Protein AF-0000000087423326 (afdb_homodimer)

Structure (mmCIF, N/CA/C/O backbone):
data_AF-0000000087423326-model_v1
#
loop_
_entity.id
_entity.type
_entity.pdbx_description
1 polymer 'Transposase IS200-like domain-containing protein'
#
loop_
_atom_site.group_PDB
_atom_site.id
_atom_site.type_symbol
_atom_site.label_atom_id
_atom_site.label_alt_id
_atom_site.label_comp_id
_atom_site.label_asym_id
_atom_site.label_entity_id
_atom_site.label_seq_id
_atom_site.pdbx_PDB_ins_code
_atom_site.Cartn_x
_atom_site.Cartn_y
_atom_site.Cartn_z
_atom_site.occupancy
_atom_site.B_iso_or_equiv
_atom_site.auth_seq_id
_atom_site.auth_comp_id
_atom_site.auth_asym_id
_atom_site.auth_atom_id
_atom_site.pdbx_PDB_model_num
ATOM 1 N N . MET A 1 1 ? -7.668 1.993 -9.898 1 38.59 1 MET A N 1
ATOM 2 C CA . MET A 1 1 ? -8.383 3.258 -9.727 1 38.59 1 MET A CA 1
ATOM 3 C C . MET A 1 1 ? -9.438 3.145 -8.633 1 38.59 1 MET A C 1
ATOM 5 O O . MET A 1 1 ? -10.055 2.092 -8.469 1 38.59 1 MET A O 1
ATOM 9 N N . PRO A 1 2 ? -9.266 3.98 -7.762 1 43.97 2 PRO A N 1
ATOM 10 C CA . PRO A 1 2 ? -10.391 3.928 -6.82 1 43.97 2 PRO A CA 1
ATOM 11 C C . PRO A 1 2 ? -11.742 3.768 -7.52 1 43.97 2 PRO A C 1
ATOM 13 O O . PRO A 1 2 ? -11.883 4.141 -8.688 1 43.97 2 PRO A O 1
ATOM 16 N N . ALA A 1 3 ? -12.57 2.947 -7.008 1 48.19 3 ALA A N 1
ATOM 17 C CA . ALA A 1 3 ? -13.945 2.967 -7.504 1 48.19 3 ALA A CA 1
ATOM 18 C C . ALA A 1 3 ? -14.367 4.383 -7.879 1 48.19 3 ALA A C 1
ATOM 20 O O . ALA A 1 3 ? -14.055 5.34 -7.172 1 48.19 3 ALA A O 1
ATOM 21 N N . VAL A 1 4 ? -14.672 4.594 -9.211 1 48.38 4 VAL A N 1
ATOM 22 C CA . VAL A 1 4 ? -15.086 5.879 -9.773 1 48.38 4 VAL A CA 1
ATOM 23 C C . VAL A 1 4 ? -15.805 6.703 -8.711 1 48.38 4 VAL A C 1
ATOM 25 O O . VAL A 1 4 ? -15.688 7.93 -8.688 1 48.38 4 VAL A O 1
ATOM 28 N N . ASP A 1 5 ? -16.281 5.93 -7.754 1 48.72 5 ASP A N 1
ATOM 29 C CA . ASP A 1 5 ? -17.062 6.617 -6.73 1 48.72 5 ASP A CA 1
ATOM 30 C C . ASP A 1 5 ? -16.141 7.246 -5.68 1 48.72 5 ASP A C 1
ATOM 32 O O . ASP A 1 5 ? -16.594 8.078 -4.887 1 48.72 5 ASP A O 1
ATOM 36 N N . ASN A 1 6 ? -14.828 6.934 -5.844 1 67.12 6 ASN A N 1
ATOM 37 C CA . ASN A 1 6 ? -13.945 7.441 -4.793 1 67.12 6 ASN A CA 1
ATOM 38 C C . ASN A 1 6 ? -12.852 8.336 -5.367 1 67.12 6 ASN A C 1
ATOM 40 O O . ASN A 1 6 ? -11.75 8.398 -4.82 1 67.12 6 ASN A O 1
ATOM 44 N N . ILE A 1 7 ? -13.336 9.047 -6.352 1 80.06 7 ILE A N 1
ATOM 45 C CA . ILE A 1 7 ? -12.359 9.945 -6.949 1 80.06 7 ILE A CA 1
ATOM 46 C C . ILE A 1 7 ? -12.102 11.117 -6.008 1 80.06 7 ILE A C 1
ATOM 48 O O . ILE A 1 7 ? -12.969 11.492 -5.219 1 80.06 7 ILE A O 1
ATOM 52 N N . ARG A 1 8 ? -10.938 11.656 -6.102 1 86.25 8 ARG A N 1
ATOM 53 C CA . ARG A 1 8 ? -10.578 12.867 -5.375 1 86.25 8 ARG A CA 1
ATOM 54 C C . ARG A 1 8 ? -10.938 14.117 -6.176 1 86.25 8 ARG A C 1
ATOM 56 O O . ARG A 1 8 ? -10.727 14.164 -7.391 1 86.25 8 ARG A O 1
ATOM 63 N N . ILE A 1 9 ? -11.586 14.969 -5.539 1 88.81 9 ILE A N 1
ATOM 64 C CA . ILE A 1 9 ? -11.969 16.25 -6.141 1 88.81 9 ILE A CA 1
ATOM 65 C C . ILE A 1 9 ? -11.406 17.391 -5.309 1 88.81 9 ILE A C 1
ATOM 67 O O . ILE A 1 9 ? -11.742 17.531 -4.129 1 88.81 9 ILE A O 1
ATOM 71 N N . TYR A 1 10 ? -10.57 18.203 -5.941 1 92.75 10 TYR A N 1
ATOM 72 C CA . TYR A 1 10 ? -9.969 19.328 -5.219 1 92.75 10 TYR A CA 1
ATOM 73 C C . TYR A 1 10 ? -10.516 20.656 -5.711 1 92.75 10 TYR A C 1
ATOM 75 O O . TYR A 1 10 ? -10.82 20.812 -6.895 1 92.75 10 TYR A O 1
ATOM 83 N N . GLU A 1 11 ? -10.625 21.516 -4.82 1 93.5 11 GLU A N 1
ATOM 84 C CA . GLU A 1 11 ? -11.008 22.891 -5.109 1 93.5 11 GLU A CA 1
ATOM 85 C C . GLU A 1 11 ? -9.906 23.859 -4.688 1 93.5 11 GLU A C 1
ATOM 87 O O . GLU A 1 11 ? -9.227 23.641 -3.682 1 93.5 11 GLU A O 1
ATOM 92 N N . ASP A 1 12 ? -9.758 24.938 -5.414 1 92.31 12 ASP A N 1
ATOM 93 C CA . ASP A 1 12 ? -8.648 25.875 -5.211 1 92.31 12 ASP A CA 1
ATOM 94 C C . ASP A 1 12 ? -8.805 26.625 -3.896 1 92.31 12 ASP A C 1
ATOM 96 O O . ASP A 1 12 ? -7.812 27.094 -3.32 1 92.31 12 ASP A O 1
ATOM 100 N N . ASP A 1 13 ? -9.961 26.766 -3.383 1 92.06 13 ASP A N 1
ATOM 101 C CA . ASP A 1 13 ? -10.172 27.562 -2.182 1 92.06 13 ASP A CA 1
ATOM 102 C C . ASP A 1 13 ? -10.648 26.703 -1.018 1 92.06 13 ASP A C 1
ATOM 104 O O . ASP A 1 13 ? -11.078 27.219 0.014 1 92.06 13 ASP A O 1
ATOM 108 N N . ALA A 1 14 ? -10.547 25.422 -1.215 1 95.44 14 ALA A N 1
ATOM 109 C CA . ALA A 1 14 ? -11.062 24.531 -0.185 1 95.44 14 ALA A CA 1
ATOM 110 C C . ALA A 1 14 ? -9.984 24.172 0.827 1 95.44 14 ALA A C 1
ATOM 112 O O . ALA A 1 14 ? -8.797 24.141 0.494 1 95.44 14 ALA A O 1
ATOM 113 N N . PHE A 1 15 ? -10.453 23.969 2.059 1 97.69 15 PHE A N 1
ATOM 114 C CA . PHE A 1 15 ? -9.602 23.453 3.121 1 97.69 15 PHE A CA 1
ATOM 115 C C . PHE A 1 15 ? -9.758 21.953 3.258 1 97.69 15 PHE A C 1
ATOM 117 O O . PHE A 1 15 ? -10.852 21.422 3.084 1 97.69 15 PHE A O 1
ATOM 124 N N . TYR A 1 16 ? -8.664 21.281 3.533 1 98.12 16 TYR A N 1
ATOM 125 C CA . TYR A 1 16 ? -8.695 19.844 3.697 1 98.12 16 TYR A CA 1
ATOM 126 C C . TYR A 1 16 ? -8.055 19.422 5.016 1 98.12 16 TYR A C 1
ATOM 128 O O . TYR A 1 16 ? -7.031 19.984 5.418 1 98.12 16 TYR A O 1
ATOM 136 N N . PHE A 1 17 ? -8.656 18.516 5.715 1 98.19 17 PHE A N 1
ATOM 137 C CA . PHE A 1 17 ? -8.094 17.828 6.871 1 98.19 17 PHE A CA 1
ATOM 138 C C . PHE A 1 17 ? -7.434 16.516 6.449 1 98.19 17 PHE A C 1
ATOM 140 O O . PHE A 1 17 ? -8.117 15.523 6.172 1 98.19 17 PHE A O 1
ATOM 147 N N . VAL A 1 18 ? -6.105 16.469 6.461 1 97.94 18 VAL A N 1
ATOM 148 C CA . VAL A 1 18 ? -5.371 15.359 5.871 1 97.94 18 VAL A CA 1
ATOM 149 C C . VAL A 1 18 ? -4.812 14.469 6.973 1 97.94 18 VAL A C 1
ATOM 151 O O . VAL A 1 18 ? -4.293 14.961 7.98 1 97.94 18 VAL A O 1
ATOM 154 N N . THR A 1 19 ? -4.906 13.188 6.773 1 96.56 19 THR A N 1
ATOM 155 C CA . THR A 1 19 ? -4.34 12.227 7.711 1 96.56 19 THR A CA 1
ATOM 156 C C . THR A 1 19 ? -3.811 11 6.969 1 96.56 19 THR A C 1
ATOM 158 O O . THR A 1 19 ? -4.316 10.641 5.906 1 96.56 19 THR A O 1
ATOM 161 N N . ASN A 1 20 ? -2.82 10.5 7.43 1 95.69 20 ASN A N 1
ATOM 162 C CA . ASN A 1 20 ? -2.334 9.188 7.023 1 95.69 20 ASN A CA 1
ATOM 163 C C . ASN A 1 20 ? -1.634 8.469 8.172 1 95.69 20 ASN A C 1
ATOM 165 O O . ASN A 1 20 ? -1.175 9.109 9.125 1 95.69 20 ASN A O 1
ATOM 169 N N . ARG A 1 21 ? -1.623 7.215 8.133 1 94.94 21 ARG A N 1
ATOM 170 C CA . ARG A 1 21 ? -1.108 6.395 9.227 1 94.94 21 ARG A CA 1
ATOM 171 C C . ARG A 1 21 ? 0.011 5.48 8.742 1 94.94 21 ARG A C 1
ATOM 173 O O . ARG A 1 21 ? -0.002 5.023 7.602 1 94.94 21 ARG A O 1
ATOM 180 N N . CYS A 1 22 ? 0.92 5.223 9.664 1 95.88 22 CYS A N 1
ATOM 181 C CA . CYS A 1 22 ? 2.025 4.316 9.375 1 95.88 22 CYS A CA 1
ATOM 182 C C . CYS A 1 22 ? 1.538 2.877 9.258 1 95.88 22 CYS A C 1
ATOM 184 O O . CYS A 1 22 ? 0.472 2.537 9.781 1 95.88 22 CYS A O 1
ATOM 186 N N . ILE A 1 23 ? 2.297 2.121 8.609 1 92.69 23 ILE A N 1
ATOM 187 C CA . ILE A 1 23 ? 2.023 0.703 8.406 1 92.69 23 ILE A CA 1
ATOM 188 C C . ILE A 1 23 ? 1.761 0.031 9.75 1 92.69 23 ILE A C 1
ATOM 190 O O . ILE A 1 23 ? 2.539 0.191 10.695 1 92.69 23 ILE A O 1
ATOM 194 N N . GLU A 1 24 ? 0.571 -0.631 9.922 1 89.81 24 GLU A N 1
ATOM 195 C CA . GLU A 1 24 ? 0.142 -1.371 11.102 1 89.81 24 GLU A CA 1
ATOM 196 C C . GLU A 1 24 ? 0.088 -0.465 12.328 1 89.81 24 GLU A C 1
ATOM 198 O O . GLU A 1 24 ? 0.265 -0.928 13.461 1 89.81 24 GLU A O 1
ATOM 203 N N . ALA A 1 25 ? 0.092 0.815 12.109 1 92.94 25 ALA A N 1
ATOM 204 C CA . ALA A 1 25 ? -0.009 1.83 13.148 1 92.94 25 ALA A CA 1
ATOM 205 C C . ALA A 1 25 ? 1.22 1.81 14.055 1 92.94 25 ALA A C 1
ATOM 207 O O . ALA A 1 25 ? 1.136 2.158 15.234 1 92.94 25 ALA A O 1
ATOM 208 N N . LYS A 1 26 ? 2.322 1.377 13.547 1 94.81 26 LYS A N 1
ATOM 209 C CA . LYS A 1 26 ? 3.559 1.337 14.328 1 94.81 26 LYS A CA 1
ATOM 210 C C . LYS A 1 26 ? 4.023 2.742 14.688 1 94.81 26 LYS A C 1
ATOM 212 O O . LYS A 1 26 ? 3.771 3.697 13.953 1 94.81 26 LYS A O 1
ATOM 217 N N . PHE A 1 27 ? 4.734 2.84 15.773 1 97.25 27 PHE A N 1
ATOM 218 C CA . PHE A 1 27 ? 5.211 4.129 16.266 1 97.25 27 PHE A CA 1
ATOM 219 C C . PHE A 1 27 ? 6.461 4.566 15.5 1 97.25 27 PHE A C 1
ATOM 221 O O . PHE A 1 27 ? 7.457 4.953 16.109 1 97.25 27 PHE A O 1
ATOM 228 N N . LEU A 1 28 ? 6.371 4.559 14.188 1 97.5 28 LEU A N 1
ATOM 229 C CA . LEU A 1 28 ? 7.535 4.84 13.359 1 97.5 28 LEU A CA 1
ATOM 230 C C . LEU A 1 28 ? 7.91 6.316 13.43 1 97.5 28 LEU A C 1
ATOM 232 O O . LEU A 1 28 ? 9.07 6.676 13.203 1 97.5 28 LEU A O 1
ATOM 236 N N . ILE A 1 29 ? 6.949 7.184 13.812 1 98.38 29 ILE A N 1
ATOM 237 C CA . ILE A 1 29 ? 7.168 8.625 13.867 1 98.38 29 ILE A CA 1
ATOM 238 C C . ILE A 1 29 ? 7.391 9.055 15.312 1 98.38 29 ILE A C 1
ATOM 240 O O . ILE A 1 29 ? 7.312 10.25 15.625 1 98.38 29 ILE A O 1
ATOM 244 N N . ARG A 1 30 ? 7.594 8.18 16.156 1 97.44 30 ARG A N 1
ATOM 245 C CA . ARG A 1 30 ? 7.797 8.508 17.562 1 97.44 30 ARG A CA 1
ATOM 246 C C . ARG A 1 30 ? 8.898 9.547 17.734 1 97.44 30 ARG A C 1
ATOM 248 O O . ARG A 1 30 ? 9.938 9.469 17.078 1 97.44 30 ARG A O 1
ATOM 255 N N . PRO A 1 31 ? 8.664 10.484 18.625 1 97.5 31 PRO A N 1
ATOM 256 C CA . PRO A 1 31 ? 9.711 11.477 18.859 1 97.5 31 PRO A CA 1
ATOM 257 C C . PRO A 1 31 ? 10.969 10.867 19.469 1 97.5 31 PRO A C 1
ATOM 259 O O . PRO A 1 31 ? 10.883 9.961 20.297 1 97.5 31 PRO A O 1
ATOM 262 N N . ASP A 1 32 ? 12.078 11.383 19.016 1 97 32 ASP A N 1
ATOM 263 C CA . ASP A 1 32 ? 13.375 10.93 19.531 1 97 32 ASP A CA 1
ATOM 264 C C . ASP A 1 32 ? 13.906 11.867 20.609 1 97 32 ASP A C 1
ATOM 266 O O . ASP A 1 32 ? 13.586 13.062 20.609 1 97 32 ASP A O 1
ATOM 270 N N . ASP A 1 33 ? 14.734 11.344 21.406 1 95.44 33 ASP A N 1
ATOM 271 C CA . ASP A 1 33 ? 15.359 12.141 22.453 1 95.44 33 ASP A CA 1
ATOM 272 C C . ASP A 1 33 ? 16.297 13.188 21.875 1 95.44 33 ASP A C 1
ATOM 274 O O . ASP A 1 33 ? 16.375 14.312 22.359 1 95.44 33 ASP A O 1
ATOM 278 N N . ASP A 1 34 ? 16.953 12.797 20.812 1 93.94 34 ASP A N 1
ATOM 279 C CA . ASP A 1 34 ? 17.922 13.711 20.219 1 93.94 34 ASP A CA 1
ATOM 280 C C . ASP A 1 34 ? 17.266 14.625 19.203 1 93.94 34 ASP A C 1
ATOM 282 O O . ASP A 1 34 ? 17.922 15.453 18.578 1 93.94 34 ASP A O 1
ATOM 286 N N . GLY A 1 35 ? 16.031 14.461 18.922 1 94.69 35 GLY A N 1
ATOM 287 C CA . GLY A 1 35 ? 15.273 15.375 18.078 1 94.69 35 GLY A CA 1
ATOM 288 C C . GLY A 1 35 ? 15.391 15.055 16.594 1 94.69 35 GLY A C 1
ATOM 289 O O . GLY A 1 35 ? 14.914 15.812 15.75 1 94.69 35 GLY A O 1
ATOM 290 N N . GLU A 1 36 ? 15.984 13.953 16.266 1 94.38 36 GLU A N 1
ATOM 291 C CA . GLU A 1 36 ? 16.234 13.648 14.867 1 94.38 36 GLU A CA 1
ATOM 292 C C . GLU A 1 36 ? 14.938 13.422 14.102 1 94.38 36 GLU A C 1
ATOM 294 O O . GLU A 1 36 ? 14.75 13.961 13.008 1 94.38 36 GLU A O 1
ATOM 299 N N . MET A 1 37 ? 14.078 12.664 14.695 1 96.69 37 MET A N 1
ATOM 300 C CA . MET A 1 37 ? 12.805 12.406 14.031 1 96.69 37 MET A CA 1
ATOM 301 C C . MET A 1 37 ? 12.008 13.695 13.859 1 96.69 37 MET A C 1
ATOM 303 O O . MET A 1 37 ? 11.375 13.906 12.82 1 96.69 37 MET A O 1
ATOM 307 N N . GLN A 1 38 ? 12.07 14.531 14.852 1 96.56 38 GLN A N 1
ATOM 308 C CA . GLN A 1 38 ? 11.398 15.82 14.781 1 96.56 38 GLN A CA 1
ATOM 309 C C . GLN A 1 38 ? 11.938 16.656 13.625 1 96.56 38 GLN A C 1
ATOM 311 O O . GLN A 1 38 ? 11.164 17.25 12.867 1 96.56 38 GLN A O 1
ATOM 316 N N . ARG A 1 39 ? 13.156 16.656 13.484 1 95.06 39 ARG A N 1
ATOM 317 C CA . ARG A 1 39 ? 13.797 17.406 12.414 1 95.06 39 ARG A CA 1
ATOM 318 C C . ARG A 1 39 ? 13.391 16.859 11.047 1 95.06 39 ARG A C 1
ATOM 320 O O . ARG A 1 39 ? 13.094 17.625 10.133 1 95.06 39 ARG A O 1
ATOM 327 N N . ILE A 1 40 ? 13.383 15.578 10.938 1 96.19 40 ILE A N 1
ATOM 328 C CA . ILE A 1 40 ? 13.031 14.922 9.68 1 96.19 40 ILE A CA 1
ATOM 329 C C . ILE A 1 40 ? 11.609 15.289 9.281 1 96.19 40 ILE A C 1
ATOM 331 O O . ILE A 1 40 ? 11.359 15.703 8.148 1 96.19 40 ILE A O 1
ATOM 335 N N . CYS A 1 41 ? 10.664 15.156 10.234 1 98.06 41 CYS A N 1
ATOM 336 C CA . CYS A 1 41 ? 9.266 15.453 9.969 1 98.06 41 CYS A CA 1
ATOM 337 C C . CYS A 1 41 ? 9.086 16.891 9.5 1 98.06 41 CYS A C 1
ATOM 339 O O . CYS A 1 41 ? 8.477 17.141 8.469 1 98.06 41 CYS A O 1
ATOM 341 N N . LEU A 1 42 ? 9.68 17.75 10.242 1 97.38 42 LEU A N 1
ATOM 342 C CA . LEU A 1 42 ? 9.539 19.172 9.945 1 97.38 42 LEU A CA 1
ATOM 343 C C . LEU A 1 42 ? 10.156 19.516 8.602 1 97.38 42 LEU A C 1
ATOM 345 O O . LEU A 1 42 ? 9.562 20.25 7.805 1 97.38 42 LEU A O 1
ATOM 349 N N . ALA A 1 43 ? 11.297 19 8.336 1 96.69 43 ALA A N 1
ATOM 350 C CA . ALA A 1 43 ? 12.016 19.297 7.102 1 96.69 43 ALA A CA 1
ATOM 351 C C . ALA A 1 43 ? 11.242 18.797 5.887 1 96.69 43 ALA A C 1
ATOM 353 O O . ALA A 1 43 ? 11.125 19.484 4.875 1 96.69 43 ALA A O 1
ATOM 354 N N . CYS A 1 44 ? 10.75 17.594 5.98 1 97.31 44 CYS A N 1
ATOM 355 C CA . CYS A 1 44 ? 10 17.016 4.867 1 97.31 44 CYS A CA 1
ATOM 356 C C . CYS A 1 44 ? 8.734 17.812 4.586 1 97.31 44 CYS A C 1
ATOM 358 O O . CYS A 1 44 ? 8.414 18.078 3.43 1 97.31 44 CYS A O 1
ATOM 360 N N . LEU A 1 45 ? 8.062 18.219 5.637 1 98.19 45 LEU A N 1
ATOM 361 C CA . LEU A 1 45 ? 6.828 18.984 5.473 1 98.19 45 LEU A CA 1
ATOM 362 C C . LEU A 1 45 ? 7.113 20.344 4.863 1 98.19 45 LEU A C 1
ATOM 364 O O . LEU A 1 45 ? 6.43 20.766 3.928 1 98.19 45 LEU A O 1
ATOM 368 N N . ALA A 1 46 ? 8.094 21 5.406 1 97.44 46 ALA A N 1
ATOM 369 C CA . ALA A 1 46 ? 8.461 22.328 4.918 1 97.44 46 ALA A CA 1
ATOM 370 C C . ALA A 1 46 ? 8.844 22.281 3.441 1 97.44 46 ALA A C 1
ATOM 372 O O . ALA A 1 46 ? 8.391 23.109 2.648 1 97.44 46 ALA A O 1
ATOM 373 N N . TRP A 1 47 ? 9.641 21.328 3.094 1 95.56 47 TRP A N 1
ATOM 374 C CA . TRP A 1 47 ? 10.102 21.172 1.719 1 95.56 47 TRP A CA 1
ATOM 375 C C . TRP A 1 47 ? 8.922 20.953 0.773 1 95.56 47 TRP A C 1
ATOM 377 O O . TRP A 1 47 ? 8.812 21.641 -0.25 1 95.56 47 TRP A O 1
ATOM 387 N N . ALA A 1 48 ? 8.094 20.062 1.11 1 96.69 48 ALA A N 1
ATOM 388 C CA . ALA A 1 48 ? 6.98 19.719 0.232 1 96.69 48 ALA A CA 1
ATOM 389 C C . ALA A 1 48 ? 6.004 20.875 0.104 1 96.69 48 ALA A C 1
ATOM 391 O O . ALA A 1 48 ? 5.48 21.141 -0.981 1 96.69 48 ALA A O 1
ATOM 392 N N . ALA A 1 49 ? 5.75 21.562 1.247 1 97.5 49 ALA A N 1
ATOM 393 C CA . ALA A 1 49 ? 4.848 22.719 1.231 1 97.5 49 ALA A CA 1
ATOM 394 C C . ALA A 1 49 ? 5.367 23.812 0.296 1 97.5 49 ALA A C 1
ATOM 396 O O . ALA A 1 49 ? 4.602 24.391 -0.482 1 97.5 49 ALA A O 1
ATOM 397 N N . GLN A 1 50 ? 6.582 24.078 0.385 1 95.19 50 GLN A N 1
ATOM 398 C CA . GLN A 1 50 ? 7.195 25.078 -0.469 1 95.19 50 GLN A CA 1
ATOM 399 C C . GLN A 1 50 ? 7.188 24.656 -1.932 1 95.19 50 GLN A C 1
ATOM 401 O O . GLN A 1 50 ? 6.793 25.422 -2.811 1 95.19 50 GLN A O 1
ATOM 406 N N . LYS A 1 51 ? 7.602 23.453 -2.162 1 94.12 51 LYS A N 1
ATOM 407 C CA . LYS A 1 51 ? 7.711 22.922 -3.52 1 94.12 51 LYS A CA 1
ATOM 408 C C . LYS A 1 51 ? 6.371 22.984 -4.246 1 94.12 51 LYS A C 1
ATOM 410 O O . LYS A 1 51 ? 6.32 23.312 -5.434 1 94.12 51 LYS A O 1
ATOM 415 N N . HIS A 1 52 ? 5.293 22.703 -3.559 1 96.88 52 HIS A N 1
ATOM 416 C CA . HIS A 1 52 ? 3.992 22.562 -4.207 1 96.88 52 HIS A CA 1
ATOM 417 C C . HIS A 1 52 ? 3.092 23.766 -3.898 1 96.88 52 HIS A C 1
ATOM 419 O O . HIS A 1 52 ? 1.931 23.781 -4.312 1 96.88 52 HIS A O 1
ATOM 425 N N . GLU A 1 53 ? 3.602 24.703 -3.162 1 97.19 53 GLU A N 1
ATOM 426 C CA . GLU A 1 53 ? 2.879 25.922 -2.809 1 97.19 53 GLU A CA 1
ATOM 427 C C . GLU A 1 53 ? 1.574 25.594 -2.086 1 97.19 53 GLU A C 1
ATOM 429 O O . GLU A 1 53 ? 0.52 26.141 -2.424 1 97.19 53 GLU A O 1
ATOM 434 N N . VAL A 1 54 ? 1.648 24.672 -1.221 1 97.88 54 VAL A N 1
ATOM 435 C CA . VAL A 1 54 ? 0.518 24.312 -0.376 1 97.88 54 VAL A CA 1
ATOM 436 C C . VAL A 1 54 ? 0.552 25.109 0.919 1 97.88 54 VAL A C 1
ATOM 438 O O . VAL A 1 54 ? 1.618 25.312 1.508 1 97.88 54 VAL A O 1
ATOM 441 N N . GLU A 1 55 ? -0.581 25.641 1.311 1 97.69 55 GLU A N 1
ATOM 442 C CA . GLU A 1 55 ? -0.696 26.406 2.543 1 97.69 55 GLU A CA 1
ATOM 443 C C . GLU A 1 55 ? -1.034 25.516 3.729 1 97.69 55 GLU A C 1
ATOM 445 O O . GLU A 1 55 ? -2.004 24.75 3.684 1 97.69 55 GLU A O 1
ATOM 450 N N . ILE A 1 56 ? -0.246 25.625 4.777 1 98.38 56 ILE A N 1
ATOM 451 C CA . ILE A 1 56 ? -0.464 24.844 5.992 1 98.38 56 ILE A CA 1
ATOM 452 C C . ILE A 1 56 ? -1.003 25.75 7.094 1 98.38 56 ILE A C 1
ATOM 454 O O . ILE A 1 56 ? -0.452 26.828 7.348 1 98.38 56 ILE A O 1
ATOM 458 N N . PHE A 1 57 ? -2.021 25.312 7.723 1 97.69 57 PHE A N 1
ATOM 459 C CA . PHE A 1 57 ? -2.633 26.094 8.781 1 97.69 57 PHE A CA 1
ATOM 460 C C . PHE A 1 57 ? -2.355 25.484 10.148 1 97.69 57 PHE A C 1
ATOM 462 O O . PHE A 1 57 ? -2.299 26.188 11.156 1 97.69 57 PHE A O 1
ATOM 469 N N . ALA A 1 58 ? -2.246 24.219 10.211 1 98.25 58 ALA A N 1
ATOM 470 C CA . ALA A 1 58 ? -1.929 23.469 11.422 1 98.25 58 ALA A CA 1
ATOM 471 C C . ALA A 1 58 ? -1.395 22.078 11.086 1 98.25 58 ALA A C 1
ATOM 473 O O . ALA A 1 58 ? -1.699 21.531 10.023 1 98.25 58 ALA A O 1
ATOM 474 N N . TYR A 1 59 ? -0.595 21.547 11.938 1 98.69 59 TYR A N 1
ATOM 475 C CA . TYR A 1 59 ? -0.082 20.188 11.766 1 98.69 59 TYR A CA 1
ATOM 476 C C . TYR A 1 59 ? 0.307 19.578 13.102 1 98.69 59 TYR A C 1
ATOM 478 O O . TYR A 1 59 ? 0.615 20.297 14.055 1 98.69 59 TYR A O 1
ATOM 486 N N . VAL A 1 60 ? 0.264 18.297 13.172 1 98.81 60 VAL A N 1
ATOM 487 C CA . VAL A 1 60 ? 0.799 17.531 14.289 1 98.81 60 VAL A CA 1
ATOM 488 C C . VAL A 1 60 ? 1.234 16.141 13.797 1 98.81 60 VAL A C 1
ATOM 490 O O . VAL A 1 60 ? 0.557 15.531 12.969 1 98.81 60 VAL A O 1
ATOM 493 N N . PHE A 1 61 ? 2.414 15.766 14.156 1 98.69 61 PHE A N 1
ATOM 494 C CA . PHE A 1 61 ? 2.889 14.398 13.977 1 98.69 61 PHE A CA 1
ATOM 495 C C . PHE A 1 61 ? 2.791 13.617 15.273 1 98.69 61 PHE A C 1
ATOM 497 O O . PHE A 1 61 ? 3.494 13.914 16.25 1 98.69 61 PHE A O 1
ATOM 504 N N . MET A 1 62 ? 1.944 12.688 15.242 1 97.94 62 MET A N 1
ATOM 505 C CA . MET A 1 62 ? 1.872 11.734 16.344 1 97.94 62 MET A CA 1
ATOM 506 C C . MET A 1 62 ? 2.924 10.641 16.203 1 97.94 62 MET A C 1
ATOM 508 O O . MET A 1 62 ? 3.85 10.773 15.398 1 97.94 62 MET A O 1
ATOM 512 N N . SER A 1 63 ? 2.838 9.555 16.953 1 97.75 63 SER A N 1
ATOM 513 C CA . SER A 1 63 ? 3.861 8.516 16.906 1 97.75 63 SER A CA 1
ATOM 514 C C . SER A 1 63 ? 3.631 7.59 15.711 1 97.75 63 SER A C 1
ATOM 516 O O . SER A 1 63 ? 4.559 6.914 15.258 1 97.75 63 SER A O 1
ATOM 518 N N . ASN A 1 64 ? 2.361 7.559 15.242 1 96.69 64 ASN A N 1
ATOM 519 C CA . ASN A 1 64 ? 2.086 6.586 14.188 1 96.69 64 ASN A CA 1
ATOM 520 C C . ASN A 1 64 ? 1.272 7.203 13.055 1 96.69 64 ASN A C 1
ATOM 522 O O . ASN A 1 64 ? 0.88 6.508 12.117 1 96.69 64 ASN A O 1
ATOM 526 N N . HIS A 1 65 ? 0.904 8.445 13.094 1 97.38 65 HIS A N 1
ATOM 527 C CA . HIS A 1 65 ? 0.149 9.156 12.07 1 97.38 65 HIS A CA 1
ATOM 528 C C . HIS A 1 65 ? 0.377 10.664 12.156 1 97.38 65 HIS A C 1
ATOM 530 O O . HIS A 1 65 ? 1.096 11.133 13.047 1 97.38 65 HIS A O 1
ATOM 536 N N . PHE A 1 66 ? -0.138 11.383 11.195 1 98.44 66 PHE A N 1
ATOM 537 C CA . PHE A 1 66 ? -0.071 12.836 11.25 1 98.44 66 PHE A CA 1
ATOM 538 C C . PHE A 1 66 ? -1.387 13.453 10.797 1 98.44 66 PHE A C 1
ATOM 540 O O . PHE A 1 66 ? -2.205 12.789 10.156 1 98.44 66 PHE A O 1
ATOM 547 N N . HIS A 1 67 ? -1.563 14.695 11.219 1 98.62 67 HIS A N 1
ATOM 548 C CA . HIS A 1 67 ? -2.688 15.516 10.789 1 98.62 67 HIS A CA 1
ATOM 549 C C . HIS A 1 67 ? -2.209 16.844 10.203 1 98.62 67 HIS A C 1
ATOM 551 O O . HIS A 1 67 ? -1.283 17.453 10.734 1 98.62 67 HIS A O 1
ATOM 557 N N . LEU A 1 68 ? -2.814 17.203 9.148 1 98.75 68 LEU A N 1
ATOM 558 C CA . LEU A 1 68 ? -2.559 18.484 8.516 1 98.75 68 LEU A CA 1
ATOM 559 C C . LEU A 1 68 ? -3.865 19.203 8.203 1 98.75 68 LEU A C 1
ATOM 561 O O . LEU A 1 68 ? -4.844 18.578 7.801 1 98.75 68 LEU A O 1
ATOM 565 N N . LEU A 1 69 ? -3.928 20.453 8.422 1 98.69 69 LEU A N 1
ATOM 566 C CA . LEU A 1 69 ? -4.941 21.344 7.883 1 98.69 69 LEU A CA 1
ATOM 567 C C . LEU A 1 69 ? -4.359 22.219 6.773 1 98.69 69 LEU A C 1
ATOM 569 O O . LEU A 1 69 ? -3.48 23.047 7.027 1 98.69 69 LEU A O 1
ATOM 573 N N . VAL A 1 70 ? -4.898 21.984 5.512 1 98.56 70 VAL A N 1
ATOM 574 C CA . VAL A 1 70 ? -4.152 22.562 4.398 1 98.56 70 VAL A CA 1
ATOM 575 C C . VAL A 1 70 ? -5.121 23.125 3.361 1 98.56 70 VAL A C 1
ATOM 577 O O . VAL A 1 70 ? -6.312 22.812 3.385 1 98.56 70 VAL A O 1
ATOM 580 N N . ARG A 1 71 ? -4.617 23.969 2.566 1 97.81 71 ARG A N 1
ATOM 581 C CA . ARG A 1 71 ? -5.215 24.453 1.324 1 97.81 71 ARG A CA 1
ATOM 582 C C . ARG A 1 71 ? -4.223 24.359 0.169 1 97.81 71 ARG A C 1
ATOM 584 O O . ARG A 1 71 ? -3.053 24.719 0.32 1 97.81 71 ARG A O 1
ATOM 591 N N . ALA A 1 72 ? -4.676 23.766 -0.912 1 96.81 72 ALA A N 1
ATOM 592 C CA . ALA A 1 72 ? -3.867 23.656 -2.123 1 96.81 72 ALA A CA 1
ATOM 593 C C . ALA A 1 72 ? -4.445 24.516 -3.246 1 96.81 72 ALA A C 1
ATOM 595 O O . ALA A 1 72 ? -5.207 24.031 -4.082 1 96.81 72 ALA A O 1
ATOM 596 N N . PRO A 1 73 ? -3.979 25.734 -3.355 1 95.62 73 PRO A N 1
ATOM 597 C CA . PRO A 1 73 ? -4.562 26.656 -4.328 1 95.62 73 PRO A CA 1
ATOM 598 C C . PRO A 1 73 ? -4.418 26.172 -5.77 1 95.62 73 PRO A C 1
ATOM 600 O O . PRO A 1 73 ? -5.234 26.516 -6.625 1 95.62 73 PRO A O 1
ATOM 603 N N . LYS A 1 74 ? -3.451 25.375 -6.07 1 95.38 74 LYS A N 1
ATOM 604 C CA . LYS A 1 74 ? -3.219 24.859 -7.414 1 95.38 74 LYS A CA 1
ATOM 605 C C . LYS A 1 74 ? -3.93 23.531 -7.621 1 95.38 74 LYS A C 1
ATOM 607 O O . LYS A 1 74 ? -3.707 22.844 -8.625 1 95.38 74 LYS A O 1
ATOM 612 N N . MET A 1 75 ? -4.723 23.109 -6.613 1 94.06 75 MET A N 1
ATOM 613 C CA . MET A 1 75 ? -5.461 21.859 -6.648 1 94.06 75 MET A CA 1
ATOM 614 C C . MET A 1 75 ? -4.516 20.672 -6.855 1 94.06 75 MET A C 1
ATOM 616 O O . MET A 1 75 ? -4.82 19.75 -7.621 1 94.06 75 MET A O 1
ATOM 620 N N . ASN A 1 76 ? -3.318 20.766 -6.27 1 94 76 ASN A N 1
ATOM 621 C CA . ASN A 1 76 ? -2.275 19.75 -6.414 1 94 76 ASN A CA 1
ATOM 622 C C . ASN A 1 76 ? -1.979 19.047 -5.09 1 94 76 ASN A C 1
ATOM 624 O O . ASN A 1 76 ? -0.822 18.766 -4.781 1 94 76 ASN A O 1
ATOM 628 N N . LEU A 1 77 ? -3.039 18.844 -4.293 1 95.69 77 LEU A N 1
ATOM 629 C CA . LEU A 1 77 ? -2.873 18.203 -2.99 1 95.69 77 LEU A CA 1
ATOM 630 C C . LEU A 1 77 ? -2.285 16.812 -3.139 1 95.69 77 LEU A C 1
ATOM 632 O O . LEU A 1 77 ? -1.442 16.391 -2.338 1 95.69 77 LEU A O 1
ATOM 636 N N . SER A 1 78 ? -2.705 16.109 -4.141 1 92.75 78 SER A N 1
ATOM 637 C CA . SER A 1 78 ? -2.207 14.75 -4.352 1 92.75 78 SER A CA 1
ATOM 638 C C . SER A 1 78 ? -0.71 14.758 -4.645 1 92.75 78 SER A C 1
ATOM 640 O O . SER A 1 78 ? 0.026 13.898 -4.145 1 92.75 78 SER A O 1
ATOM 642 N N . GLU A 1 79 ? -0.254 15.648 -5.434 1 92.19 79 GLU A N 1
ATOM 643 C CA . GLU A 1 79 ? 1.168 15.773 -5.738 1 92.19 79 GLU A CA 1
ATOM 644 C C . GLU A 1 79 ? 1.966 16.156 -4.492 1 92.19 79 GLU A C 1
ATOM 646 O O . GLU A 1 79 ? 3.051 15.609 -4.258 1 92.19 79 GLU A O 1
ATOM 651 N N . PHE A 1 80 ? 1.429 17.078 -3.744 1 95.81 80 PHE A N 1
ATOM 652 C CA . PHE A 1 80 ? 2.029 17.469 -2.473 1 95.81 80 PHE A CA 1
ATOM 653 C C . PHE A 1 80 ? 2.189 16.25 -1.561 1 95.81 80 PHE A C 1
ATOM 655 O O . PHE A 1 80 ? 3.287 15.977 -1.072 1 95.81 80 PHE A O 1
ATOM 662 N N . MET A 1 81 ? 1.127 15.508 -1.398 1 96.94 81 MET A N 1
ATOM 663 C CA . MET A 1 81 ? 1.144 14.367 -0.484 1 96.94 81 MET A CA 1
ATOM 664 C C . MET A 1 81 ? 2.078 13.273 -0.993 1 96.94 81 MET A C 1
ATOM 666 O O . MET A 1 81 ? 2.758 12.617 -0.203 1 96.94 81 MET A O 1
ATOM 670 N N . ARG A 1 82 ? 2.1 13.086 -2.279 1 93.44 82 ARG A N 1
ATOM 671 C CA . ARG A 1 82 ? 3.006 12.109 -2.877 1 93.44 82 ARG A CA 1
ATOM 672 C C . ARG A 1 82 ? 4.457 12.414 -2.514 1 93.44 82 ARG A C 1
ATOM 674 O O . ARG A 1 82 ? 5.156 11.562 -1.969 1 93.44 82 ARG A O 1
ATOM 681 N N . ASP A 1 83 ? 4.852 13.562 -2.822 1 93.88 83 ASP A N 1
ATOM 682 C CA . ASP A 1 83 ? 6.246 13.93 -2.6 1 93.88 83 ASP A CA 1
ATOM 683 C C . ASP A 1 83 ? 6.566 14 -1.108 1 93.88 83 ASP A C 1
ATOM 685 O O . ASP A 1 83 ? 7.633 13.562 -0.673 1 93.88 83 ASP A O 1
ATOM 689 N N . PHE A 1 84 ? 5.648 14.555 -0.319 1 97.06 84 PHE A N 1
ATOM 690 C CA . PHE A 1 84 ? 5.82 14.648 1.125 1 97.06 84 PHE A CA 1
ATOM 691 C C . PHE A 1 84 ? 6.012 13.273 1.744 1 97.06 84 PHE A C 1
ATOM 693 O O . PHE A 1 84 ? 7.012 13.023 2.418 1 97.06 84 PHE A O 1
ATOM 700 N N . GLN A 1 85 ? 5.16 12.375 1.457 1 97.38 85 GLN A N 1
ATOM 701 C CA . GLN A 1 85 ? 5.176 11.055 2.08 1 97.38 85 GLN A CA 1
ATOM 702 C C . GLN A 1 85 ? 6.34 10.211 1.559 1 97.38 85 GLN A C 1
ATOM 704 O O . GLN A 1 85 ? 6.902 9.398 2.293 1 97.38 85 GLN A O 1
ATOM 709 N N . ARG A 1 86 ? 6.641 10.398 0.299 1 94.25 86 ARG A N 1
ATOM 710 C CA . ARG A 1 86 ? 7.793 9.695 -0.251 1 94.25 86 ARG A CA 1
ATOM 711 C C . ARG A 1 86 ? 9.078 10.094 0.464 1 94.25 86 ARG A C 1
ATOM 713 O O . ARG A 1 86 ? 9.867 9.242 0.865 1 94.25 86 ARG A O 1
ATOM 720 N N . GLU A 1 87 ? 9.25 11.352 0.569 1 94.5 87 GLU A N 1
ATOM 721 C CA . GLU A 1 87 ? 10.445 11.859 1.233 1 94.5 87 GLU A CA 1
ATOM 722 C C . GLU A 1 87 ? 10.477 11.453 2.703 1 94.5 87 GLU A C 1
ATOM 724 O O . GLU A 1 87 ? 11.508 11.016 3.211 1 94.5 87 GLU A O 1
ATOM 729 N N . LEU A 1 88 ? 9.391 11.617 3.381 1 97.56 88 LEU A N 1
ATOM 730 C CA . LEU A 1 88 ? 9.305 11.242 4.789 1 97.56 88 LEU A CA 1
ATOM 731 C C . LEU A 1 88 ? 9.594 9.75 4.969 1 97.56 88 LEU A C 1
ATOM 733 O O . LEU A 1 88 ? 10.359 9.375 5.859 1 97.56 88 LEU A O 1
ATOM 737 N N . ALA A 1 89 ? 9.008 8.961 4.152 1 97 89 ALA A N 1
ATOM 738 C CA . ALA A 1 89 ? 9.211 7.516 4.234 1 97 89 ALA A CA 1
ATOM 739 C C . ALA A 1 89 ? 10.68 7.156 4.035 1 97 89 ALA A C 1
ATOM 741 O O . ALA A 1 89 ? 11.234 6.336 4.773 1 97 89 ALA A O 1
ATOM 742 N N . ALA A 1 90 ? 11.305 7.727 3.045 1 94.44 90 ALA A N 1
ATOM 743 C CA . ALA A 1 90 ? 12.711 7.445 2.75 1 94.44 90 ALA A CA 1
ATOM 744 C C . ALA A 1 90 ? 13.602 7.812 3.934 1 94.44 90 ALA A C 1
ATOM 746 O O . ALA A 1 90 ? 14.453 7.023 4.344 1 94.44 90 ALA A O 1
ATOM 747 N N . ARG A 1 91 ? 13.391 8.961 4.48 1 95.5 91 ARG A N 1
ATOM 748 C CA . ARG A 1 91 ? 14.211 9.445 5.59 1 95.5 91 ARG A CA 1
ATOM 749 C C . ARG A 1 91 ? 13.945 8.633 6.855 1 95.5 91 ARG A C 1
ATOM 751 O O . ARG A 1 91 ? 14.875 8.312 7.602 1 95.5 91 ARG A O 1
ATOM 758 N N . LEU A 1 92 ? 12.688 8.383 7.066 1 96.94 92 LEU A N 1
ATOM 759 C CA . LEU A 1 92 ? 12.281 7.59 8.219 1 96.94 92 LEU A CA 1
ATOM 760 C C . LEU A 1 92 ? 12.898 6.195 8.164 1 96.94 92 LEU A C 1
ATOM 762 O O . LEU A 1 92 ? 13.43 5.711 9.164 1 96.94 92 LEU A O 1
ATOM 766 N N . ASN A 1 93 ? 12.852 5.562 7.074 1 94.44 93 ASN A N 1
ATOM 767 C CA . ASN A 1 93 ? 13.43 4.23 6.91 1 94.44 93 ASN A CA 1
ATOM 768 C C . ASN A 1 93 ? 14.93 4.23 7.176 1 94.44 93 ASN A C 1
ATOM 770 O O . ASN A 1 93 ? 15.445 3.346 7.863 1 94.44 93 ASN A O 1
ATOM 774 N N . ARG A 1 94 ? 15.578 5.195 6.617 1 92.25 94 ARG A N 1
ATOM 775 C CA . ARG A 1 94 ? 17.016 5.312 6.863 1 92.25 94 ARG A CA 1
ATOM 776 C C . ARG A 1 94 ? 17.297 5.508 8.344 1 92.25 94 ARG A C 1
ATOM 778 O O . ARG A 1 94 ? 18.172 4.844 8.906 1 92.25 94 ARG A O 1
ATOM 785 N N . HIS A 1 95 ? 16.547 6.367 8.945 1 94.12 95 HIS A N 1
ATOM 786 C CA . HIS A 1 95 ? 16.75 6.719 10.344 1 94.12 95 HIS A CA 1
ATOM 787 C C . HIS A 1 95 ? 16.453 5.535 11.258 1 94.12 95 HIS A C 1
ATOM 789 O O . HIS A 1 95 ? 17.156 5.324 12.258 1 94.12 95 HIS A O 1
ATOM 795 N N . ARG A 1 96 ? 15.43 4.781 10.938 1 96.12 96 ARG A N 1
ATOM 796 C CA . ARG A 1 96 ? 15 3.666 11.766 1 96.12 96 ARG A CA 1
ATOM 797 C C . ARG A 1 96 ? 15.656 2.363 11.32 1 96.12 96 ARG A C 1
ATOM 799 O O . ARG A 1 96 ? 15.305 1.288 11.812 1 96.12 96 ARG A O 1
ATOM 806 N N . ASN A 1 97 ? 16.531 2.414 10.328 1 92.44 97 ASN A N 1
ATOM 807 C CA . ASN A 1 97 ? 17.188 1.23 9.781 1 92.44 97 ASN A CA 1
ATOM 808 C C . ASN A 1 97 ? 16.172 0.174 9.359 1 92.44 97 ASN A C 1
ATOM 810 O O . ASN A 1 97 ? 16.266 -0.981 9.773 1 92.44 97 ASN A O 1
ATOM 814 N N . ARG A 1 98 ? 15.312 0.704 8.602 1 88.62 98 ARG A N 1
ATOM 815 C CA . ARG A 1 98 ? 14.219 -0.118 8.086 1 88.62 98 ARG A CA 1
ATOM 816 C C . ARG A 1 98 ? 14.117 0.006 6.566 1 88.62 98 ARG A C 1
ATOM 818 O O . ARG A 1 98 ? 14.664 0.942 5.977 1 88.62 98 ARG A O 1
ATOM 825 N N . THR A 1 99 ? 13.438 -1.009 6.004 1 85.69 99 THR A N 1
ATOM 826 C CA . THR A 1 99 ? 13.094 -0.957 4.59 1 85.69 99 THR A CA 1
ATOM 827 C C . THR A 1 99 ? 11.602 -1.215 4.387 1 85.69 99 THR A C 1
ATOM 829 O O . THR A 1 99 ? 10.938 -1.748 5.277 1 85.69 99 THR A O 1
ATOM 832 N N . GLY A 1 100 ? 11.109 -0.709 3.236 1 85.56 100 GLY A N 1
ATOM 833 C CA . GLY A 1 100 ? 9.727 -1.032 2.904 1 85.56 100 GLY A CA 1
ATOM 834 C C . GLY A 1 100 ? 8.789 0.155 3.027 1 85.56 100 GLY A C 1
ATOM 835 O O . GLY A 1 100 ? 9.234 1.275 3.291 1 85.56 100 GLY A O 1
ATOM 836 N N . THR A 1 101 ? 7.543 -0.147 2.9 1 89.81 101 THR A N 1
ATOM 837 C CA . THR A 1 101 ? 6.5 0.873 2.846 1 89.81 101 THR A CA 1
ATOM 838 C C . THR A 1 101 ? 6.215 1.432 4.238 1 89.81 101 THR A C 1
ATOM 840 O O . THR A 1 101 ? 6.188 0.685 5.219 1 89.81 101 THR A O 1
ATOM 843 N N . VAL A 1 102 ? 6.039 2.693 4.328 1 95.25 102 VAL A N 1
ATOM 844 C CA . VAL A 1 102 ? 5.707 3.348 5.59 1 95.25 102 VAL A CA 1
ATOM 845 C C . VAL A 1 102 ? 4.207 3.641 5.641 1 95.25 102 VAL A C 1
ATOM 847 O O . VAL A 1 102 ? 3.572 3.471 6.684 1 95.25 102 VAL A O 1
ATOM 850 N N . PHE A 1 103 ? 3.717 4.082 4.516 1 94.25 103 PHE A N 1
ATOM 851 C CA . PHE A 1 103 ? 2.305 4.438 4.414 1 94.25 103 PHE A CA 1
ATOM 852 C C . PHE A 1 103 ? 1.598 3.553 3.395 1 94.25 103 PHE A C 1
ATOM 854 O O . PHE A 1 103 ? 1.542 3.887 2.209 1 94.25 103 PHE A O 1
ATOM 861 N N . PRO A 1 104 ? 0.991 2.494 3.838 1 88.5 104 PRO A N 1
ATOM 862 C CA . PRO A 1 104 ? 0.426 1.535 2.885 1 88.5 104 PRO A CA 1
ATOM 863 C C . PRO A 1 104 ? -0.927 1.979 2.334 1 88.5 104 PRO A C 1
ATOM 865 O O . PRO A 1 104 ? -1.375 1.471 1.303 1 88.5 104 PRO A O 1
ATOM 868 N N . ARG A 1 105 ? -1.575 2.91 2.953 1 84.69 105 ARG A N 1
ATOM 869 C CA . ARG A 1 105 ? -2.904 3.348 2.539 1 84.69 105 ARG A CA 1
ATOM 870 C C . ARG A 1 105 ? -2.869 4.77 1.994 1 84.69 105 ARG A C 1
ATOM 872 O O . ARG A 1 105 ? -1.989 5.555 2.354 1 84.69 105 ARG A O 1
ATOM 879 N N . PRO A 1 106 ? -3.824 5.023 1.054 1 87.5 106 PRO A N 1
ATOM 880 C CA . PRO A 1 106 ? -3.943 6.426 0.637 1 87.5 106 PRO A CA 1
ATOM 881 C C . PRO A 1 106 ? -4.301 7.355 1.794 1 87.5 106 PRO A C 1
ATOM 883 O O . PRO A 1 106 ? -4.984 6.945 2.734 1 87.5 106 PRO A O 1
ATOM 886 N N . PHE A 1 107 ? -3.906 8.586 1.631 1 93.56 107 PHE A N 1
ATOM 887 C CA . PHE A 1 107 ? -4.223 9.562 2.668 1 93.56 107 PHE A CA 1
ATOM 888 C C . PHE A 1 107 ? -5.691 9.961 2.605 1 93.56 107 PHE A C 1
ATOM 890 O O . PHE A 1 107 ? -6.324 9.852 1.552 1 93.56 107 PHE A O 1
ATOM 897 N N . ASP A 1 108 ? -6.23 10.32 3.734 1 93.69 108 ASP A N 1
ATOM 898 C CA . ASP A 1 108 ? -7.57 10.898 3.814 1 93.69 108 ASP A CA 1
ATOM 899 C C . ASP A 1 108 ? -7.508 12.43 3.779 1 93.69 108 ASP A C 1
ATOM 901 O O . ASP A 1 108 ? -6.617 13.031 4.375 1 93.69 108 ASP A O 1
ATOM 905 N N . ALA A 1 109 ? -8.422 12.977 3.055 1 95.62 109 ALA A N 1
ATOM 906 C CA . ALA A 1 109 ? -8.445 14.43 2.951 1 95.62 109 ALA A CA 1
ATOM 907 C C . ALA A 1 109 ? -9.875 14.945 2.809 1 95.62 109 ALA A C 1
ATOM 909 O O . ALA A 1 109 ? -10.219 15.578 1.805 1 95.62 109 ALA A O 1
ATOM 910 N N . PRO A 1 110 ? -10.727 14.727 3.775 1 95.94 110 PRO A N 1
ATOM 911 C CA . PRO A 1 110 ? -12.062 15.32 3.695 1 95.94 110 PRO A CA 1
ATOM 912 C C . PRO A 1 110 ? -12.023 16.844 3.621 1 95.94 110 PRO A C 1
ATOM 914 O O . PRO A 1 110 ? -11.188 17.484 4.277 1 95.94 110 PRO A O 1
ATOM 917 N N . LYS A 1 111 ? -12.93 17.375 2.844 1 97 111 LYS A N 1
ATOM 918 C CA . LYS A 1 111 ? -13.078 18.812 2.746 1 97 111 LYS A CA 1
ATOM 919 C C . LYS A 1 111 ? -13.633 19.406 4.039 1 97 111 LYS A C 1
ATOM 921 O O . LYS A 1 111 ? -14.562 18.844 4.629 1 97 111 LYS A O 1
ATOM 926 N N . VAL A 1 112 ? -13.062 20.422 4.469 1 97.56 112 VAL A N 1
ATOM 927 C CA . VAL A 1 112 ? -13.547 21.125 5.656 1 97.56 112 VAL A CA 1
ATOM 928 C C . VAL A 1 112 ? -14.438 22.297 5.238 1 97.56 112 VAL A C 1
ATOM 930 O O . VAL A 1 112 ? -13.977 23.219 4.566 1 97.56 112 VAL A O 1
ATOM 933 N N . ILE A 1 113 ? -15.656 22.266 5.684 1 96.62 113 ILE A N 1
ATOM 934 C CA . ILE A 1 113 ? -16.625 23.25 5.23 1 96.62 113 ILE A CA 1
ATOM 935 C C . ILE A 1 113 ? -17.109 24.078 6.418 1 96.62 113 ILE A C 1
ATOM 937 O O . ILE A 1 113 ? -17.641 23.547 7.391 1 96.62 113 ILE A O 1
ATOM 941 N N . GLY A 1 114 ? -16.891 25.391 6.27 1 94.56 114 GLY A N 1
ATOM 942 C CA . GLY A 1 114 ? -17.344 26.312 7.301 1 94.56 114 GLY A CA 1
ATOM 943 C C . GLY A 1 114 ? -16.234 26.766 8.234 1 94.56 114 GLY A C 1
ATOM 944 O O . GLY A 1 114 ? -15.344 25.984 8.562 1 94.56 114 GLY A O 1
ATOM 945 N N . ASP A 1 115 ? -16.391 28 8.695 1 92.62 115 ASP A N 1
ATOM 946 C CA . ASP A 1 115 ? -15.383 28.609 9.555 1 92.62 115 ASP A CA 1
ATOM 947 C C . ASP A 1 115 ? -15.328 27.906 10.906 1 92.62 115 ASP A C 1
ATOM 949 O O . ASP A 1 115 ? -14.25 27.719 11.477 1 92.62 115 ASP A O 1
ATOM 953 N N . ASP A 1 116 ? -16.453 27.516 11.344 1 93 116 ASP A N 1
ATOM 954 C CA . ASP A 1 116 ? -16.516 26.844 12.633 1 93 116 ASP A CA 1
ATOM 955 C C . ASP A 1 116 ? -15.781 25.5 12.586 1 93 116 ASP A C 1
ATOM 957 O O . ASP A 1 116 ? -15.047 25.141 13.516 1 93 116 ASP A O 1
ATOM 961 N N . MET A 1 117 ? -16.062 24.766 11.539 1 96.38 117 MET A N 1
ATOM 962 C CA . MET A 1 117 ? -15.414 23.469 11.391 1 96.38 117 MET A CA 1
ATOM 963 C C . MET A 1 117 ? -13.906 23.625 11.195 1 96.38 117 MET A C 1
ATOM 965 O O . MET A 1 117 ? -13.125 22.812 11.695 1 96.38 117 MET A O 1
ATOM 969 N N . PHE A 1 118 ? -13.578 24.656 10.477 1 96.75 118 PHE A N 1
ATOM 970 C CA . PHE A 1 118 ? -12.156 24.953 10.297 1 96.75 118 PHE A CA 1
ATOM 971 C C . PHE A 1 118 ? -11.477 25.141 11.648 1 96.75 118 PHE A C 1
ATOM 973 O O . PHE A 1 118 ? -10.445 24.516 11.922 1 96.75 118 PHE A O 1
ATOM 980 N N . LEU A 1 119 ? -12.039 25.969 12.43 1 94.88 119 LEU A N 1
ATOM 981 C CA . LEU A 1 119 ? -11.469 26.266 13.742 1 94.88 119 LEU A CA 1
ATOM 982 C C . LEU A 1 119 ? -11.461 25.016 14.617 1 94.88 119 LEU A C 1
ATOM 984 O O . LEU A 1 119 ? -10.492 24.781 15.352 1 94.88 119 LEU A O 1
ATOM 988 N N . GLU A 1 120 ? -12.477 24.297 14.523 1 96.25 120 GLU A N 1
ATOM 989 C CA . GLU A 1 120 ? -12.57 23.047 15.289 1 96.25 120 GLU A CA 1
ATOM 990 C C . GLU A 1 120 ? -11.43 22.094 14.93 1 96.25 120 GLU A C 1
ATOM 992 O O . GLU A 1 120 ? -10.805 21.516 15.812 1 96.25 120 GLU A O 1
ATOM 997 N N . LYS A 1 121 ? -11.164 21.953 13.656 1 97.31 121 LYS A N 1
ATOM 998 C CA . LYS A 1 121 ? -10.125 21.031 13.219 1 97.31 121 LYS A CA 1
ATOM 999 C C . LYS A 1 121 ? -8.734 21.578 13.539 1 97.31 121 LYS A C 1
ATOM 1001 O O . LYS A 1 121 ? -7.812 20.812 13.828 1 97.31 121 LYS A O 1
ATOM 1006 N N . LEU A 1 122 ? -8.609 22.891 13.484 1 97.44 122 LEU A N 1
ATOM 1007 C CA . LEU A 1 122 ? -7.348 23.5 13.891 1 97.44 122 LEU A CA 1
ATOM 1008 C C . LEU A 1 122 ? -7.035 23.188 15.352 1 97.44 122 LEU A C 1
ATOM 1010 O O . LEU A 1 122 ? -5.945 22.703 15.664 1 97.44 122 LEU A O 1
ATOM 1014 N N . LYS A 1 123 ? -7.992 23.406 16.234 1 96.44 123 LYS A N 1
ATOM 1015 C CA . LYS A 1 123 ? -7.805 23.109 17.641 1 96.44 123 LYS A CA 1
ATOM 1016 C C . LYS A 1 123 ? -7.59 21.609 17.875 1 96.44 123 LYS A C 1
ATOM 1018 O O . LYS A 1 123 ? -6.785 21.219 18.719 1 96.44 123 LYS A O 1
ATOM 1023 N N . TYR A 1 124 ? -8.344 20.859 17.125 1 97.5 124 TYR A N 1
ATOM 1024 C CA . TYR A 1 124 ? -8.234 19.406 17.203 1 97.5 124 TYR A CA 1
ATOM 1025 C C . TYR A 1 124 ? -6.812 18.953 16.906 1 97.5 124 TYR A C 1
ATOM 1027 O O . TYR A 1 124 ? -6.25 18.125 17.641 1 97.5 124 TYR A O 1
ATOM 1035 N N . ILE A 1 125 ? -6.254 19.453 15.836 1 98.5 125 ILE A N 1
ATOM 1036 C CA . ILE A 1 125 ? -4.926 19.062 15.383 1 98.5 125 ILE A CA 1
ATOM 1037 C C . ILE A 1 125 ? -3.889 19.422 16.438 1 98.5 125 ILE A C 1
ATOM 1039 O O . ILE A 1 125 ? -3.068 18.594 16.828 1 98.5 125 ILE A O 1
ATOM 1043 N N . VAL A 1 126 ? -3.939 20.609 16.953 1 98.38 126 VAL A N 1
ATOM 1044 C CA . VAL A 1 126 ? -2.947 21.094 17.922 1 98.38 126 VAL A CA 1
ATOM 1045 C C . VAL A 1 126 ? -3.102 20.344 19.234 1 98.38 126 VAL A C 1
ATOM 1047 O O . VAL A 1 126 ? -2.109 20.016 19.891 1 98.38 126 VAL A O 1
ATOM 1050 N N . ASN A 1 127 ? -4.309 19.969 19.578 1 98.5 127 ASN A N 1
ATOM 1051 C CA . ASN A 1 127 ? -4.59 19.312 20.844 1 98.5 127 ASN A CA 1
ATOM 1052 C C . ASN A 1 127 ? -4.66 17.797 20.703 1 98.5 127 ASN A C 1
ATOM 1054 O O . ASN A 1 127 ? -4.973 17.094 21.656 1 98.5 127 ASN A O 1
ATOM 1058 N N . ASN A 1 128 ? -4.348 17.281 19.562 1 98.06 128 ASN A N 1
ATOM 1059 C CA . ASN A 1 128 ? -4.488 15.844 19.328 1 98.06 128 ASN A CA 1
ATOM 1060 C C . ASN A 1 128 ? -3.74 15.031 20.375 1 98.06 128 ASN A C 1
ATOM 1062 O O . ASN A 1 128 ? -4.254 14.023 20.875 1 98.06 128 ASN A O 1
ATOM 1066 N N . PRO A 1 129 ? -2.49 15.414 20.797 1 98.12 129 PRO A N 1
ATOM 1067 C CA . PRO A 1 129 ? -1.8 14.664 21.859 1 98.12 129 PRO A CA 1
ATOM 1068 C C . PRO A 1 129 ? -2.559 14.672 23.172 1 98.12 129 PRO A C 1
ATOM 1070 O O . PRO A 1 129 ? -2.531 13.68 23.906 1 98.12 129 PRO A O 1
ATOM 1073 N N . CYS A 1 130 ? -3.199 15.766 23.469 1 97.75 130 CYS A N 1
ATOM 1074 C CA . CYS A 1 130 ? -3.994 15.852 24.688 1 97.75 130 CYS A CA 1
ATOM 1075 C C . CYS A 1 130 ? -5.242 14.984 24.594 1 97.75 130 CYS A C 1
ATOM 1077 O O . CYS A 1 130 ? -5.598 14.289 25.547 1 97.75 130 CYS A O 1
ATOM 1079 N N . LEU A 1 131 ? -5.895 15.031 23.422 1 96.25 131 LEU A N 1
ATOM 1080 C CA . LEU A 1 131 ? -7.102 14.25 23.156 1 96.25 131 LEU A CA 1
ATOM 1081 C C . LEU A 1 131 ? -6.824 12.758 23.297 1 96.25 131 LEU A C 1
ATOM 1083 O O . LEU A 1 131 ? -7.699 11.992 23.703 1 96.25 131 LEU A O 1
ATOM 1087 N N . SER A 1 132 ? -5.645 12.32 23.031 1 94.81 132 SER A N 1
ATOM 1088 C CA . SER A 1 132 ? -5.254 10.914 23.062 1 94.81 132 SER A CA 1
ATOM 1089 C C . SER A 1 132 ? -4.641 10.547 24.406 1 94.81 132 SER A C 1
ATOM 1091 O O . SER A 1 132 ? -4.027 9.492 24.547 1 94.81 132 SER A O 1
ATOM 1093 N N . ASP A 1 133 ? -4.688 11.484 25.359 1 95.56 133 ASP A N 1
ATOM 1094 C CA . ASP A 1 133 ? -4.203 11.305 26.719 1 95.56 133 ASP A CA 1
ATOM 1095 C C . ASP A 1 133 ? -2.697 11.055 26.734 1 95.56 133 ASP A C 1
ATOM 1097 O O . ASP A 1 133 ? -2.199 10.273 27.562 1 95.56 133 ASP A O 1
ATOM 1101 N N . LEU A 1 134 ? -1.979 11.609 25.875 1 97.12 134 LEU A N 1
ATOM 1102 C CA . LEU A 1 134 ? -0.531 11.445 25.828 1 97.12 134 LEU A CA 1
ATOM 1103 C C . LEU A 1 134 ? 0.168 12.492 26.688 1 97.12 134 LEU A C 1
ATOM 1105 O O . LEU A 1 134 ? 1.168 12.203 27.344 1 97.12 134 LEU A O 1
ATOM 1109 N N . VAL A 1 135 ? -0.376 13.727 26.688 1 98 135 VAL A N 1
ATOM 1110 C CA . VAL A 1 135 ? 0.156 14.828 27.484 1 98 135 VAL A CA 1
ATOM 1111 C C . VAL A 1 135 ? -0.993 15.672 28.031 1 98 135 VAL A C 1
ATOM 1113 O O . VAL A 1 135 ? -2.127 15.57 27.562 1 98 135 VAL A O 1
ATOM 1116 N N . ARG A 1 136 ? -0.694 16.562 28.953 1 96 136 ARG A N 1
ATOM 1117 C CA . ARG A 1 136 ? -1.709 17.391 29.594 1 96 136 ARG A CA 1
ATOM 1118 C C . ARG A 1 136 ? -1.981 18.641 28.781 1 96 136 ARG A C 1
ATOM 1120 O O . ARG A 1 136 ? -3.1 19.172 28.797 1 96 136 ARG A O 1
ATOM 1127 N N . HIS A 1 137 ? -0.953 19.094 28.219 1 97.31 137 HIS A N 1
ATOM 1128 C CA . HIS A 1 137 ? -0.981 20.344 27.453 1 97.31 137 HIS A CA 1
ATOM 1129 C C . HIS A 1 137 ? -0.185 20.203 26.156 1 97.31 137 HIS A C 1
ATOM 1131 O O . HIS A 1 137 ? 0.816 19.484 26.109 1 97.31 137 HIS A O 1
ATOM 1137 N N . PRO A 1 138 ? -0.656 20.938 25.047 1 97.75 138 PRO A N 1
ATOM 1138 C CA . PRO A 1 138 ? 0.066 20.828 23.781 1 97.75 138 PRO A CA 1
ATOM 1139 C C . PRO A 1 138 ? 1.544 21.188 23.906 1 97.75 138 PRO A C 1
ATOM 1141 O O . PRO A 1 138 ? 2.381 20.672 23.172 1 97.75 138 PRO A O 1
ATOM 1144 N N . ALA A 1 139 ? 1.897 22.031 24.781 1 96.81 139 ALA A N 1
ATOM 1145 C CA . ALA A 1 139 ? 3.273 22.469 25 1 96.81 139 ALA A CA 1
ATOM 1146 C C . ALA A 1 139 ? 4.152 21.312 25.469 1 96.81 139 ALA A C 1
ATOM 1148 O O . ALA A 1 139 ? 5.375 21.359 25.328 1 96.81 139 ALA A O 1
ATOM 1149 N N . ASP A 1 140 ? 3.533 20.25 26.016 1 97.38 140 ASP A N 1
ATOM 1150 C CA . ASP A 1 140 ? 4.27 19.125 26.578 1 97.38 140 ASP A CA 1
ATOM 1151 C C . ASP A 1 140 ? 4.523 18.062 25.516 1 97.38 140 ASP A C 1
ATOM 1153 O O . ASP A 1 140 ? 5.223 17.078 25.766 1 97.38 140 ASP A O 1
ATOM 1157 N N . TRP A 1 141 ? 3.975 18.203 24.344 1 98.12 141 TRP A N 1
ATOM 1158 C CA . TRP A 1 141 ? 4.152 17.203 23.297 1 98.12 141 TRP A CA 1
ATOM 1159 C C . TRP A 1 141 ? 5.586 17.219 22.781 1 98.12 141 TRP A C 1
ATOM 1161 O O . TRP A 1 141 ? 6.074 18.25 22.297 1 98.12 141 TRP A O 1
ATOM 1171 N N . PRO A 1 142 ? 6.219 16.125 22.844 1 97.94 142 PRO A N 1
ATOM 1172 C CA . PRO A 1 142 ? 7.629 16.109 22.438 1 97.94 142 PRO A CA 1
ATOM 1173 C C . PRO A 1 142 ? 7.812 15.961 20.922 1 97.94 142 PRO A C 1
ATOM 1175 O O . PRO A 1 142 ? 8.93 16.078 20.422 1 97.94 142 PRO A O 1
ATOM 1178 N N . GLY A 1 143 ? 6.766 15.648 20.203 1 97.31 143 GLY A N 1
ATOM 1179 C CA . GLY A 1 143 ? 6.852 15.523 18.75 1 97.31 143 GLY A CA 1
ATOM 1180 C C . GLY A 1 143 ? 6.699 16.844 18.031 1 97.31 143 GLY A C 1
ATOM 1181 O O . GLY A 1 143 ? 6.902 17.906 18.609 1 97.31 143 GLY A O 1
ATOM 1182 N N . VAL A 1 144 ? 6.426 16.781 16.797 1 97.12 144 VAL A N 1
ATOM 1183 C CA . VAL A 1 144 ? 6.332 17.953 15.93 1 97.12 144 VAL A CA 1
ATOM 1184 C C . VAL A 1 144 ? 4.887 18.438 15.867 1 97.12 144 VAL A C 1
ATOM 1186 O O . VAL A 1 144 ? 3.973 17.656 15.617 1 97.12 144 VAL A O 1
ATOM 1189 N N . SER A 1 145 ? 4.656 19.688 16.156 1 97.94 145 SER A N 1
ATOM 1190 C CA . SER A 1 145 ? 3.326 20.266 16.062 1 97.94 145 SER A CA 1
ATOM 1191 C C . SER A 1 145 ? 3.404 21.766 15.734 1 97.94 145 SER A C 1
ATOM 1193 O O . SER A 1 145 ? 4.477 22.359 15.812 1 97.94 145 SER A O 1
ATOM 1195 N N . SER A 1 146 ? 2.26 22.328 15.438 1 97.88 146 SER A N 1
ATOM 1196 C CA . SER A 1 146 ? 2.221 23.734 15.055 1 97.88 146 SER A CA 1
ATOM 1197 C C . SER A 1 146 ? 1.979 24.625 16.266 1 97.88 146 SER A C 1
ATOM 1199 O O . SER A 1 146 ? 1.796 25.828 16.125 1 97.88 146 SER A O 1
ATOM 1201 N N . TRP A 1 147 ? 2 24.078 17.453 1 97.25 147 TRP A N 1
ATOM 1202 C CA . TRP A 1 147 ? 1.687 24.828 18.656 1 97.25 147 TRP A CA 1
ATOM 1203 C C . TRP A 1 147 ? 2.631 26.016 18.812 1 97.25 147 TRP A C 1
ATOM 1205 O O . TRP A 1 147 ? 2.184 27.156 18.984 1 97.25 147 TRP A O 1
ATOM 1215 N N . LYS A 1 148 ? 3.902 25.766 18.688 1 94.94 148 LYS A N 1
ATOM 1216 C CA . LYS A 1 148 ? 4.883 26.828 18.875 1 94.94 148 LYS A CA 1
ATOM 1217 C C . LYS A 1 148 ? 4.711 27.922 17.844 1 94.94 148 LYS A C 1
ATOM 1219 O O . LYS A 1 148 ? 4.848 29.109 18.156 1 94.94 148 LYS A O 1
ATOM 1224 N N . SER A 1 149 ? 4.496 27.531 16.672 1 95.81 149 SER A N 1
ATOM 1225 C CA . SER A 1 149 ? 4.285 28.5 15.609 1 95.81 149 SER A CA 1
ATOM 1226 C C . SER A 1 149 ? 3.064 29.375 15.883 1 95.81 149 SER A C 1
ATOM 1228 O O . SER A 1 149 ? 3.062 30.562 15.562 1 95.81 149 SER A O 1
ATOM 1230 N N . HIS A 1 150 ? 2.031 28.797 16.422 1 95.69 150 HIS A N 1
ATOM 1231 C CA . HIS A 1 150 ? 0.839 29.562 16.766 1 95.69 150 HIS A CA 1
ATOM 1232 C C . HIS A 1 150 ? 1.12 30.531 17.891 1 95.69 150 HIS A C 1
ATOM 1234 O O . HIS A 1 150 ? 0.606 31.656 17.891 1 95.69 150 HIS A O 1
ATOM 1240 N N . GLN A 1 151 ? 1.935 30.125 18.781 1 93.88 151 GLN A N 1
ATOM 1241 C CA . GLN A 1 151 ? 2.246 30.953 19.953 1 93.88 151 GLN A CA 1
ATOM 1242 C C . GLN A 1 151 ? 3.127 32.125 19.562 1 93.88 151 GLN A C 1
ATOM 1244 O O . GLN A 1 151 ? 2.9 33.25 20.016 1 93.88 151 GLN A O 1
ATOM 1249 N N . THR A 1 152 ? 4.082 31.891 18.719 1 93.94 152 THR A N 1
ATOM 1250 C CA . THR A 1 152 ? 5.121 32.875 18.5 1 93.94 152 THR A CA 1
ATOM 1251 C C . THR A 1 152 ? 4.883 33.625 17.188 1 93.94 152 THR A C 1
ATOM 1253 O O . THR A 1 152 ? 5.363 34.75 17 1 93.94 152 THR A O 1
ATOM 1256 N N . GLY A 1 153 ? 4.254 32.938 16.312 1 92.62 153 GLY A N 1
ATOM 1257 C CA . GLY A 1 153 ? 4.102 33.5 14.977 1 92.62 153 GLY A CA 1
ATOM 1258 C C . GLY A 1 153 ? 5.332 33.312 14.109 1 92.62 153 GLY A C 1
ATOM 1259 O O . GLY A 1 153 ? 5.383 33.812 12.984 1 92.62 153 GLY A O 1
ATOM 1260 N N . GLU A 1 154 ? 6.285 32.562 14.609 1 92.5 154 GLU A N 1
ATOM 1261 C CA . GLU A 1 154 ? 7.547 32.375 13.898 1 92.5 154 GLU A CA 1
ATOM 1262 C C . GLU A 1 154 ? 7.504 31.141 13 1 92.5 154 GLU A C 1
ATOM 1264 O O . GLU A 1 154 ? 6.848 30.156 13.32 1 92.5 154 GLU A O 1
ATOM 1269 N N . ALA A 1 155 ? 8.203 31.312 11.922 1 93.5 155 ALA A N 1
ATOM 1270 C CA . ALA A 1 155 ? 8.367 30.172 11.023 1 93.5 155 ALA A CA 1
ATOM 1271 C C . ALA A 1 155 ? 9.273 29.109 11.641 1 93.5 155 ALA A C 1
ATOM 1273 O O . ALA A 1 155 ? 10.156 29.438 12.438 1 93.5 155 ALA A O 1
ATOM 1274 N N . GLN A 1 156 ? 8.938 27.938 11.328 1 93.62 156 GLN A N 1
ATOM 1275 C CA . GLN A 1 156 ? 9.852 26.859 11.672 1 93.62 156 GLN A CA 1
ATOM 1276 C C . GLN A 1 156 ? 10.758 26.5 10.5 1 93.62 156 GLN A C 1
ATOM 1278 O O . GLN A 1 156 ? 10.375 26.656 9.344 1 93.62 156 GLN A O 1
ATOM 1283 N N . VAL A 1 157 ? 11.961 26.078 10.875 1 92.19 157 VAL A N 1
ATOM 1284 C CA . VAL A 1 157 ? 12.922 25.766 9.82 1 92.19 157 VAL A CA 1
ATOM 1285 C C . VAL A 1 157 ? 13.25 24.281 9.836 1 92.19 157 VAL A C 1
ATOM 1287 O O . VAL A 1 157 ? 13.609 23.719 10.883 1 92.19 157 VAL A O 1
ATOM 1290 N N . GLY A 1 158 ? 13 23.672 8.742 1 90.5 158 GLY A N 1
ATOM 1291 C CA . GLY A 1 158 ? 13.422 22.297 8.547 1 90.5 158 GLY A CA 1
ATOM 1292 C C . GLY A 1 158 ? 14.711 22.172 7.766 1 90.5 158 GLY A C 1
ATOM 1293 O O . GLY A 1 158 ? 14.914 22.875 6.773 1 90.5 158 GLY A O 1
ATOM 1294 N N . ARG A 1 159 ? 15.617 21.312 8.289 1 90 159 ARG A N 1
ATOM 1295 C CA . ARG A 1 159 ? 16.891 21.109 7.617 1 90 159 ARG A CA 1
ATOM 1296 C C . ARG A 1 159 ? 17.109 19.625 7.309 1 90 159 ARG A C 1
ATOM 1298 O O . ARG A 1 159 ? 16.828 18.766 8.148 1 90 159 ARG A O 1
ATOM 1305 N N . LEU A 1 160 ? 17.391 19.391 6.078 1 86 160 LEU A N 1
ATOM 1306 C CA . LEU A 1 160 ? 17.688 18.016 5.684 1 86 160 LEU A CA 1
ATOM 1307 C C . LEU A 1 160 ? 18.828 17.969 4.672 1 86 160 LEU A C 1
ATOM 1309 O O . LEU A 1 160 ? 19.031 18.922 3.924 1 86 160 LEU A O 1
ATOM 1313 N N . ILE A 1 161 ? 19.484 16.922 4.699 1 87.19 161 ILE A N 1
ATOM 1314 C CA . ILE A 1 161 ? 20.531 16.703 3.717 1 87.19 161 ILE A CA 1
ATOM 1315 C C . ILE A 1 161 ? 19.922 16.438 2.344 1 87.19 161 ILE A C 1
ATOM 1317 O O . ILE A 1 161 ? 18.922 15.727 2.229 1 87.19 161 ILE A O 1
ATOM 1321 N N . ASP A 1 162 ? 20.375 17.078 1.435 1 87.75 162 ASP A N 1
ATOM 1322 C CA . ASP A 1 162 ? 20.062 16.781 0.04 1 87.75 162 ASP A CA 1
ATOM 1323 C C . ASP A 1 162 ? 21.031 15.773 -0.54 1 87.75 162 ASP A C 1
ATOM 1325 O O . ASP A 1 162 ? 22.109 16.141 -1.024 1 87.75 162 ASP A O 1
ATOM 1329 N N . TYR A 1 163 ? 20.609 14.633 -0.624 1 83.94 163 TYR A N 1
ATOM 1330 C CA . TYR A 1 163 ? 21.516 13.555 -1.026 1 83.94 163 TYR A CA 1
ATOM 1331 C C . TYR A 1 163 ? 21.875 13.68 -2.5 1 83.94 163 TYR A C 1
ATOM 1333 O O . TYR A 1 163 ? 22.984 13.289 -2.908 1 83.94 163 TYR A O 1
ATOM 1341 N N . LYS A 1 164 ? 21 14.109 -3.32 1 82.75 164 LYS A N 1
ATOM 1342 C CA . LYS A 1 164 ? 21.328 14.344 -4.723 1 82.75 164 LYS A CA 1
ATOM 1343 C C . LYS A 1 164 ? 22.453 15.359 -4.859 1 82.75 164 LYS A C 1
ATOM 1345 O O . LYS A 1 164 ? 23.391 15.164 -5.637 1 82.75 164 LYS A O 1
ATOM 1350 N N . GLU A 1 165 ? 22.297 16.406 -4.082 1 87.94 165 GLU A N 1
ATOM 1351 C CA . GLU A 1 165 ? 23.328 17.438 -4.078 1 87.94 165 GLU A CA 1
ATOM 1352 C C . GLU A 1 165 ? 24.625 16.906 -3.5 1 87.94 165 GLU A C 1
ATOM 1354 O O . GLU A 1 165 ? 25.719 17.219 -3.992 1 87.94 165 GLU A O 1
ATOM 1359 N N . LEU A 1 166 ? 24.516 16.172 -2.52 1 90.19 166 LEU A N 1
ATOM 1360 C CA . LEU A 1 166 ? 25.703 15.586 -1.91 1 90.19 166 LEU A CA 1
ATOM 1361 C C . LEU A 1 166 ? 26.453 14.703 -2.906 1 90.19 166 LEU A C 1
ATOM 1363 O O . LEU A 1 166 ? 27.688 14.773 -3.006 1 90.19 166 LEU A O 1
ATOM 1367 N N . ARG A 1 167 ? 25.688 13.883 -3.58 1 90.38 167 ARG A N 1
ATOM 1368 C CA . ARG A 1 167 ? 26.297 13.008 -4.578 1 90.38 167 ARG A CA 1
ATOM 1369 C C . ARG A 1 167 ? 27 13.828 -5.664 1 90.38 167 ARG A C 1
ATOM 1371 O O . ARG A 1 167 ? 28.109 13.484 -6.09 1 90.38 167 ARG A O 1
ATOM 1378 N N . ARG A 1 168 ? 26.359 14.836 -6.113 1 91.38 168 ARG A N 1
ATOM 1379 C CA . ARG A 1 168 ? 26.906 15.727 -7.125 1 91.38 168 ARG A CA 1
ATOM 1380 C C . ARG A 1 168 ? 28.219 16.344 -6.648 1 91.38 168 ARG A C 1
ATOM 1382 O O . ARG A 1 168 ? 29.219 16.344 -7.375 1 91.38 168 ARG A O 1
ATOM 1389 N N . LEU A 1 169 ? 28.234 16.797 -5.453 1 92.12 169 LEU A N 1
ATOM 1390 C CA . LEU A 1 169 ? 29.406 17.453 -4.879 1 92.12 169 LEU A CA 1
ATOM 1391 C C . LEU A 1 169 ? 30.547 16.453 -4.66 1 92.12 169 LEU A C 1
ATOM 1393 O O . LEU A 1 169 ? 31.719 16.766 -4.887 1 92.12 169 LEU A O 1
ATOM 1397 N N . ARG A 1 170 ? 30.125 15.32 -4.32 1 92 170 ARG A N 1
ATOM 1398 C CA . ARG A 1 170 ? 31.141 14.328 -3.99 1 92 170 ARG A CA 1
ATOM 1399 C C . ARG A 1 170 ? 31.719 13.695 -5.25 1 92 170 ARG A C 1
ATOM 1401 O O . ARG A 1 170 ? 32.781 13.07 -5.207 1 92 170 ARG A O 1
ATOM 1408 N N . ARG A 1 171 ? 30.953 13.695 -6.348 1 91.88 171 ARG A N 1
ATOM 1409 C CA . ARG A 1 171 ? 31.516 13.32 -7.637 1 91.88 171 ARG A CA 1
ATOM 1410 C C . ARG A 1 171 ? 32.719 14.203 -7.992 1 91.88 171 ARG A C 1
ATOM 1412 O O . ARG A 1 171 ? 33.656 13.734 -8.609 1 91.88 171 ARG A O 1
ATOM 1419 N N . LYS A 1 172 ? 32.688 15.438 -7.652 1 91.25 172 LYS A N 1
ATOM 1420 C CA . LYS A 1 172 ? 33.75 16.391 -7.891 1 91.25 172 LYS A CA 1
ATOM 1421 C C . LYS A 1 172 ? 34.844 16.281 -6.82 1 91.25 172 LYS A C 1
ATOM 1423 O O . LYS A 1 172 ? 36.031 16.312 -7.133 1 91.25 172 LYS A O 1
ATOM 1428 N N . ASP A 1 173 ? 34.344 16.203 -5.527 1 93 173 ASP A N 1
ATOM 1429 C CA . ASP A 1 173 ? 35.25 16.047 -4.383 1 93 173 ASP A CA 1
ATOM 1430 C C . ASP A 1 173 ? 34.688 15.055 -3.373 1 93 173 ASP A C 1
ATOM 1432 O O . ASP A 1 173 ? 33.844 15.406 -2.543 1 93 173 ASP A O 1
ATOM 1436 N N . PRO A 1 174 ? 35.125 13.891 -3.414 1 91.25 174 PRO A N 1
ATOM 1437 C CA . PRO A 1 174 ? 34.594 12.836 -2.537 1 91.25 174 PRO A CA 1
ATOM 1438 C C . PRO A 1 174 ? 34.688 13.203 -1.058 1 91.25 174 PRO A C 1
ATOM 1440 O O . PRO A 1 174 ? 34 12.602 -0.228 1 91.25 174 PRO A O 1
ATOM 1443 N N . SER A 1 175 ? 35.469 14.18 -0.748 1 92.12 175 SER A N 1
ATOM 1444 C CA . SER A 1 175 ? 35.688 14.531 0.652 1 92.12 175 SER A CA 1
ATOM 1445 C C . SER A 1 175 ? 34.688 15.602 1.098 1 92.12 175 SER A C 1
ATOM 1447 O O . SER A 1 175 ? 34.719 16.031 2.252 1 92.12 175 SER A O 1
ATOM 1449 N N . THR A 1 176 ? 33.812 15.969 0.182 1 92.12 176 THR A N 1
ATOM 1450 C CA . THR A 1 176 ? 32.844 17 0.524 1 92.12 176 THR A CA 1
ATOM 1451 C C . THR A 1 176 ? 32 16.578 1.736 1 92.12 176 THR A C 1
ATOM 1453 O O . THR A 1 176 ? 31.438 15.492 1.757 1 92.12 176 THR A O 1
ATOM 1456 N N . PRO A 1 177 ? 32.094 17.438 2.748 1 91.44 177 PRO A N 1
ATOM 1457 C CA . PRO A 1 177 ? 31.297 17.094 3.926 1 91.44 177 PRO A CA 1
ATOM 1458 C C . PRO A 1 177 ? 29.797 17.203 3.676 1 91.44 177 PRO A C 1
ATOM 1460 O O . PRO A 1 177 ? 29.359 17.938 2.783 1 91.44 177 PRO A O 1
ATOM 1463 N N . ARG A 1 178 ? 28.953 16.531 4.43 1 87 178 ARG A N 1
ATOM 1464 C CA . ARG A 1 178 ? 27.5 16.484 4.309 1 87 178 ARG A CA 1
ATOM 1465 C C . ARG A 1 178 ? 26.891 17.859 4.52 1 87 178 ARG A C 1
ATOM 1467 O O . ARG A 1 178 ? 25.844 18.172 3.936 1 87 178 ARG A O 1
ATOM 1474 N N . GLU A 1 179 ? 27.531 18.719 5.266 1 87.81 179 GLU A N 1
ATOM 1475 C CA . GLU A 1 179 ? 27.031 20.047 5.621 1 87.81 179 GLU A CA 1
ATOM 1476 C C . GLU A 1 179 ? 26.859 20.922 4.387 1 87.81 179 GLU A C 1
ATOM 1478 O O . GLU A 1 179 ? 26.016 21.828 4.367 1 87.81 179 GLU A O 1
ATOM 1483 N N . GLU A 1 180 ? 27.609 20.578 3.416 1 89.56 180 GLU A N 1
ATOM 1484 C CA . GLU A 1 180 ? 27.578 21.375 2.201 1 89.56 180 GLU A CA 1
ATOM 1485 C C . GLU A 1 180 ? 26.328 21.062 1.372 1 89.56 180 GLU A C 1
ATOM 1487 O O . GLU A 1 180 ? 25.953 21.828 0.481 1 89.56 180 GLU A O 1
ATOM 1492 N N . ALA A 1 181 ? 25.688 20 1.729 1 91.06 181 ALA A N 1
ATOM 1493 C CA . ALA A 1 181 ? 24.516 19.578 0.953 1 91.06 181 ALA A CA 1
ATOM 1494 C C . ALA A 1 181 ? 23.234 19.703 1.773 1 91.06 181 ALA A C 1
ATOM 1496 O O . ALA A 1 181 ? 22.234 19.062 1.454 1 91.06 181 ALA A O 1
ATOM 1497 N N . MET A 1 182 ? 23.312 20.547 2.764 1 90.5 182 MET A N 1
ATOM 1498 C CA . MET A 1 182 ? 22.125 20.719 3.605 1 90.5 182 MET A CA 1
ATOM 1499 C C . MET A 1 182 ? 21.141 21.703 2.973 1 90.5 182 MET A C 1
ATOM 1501 O O . MET A 1 182 ? 21.562 22.719 2.418 1 90.5 182 MET A O 1
ATOM 1505 N N . ARG A 1 183 ? 19.984 21.297 2.943 1 89.19 183 ARG A N 1
ATOM 1506 C CA . ARG A 1 183 ? 18.906 22.203 2.506 1 89.19 183 ARG A CA 1
ATOM 1507 C C . ARG A 1 183 ? 18.062 22.641 3.684 1 89.19 183 ARG A C 1
ATOM 1509 O O . ARG A 1 183 ? 17.844 21.875 4.625 1 89.19 183 ARG A O 1
ATOM 1516 N N . SER A 1 184 ? 17.625 23.922 3.676 1 91.31 184 SER A N 1
ATOM 1517 C CA . SER A 1 184 ? 16.75 24.5 4.691 1 91.31 184 SER A CA 1
ATOM 1518 C C . SER A 1 184 ? 15.469 25.047 4.07 1 91.31 184 SER A C 1
ATOM 1520 O O . SER A 1 184 ? 15.516 25.734 3.051 1 91.31 184 SER A O 1
ATOM 1522 N N . ASP A 1 185 ? 14.445 24.594 4.598 1 92.81 185 ASP A N 1
ATOM 1523 C CA . ASP A 1 185 ? 13.141 25.094 4.18 1 92.81 185 ASP A CA 1
ATOM 1524 C C . ASP A 1 185 ? 12.359 25.672 5.363 1 92.81 185 ASP A C 1
ATOM 1526 O O . ASP A 1 185 ? 12.414 25.125 6.465 1 92.81 185 ASP A O 1
ATOM 1530 N N . GLU A 1 186 ? 11.695 26.75 5.109 1 93.94 186 GLU A N 1
ATOM 1531 C CA . GLU A 1 186 ? 10.875 27.375 6.148 1 93.94 186 GLU A CA 1
ATOM 1532 C C . GLU A 1 186 ? 9.422 26.922 6.043 1 93.94 186 GLU A C 1
ATOM 1534 O O . GLU A 1 186 ? 8.891 26.781 4.941 1 93.94 186 GLU A O 1
ATOM 1539 N N . LEU A 1 187 ? 8.891 26.656 7.156 1 95.81 187 LEU A N 1
ATOM 1540 C CA . LEU A 1 187 ? 7.465 26.375 7.254 1 95.81 187 LEU A CA 1
ATOM 1541 C C . LEU A 1 187 ? 6.734 27.5 7.973 1 95.81 187 LEU A C 1
ATOM 1543 O O . LEU A 1 187 ? 6.887 27.672 9.188 1 95.81 187 LEU A O 1
ATOM 1547 N N . VAL A 1 188 ? 6 28.266 7.184 1 94.88 188 VAL A N 1
ATOM 1548 C CA . VAL A 1 188 ? 5.223 29.391 7.703 1 94.88 188 VAL A CA 1
ATOM 1549 C C . VAL A 1 188 ? 3.736 29.047 7.672 1 94.88 188 VAL A C 1
ATOM 1551 O O . VAL A 1 188 ? 3.213 28.625 6.637 1 94.88 188 VAL A O 1
ATOM 1554 N N . LEU A 1 189 ? 3.102 29.203 8.789 1 96.25 189 LEU A N 1
ATOM 1555 C CA . LEU A 1 189 ? 1.663 28.953 8.812 1 96.25 189 LEU A CA 1
ATOM 1556 C C . LEU A 1 189 ? 0.92 30.047 8.039 1 96.25 189 LEU A C 1
ATOM 1558 O O . LEU A 1 189 ? 1.255 31.219 8.141 1 96.25 189 LEU A O 1
ATOM 1562 N N . ALA A 1 190 ? 0.014 29.594 7.285 1 95.06 190 ALA A N 1
ATOM 1563 C CA . ALA A 1 190 ? -0.789 30.531 6.504 1 95.06 190 ALA A CA 1
ATOM 1564 C C . ALA A 1 190 ? -1.895 31.141 7.359 1 95.06 190 ALA A C 1
ATOM 1566 O O . ALA A 1 190 ? -2.258 30.609 8.406 1 95.06 190 ALA A O 1
ATOM 1567 N N . THR A 1 191 ? -2.373 32.281 6.926 1 90.81 191 THR A N 1
ATOM 1568 C CA . THR A 1 191 ? -3.504 32.938 7.555 1 90.81 191 THR A CA 1
ATOM 1569 C C . THR A 1 191 ? -4.812 32.531 6.879 1 90.81 191 THR A C 1
ATOM 1571 O O . THR A 1 191 ? -4.969 32.719 5.668 1 90.81 191 THR A O 1
ATOM 1574 N N . PRO A 1 192 ? -5.695 31.984 7.676 1 83.44 192 PRO A N 1
ATOM 1575 C CA . PRO A 1 192 ? -6.973 31.672 7.035 1 83.44 192 PRO A CA 1
ATOM 1576 C C . PRO A 1 192 ? -7.695 32.906 6.504 1 83.44 192 PRO A C 1
ATOM 1578 O O . PRO A 1 192 ? -7.656 33.969 7.129 1 83.44 192 PRO A O 1
ATOM 1581 N N . PRO A 1 193 ? -8.367 32.719 5.41 1 83 193 PRO A N 1
ATOM 1582 C CA . PRO A 1 193 ? -9.008 33.844 4.754 1 83 193 PRO A CA 1
ATOM 1583 C C . PRO A 1 193 ? -10.062 34.531 5.633 1 83 193 PRO A C 1
ATOM 1585 O O . PRO A 1 193 ? -10.273 35.75 5.539 1 83 193 PRO A O 1
ATOM 1588 N N . MET A 1 194 ? -10.719 33.812 6.457 1 83.69 194 MET A N 1
ATOM 1589 C CA . MET A 1 194 ? -11.797 34.375 7.273 1 83.69 194 MET A CA 1
ATOM 1590 C C . MET A 1 194 ? -11.25 35.312 8.336 1 83.69 194 MET A C 1
ATOM 1592 O O . MET A 1 194 ? -12 36.094 8.945 1 83.69 194 MET A O 1
ATOM 1596 N N . TRP A 1 195 ? -9.953 35.281 8.539 1 85.81 195 TRP A N 1
ATOM 1597 C CA . TRP A 1 195 ? -9.344 36.156 9.547 1 85.81 195 TRP A CA 1
ATOM 1598 C C . TRP A 1 195 ? -8.328 37.094 8.906 1 85.81 195 TRP A C 1
ATOM 1600 O O . TRP A 1 195 ? -7.406 37.562 9.578 1 85.81 195 TRP A O 1
ATOM 1610 N N . GLU A 1 196 ? -8.484 37.312 7.621 1 84.75 196 GLU A N 1
ATOM 1611 C CA . GLU A 1 196 ? -7.539 38.156 6.898 1 84.75 196 GLU A CA 1
ATOM 1612 C C . GLU A 1 196 ? -7.613 39.625 7.383 1 84.75 196 GLU A C 1
ATOM 1614 O O . GLU A 1 196 ? -6.664 40.375 7.211 1 84.75 196 GLU A O 1
ATOM 1619 N N . ASP A 1 197 ? -8.672 39.969 7.984 1 88.06 197 ASP A N 1
ATOM 1620 C CA . ASP A 1 197 ? -8.867 41.344 8.469 1 88.06 197 ASP A CA 1
ATOM 1621 C C . ASP A 1 197 ? -8.188 41.531 9.82 1 88.06 197 ASP A C 1
ATOM 1623 O O . ASP A 1 197 ? -8.047 42.688 10.281 1 88.06 197 ASP A O 1
ATOM 1627 N N . LYS A 1 198 ? -7.73 40.531 10.383 1 89.12 198 LYS A N 1
ATOM 1628 C CA . LYS A 1 198 ? -7.082 40.625 11.688 1 89.12 198 LYS A CA 1
ATOM 1629 C C . LYS A 1 198 ? -5.57 40.781 11.547 1 89.12 198 LYS A C 1
ATOM 1631 O O . LYS A 1 198 ? -4.984 40.312 10.57 1 89.12 198 LYS A O 1
ATOM 1636 N N . SER A 1 199 ? -5.031 41.469 12.523 1 91.12 199 SER A N 1
ATOM 1637 C CA . SER A 1 199 ? -3.574 41.531 12.586 1 91.12 199 SER A CA 1
ATOM 1638 C C . SER A 1 199 ? -2.979 40.188 12.992 1 91.12 199 SER A C 1
ATOM 1640 O O . SER A 1 199 ? -3.678 39.344 13.547 1 91.12 199 SER A O 1
ATOM 1642 N N . ASP A 1 200 ? -1.774 40.031 12.711 1 89 200 ASP A N 1
ATOM 1643 C CA . ASP A 1 200 ? -1.072 38.812 13.078 1 89 200 ASP A CA 1
ATOM 1644 C C . ASP A 1 200 ? -1.165 38.531 14.578 1 89 200 ASP A C 1
ATOM 1646 O O . ASP A 1 200 ? -1.351 37.406 15 1 89 200 ASP A O 1
ATOM 1650 N N . GLU A 1 201 ? -1.028 39.562 15.281 1 91.38 201 GLU A N 1
ATOM 1651 C CA . GLU A 1 201 ? -1.07 39.438 16.734 1 91.38 201 GLU A CA 1
ATOM 1652 C C . GLU A 1 201 ? -2.463 39.031 17.219 1 91.38 201 GLU A C 1
ATOM 1654 O O . GLU A 1 201 ? -2.6 38.188 18.109 1 91.38 201 GLU A O 1
ATOM 1659 N N . GLU A 1 202 ? -3.408 39.625 16.656 1 92.5 202 GLU A N 1
ATOM 1660 C CA . GLU A 1 202 ? -4.785 39.281 17.016 1 92.5 202 GLU A CA 1
ATOM 1661 C C . GLU A 1 202 ? -5.121 37.844 16.672 1 92.5 202 GLU A C 1
ATOM 1663 O O . GLU A 1 202 ? -5.793 37.156 17.453 1 92.5 202 GLU A O 1
ATOM 1668 N N . LEU A 1 203 ? -4.691 37.5 15.547 1 90.19 203 LEU A N 1
ATOM 1669 C CA . LEU A 1 203 ? -4.941 36.125 15.094 1 90.19 203 LEU A CA 1
ATOM 1670 C C . LEU A 1 203 ? -4.273 35.125 16.016 1 90.19 203 LEU A C 1
ATOM 1672 O O . LEU A 1 203 ? -4.879 34.125 16.391 1 90.19 203 LEU A O 1
ATOM 1676 N N . ARG A 1 204 ? -3.107 35.406 16.375 1 92.12 204 ARG A N 1
ATOM 1677 C CA . ARG A 1 204 ? -2.365 34.531 17.281 1 92.12 204 ARG A CA 1
ATOM 1678 C C . ARG A 1 204 ? -3.088 34.406 18.625 1 92.12 204 ARG A C 1
ATOM 1680 O O . ARG A 1 204 ? -3.236 33.281 19.141 1 92.12 204 ARG A O 1
ATOM 1687 N N . GLN A 1 205 ? -3.482 35.469 19.109 1 94 205 GLN A N 1
ATOM 1688 C CA . GLN A 1 205 ? -4.18 35.469 20.391 1 94 205 GLN A CA 1
ATOM 1689 C C . GLN A 1 205 ? -5.477 34.656 20.297 1 94 205 GLN A C 1
ATOM 1691 O O . GLN A 1 205 ? -5.812 33.906 21.219 1 94 205 GLN A O 1
ATOM 1696 N N . LEU A 1 206 ? -6.082 34.875 19.25 1 92.25 206 LEU A N 1
ATOM 1697 C CA . LEU A 1 206 ? -7.344 34.188 19.047 1 92.25 206 LEU A CA 1
ATOM 1698 C C . LEU A 1 206 ? -7.117 32.656 19 1 92.25 206 LEU A C 1
ATOM 1700 O O . LEU A 1 206 ? -7.797 31.906 19.703 1 92.25 206 LEU A O 1
ATOM 1704 N N . ILE A 1 207 ? -6.211 32.219 18.172 1 93.19 207 ILE A N 1
ATOM 1705 C CA . ILE A 1 207 ? -5.949 30.797 17.984 1 93.19 207 ILE A CA 1
ATOM 1706 C C . ILE A 1 207 ? -5.438 30.188 19.297 1 93.19 207 ILE A C 1
ATOM 1708 O O . ILE A 1 207 ? -5.922 29.141 19.734 1 93.19 207 ILE A O 1
ATOM 1712 N N . VAL A 1 208 ? -4.516 30.844 19.938 1 96.19 208 VAL A N 1
ATOM 1713 C CA . VAL A 1 208 ? -3.932 30.359 21.188 1 96.19 208 VAL A CA 1
ATOM 1714 C C . VAL A 1 208 ? -5.016 30.234 22.25 1 96.19 208 VAL A C 1
ATOM 1716 O O . VAL A 1 208 ? -5.066 29.234 22.984 1 96.19 208 VAL A O 1
ATOM 1719 N N . ALA A 1 209 ? -5.797 31.219 22.297 1 96.12 209 ALA A N 1
ATOM 1720 C CA . ALA A 1 209 ? -6.879 31.188 23.266 1 96.12 209 ALA A CA 1
ATOM 1721 C C . ALA A 1 209 ? -7.801 30 23.031 1 96.12 209 ALA A C 1
ATOM 1723 O O . ALA A 1 209 ? -8.219 29.328 23.984 1 96.12 209 ALA A O 1
ATOM 1724 N N . GLN A 1 210 ? -8.109 29.781 21.781 1 94.88 210 GLN A N 1
ATOM 1725 C CA . GLN A 1 210 ? -8.992 28.672 21.422 1 94.88 210 GLN A CA 1
ATOM 1726 C C . GLN A 1 210 ? -8.344 27.328 21.766 1 94.88 210 GLN A C 1
ATOM 1728 O O . GLN A 1 210 ? -9.008 26.422 22.281 1 94.88 210 GLN A O 1
ATOM 1733 N N . VAL A 1 211 ? -7.133 27.156 21.469 1 96.75 211 VAL A N 1
ATOM 1734 C CA . VAL A 1 211 ? -6.402 25.922 21.75 1 96.75 211 VAL A CA 1
ATOM 1735 C C . VAL A 1 211 ? -6.297 25.703 23.25 1 96.75 211 VAL A C 1
ATOM 1737 O O . VAL A 1 211 ? -6.523 24.594 23.75 1 96.75 211 VAL A O 1
ATOM 1740 N N . GLU A 1 212 ? -6.004 26.781 23.984 1 97.31 212 GLU A N 1
ATOM 1741 C CA . GLU A 1 212 ? -5.879 26.719 25.438 1 97.31 212 GLU A CA 1
ATOM 1742 C C . GLU A 1 212 ? -7.207 26.344 26.094 1 97.31 212 GLU A C 1
ATOM 1744 O O . GLU A 1 212 ? -7.238 25.562 27.047 1 97.31 212 GLU A O 1
ATOM 1749 N N . GLU A 1 213 ? -8.18 26.938 25.594 1 97.12 213 GLU A N 1
ATOM 1750 C CA . GLU A 1 213 ? -9.508 26.609 26.125 1 97.12 213 GLU A CA 1
ATOM 1751 C C . GLU A 1 213 ? -9.82 25.125 25.969 1 97.12 213 GLU A C 1
ATOM 1753 O O . GLU A 1 213 ? -10.289 24.484 26.906 1 97.12 213 GLU A O 1
ATOM 1758 N N . GLN A 1 214 ? -9.602 24.609 24.812 1 96.75 214 GLN A N 1
ATOM 1759 C CA . GLN A 1 214 ? -9.852 23.203 24.578 1 96.75 214 GLN A CA 1
ATOM 1760 C C . GLN A 1 214 ? -8.945 22.328 25.438 1 96.75 214 GLN A C 1
ATOM 1762 O O . GLN A 1 214 ? -9.375 21.312 25.969 1 96.75 214 GLN A O 1
ATOM 1767 N N . ALA A 1 215 ? -7.723 22.703 25.578 1 96.94 215 ALA A N 1
ATOM 1768 C CA . ALA A 1 215 ? -6.793 21.969 26.438 1 96.94 215 ALA A CA 1
ATOM 1769 C C . ALA A 1 215 ? -7.297 21.891 27.875 1 96.94 215 ALA A C 1
ATOM 1771 O O . ALA A 1 215 ? -7.23 20.844 28.516 1 96.94 215 ALA A O 1
ATOM 1772 N N . THR A 1 216 ? -7.746 23.016 28.312 1 96.69 216 THR A N 1
ATOM 1773 C CA . THR A 1 216 ? -8.281 23.094 29.656 1 96.69 216 THR A CA 1
ATOM 1774 C C . THR A 1 216 ? -9.492 22.172 29.828 1 96.69 216 THR A C 1
ATOM 1776 O O . THR A 1 216 ? -9.617 21.469 30.828 1 96.69 216 THR A O 1
ATOM 1779 N N . GLU A 1 217 ? -10.344 22.234 28.875 1 97 217 GLU A N 1
ATOM 1780 C CA . GLU A 1 217 ? -11.516 21.359 28.891 1 97 217 GLU A CA 1
ATOM 1781 C C . GLU A 1 217 ? -11.125 19.891 28.906 1 97 217 GLU A C 1
ATOM 1783 O O . GLU A 1 217 ? -11.734 19.094 29.609 1 97 217 GLU A O 1
ATOM 1788 N N . LEU A 1 218 ? -10.172 19.578 28.141 1 96.5 218 LEU A N 1
ATOM 1789 C CA . LEU A 1 218 ? -9.695 18.203 28.062 1 96.5 218 LEU A CA 1
ATOM 1790 C C . LEU A 1 218 ? -9.078 17.766 29.391 1 96.5 218 LEU A C 1
ATOM 1792 O O . LEU A 1 218 ? -9.227 16.625 29.812 1 96.5 218 LEU A O 1
ATOM 1796 N N . GLN A 1 219 ? -8.438 18.656 30.109 1 95.44 219 GLN A N 1
ATOM 1797 C CA . GLN A 1 219 ? -7.859 18.375 31.422 1 95.44 219 GLN A CA 1
ATOM 1798 C C . GLN A 1 219 ? -8.945 18.109 32.469 1 95.44 219 GLN A C 1
ATOM 1800 O O . GLN A 1 219 ? -8.828 17.203 33.281 1 95.44 219 GLN A O 1
ATOM 1805 N N . LYS A 1 220 ? -9.93 18.906 32.375 1 96.12 220 LYS A N 1
ATOM 18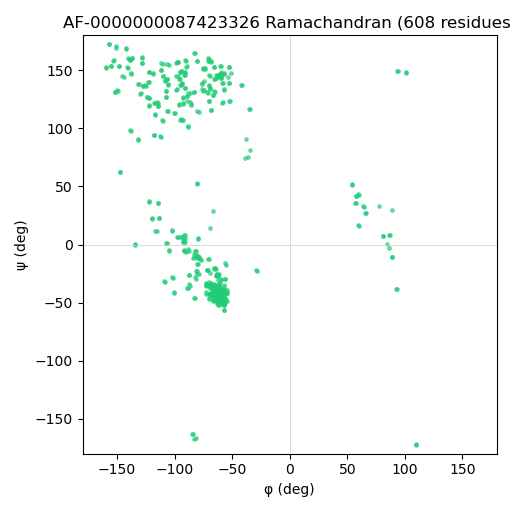06 C CA . LYS A 1 220 ? -11.055 18.719 33.281 1 96.12 220 LYS A CA 1
ATOM 1807 C C . LYS A 1 220 ? -11.734 17.375 33.062 1 96.12 220 LYS A C 1
ATOM 1809 O O . LYS A 1 220 ? -12.078 16.672 34 1 96.12 220 LYS A O 1
ATOM 1814 N N . GLU A 1 221 ? -11.922 17.094 31.828 1 96 221 GLU A N 1
ATOM 1815 C CA . GLU A 1 221 ? -12.547 15.82 31.484 1 96 221 GLU A CA 1
ATOM 1816 C C . GLU A 1 221 ? -11.695 14.641 31.953 1 96 221 GLU A C 1
ATOM 1818 O O . GLU A 1 221 ? -12.227 13.656 32.469 1 96 221 GLU A O 1
ATOM 1823 N N . ARG A 1 222 ? -10.438 14.688 31.75 1 94.44 222 ARG A N 1
ATOM 1824 C CA . ARG A 1 222 ? -9.516 13.641 32.188 1 94.44 222 ARG A CA 1
ATOM 1825 C C . ARG A 1 222 ? -9.57 13.453 33.688 1 94.44 222 ARG A C 1
ATOM 1827 O O . ARG A 1 222 ? -9.516 12.328 34.188 1 94.44 222 ARG A O 1
ATOM 1834 N N . ALA A 1 223 ? -9.586 14.602 34.375 1 93.75 223 ALA A N 1
ATOM 1835 C CA . ALA A 1 223 ? -9.672 14.562 35.812 1 93.75 223 ALA A CA 1
ATOM 1836 C C . ALA A 1 223 ? -10.969 13.891 36.281 1 93.75 223 ALA A C 1
ATOM 1838 O O . ALA A 1 223 ? -10.961 13.094 37.219 1 93.75 223 ALA A O 1
ATOM 1839 N N . ARG A 1 224 ? -12.023 14.203 35.625 1 95.31 224 ARG A N 1
ATOM 1840 C CA . ARG A 1 224 ? -13.32 13.617 35.938 1 95.31 224 ARG A CA 1
ATOM 1841 C C . ARG A 1 224 ? -13.305 12.109 35.719 1 95.31 224 ARG A C 1
ATOM 1843 O O . ARG A 1 224 ? -13.898 11.359 36.5 1 95.31 224 ARG A O 1
ATOM 1850 N N . ARG A 1 225 ? -12.625 11.688 34.75 1 94.12 225 ARG A N 1
ATOM 1851 C CA . ARG A 1 225 ? -12.594 10.273 34.406 1 94.12 225 ARG A CA 1
ATOM 1852 C C . ARG A 1 225 ? -11.445 9.547 35.094 1 94.12 225 ARG A C 1
ATOM 1854 O O . ARG A 1 225 ? -11.25 8.344 34.906 1 94.12 225 ARG A O 1
ATOM 1861 N N . ARG A 1 226 ? -10.602 10.289 35.812 1 94 226 ARG A N 1
ATOM 1862 C CA . ARG A 1 226 ? -9.461 9.766 36.562 1 94 226 ARG A CA 1
ATOM 1863 C C . ARG A 1 226 ? -8.492 9.047 35.625 1 94 226 ARG A C 1
ATOM 1865 O O . ARG A 1 226 ? -8.055 7.93 35.938 1 94 226 ARG A O 1
ATOM 1872 N N . ARG A 1 227 ? -8.281 9.656 34.562 1 93.56 227 ARG A N 1
ATOM 1873 C CA . ARG A 1 227 ? -7.32 9.125 33.594 1 93.56 227 ARG A CA 1
ATOM 1874 C C . ARG A 1 227 ? -5.973 9.836 33.719 1 93.56 227 ARG A C 1
ATOM 1876 O O . ARG A 1 227 ? -5.918 11.023 34.062 1 93.56 227 ARG A O 1
ATOM 1883 N N . ARG A 1 228 ? -4.949 9.086 33.5 1 93.69 228 ARG A N 1
ATOM 1884 C CA . ARG A 1 228 ? -3.604 9.648 33.5 1 93.69 228 ARG A CA 1
ATOM 1885 C C . ARG A 1 228 ? -3.041 9.781 32.094 1 93.69 228 ARG A C 1
ATOM 1887 O O . ARG A 1 228 ? -3.494 9.094 31.188 1 93.69 228 ARG A O 1
ATOM 1894 N N . VAL A 1 229 ? -2.139 10.664 31.891 1 96.62 229 VAL A N 1
ATOM 1895 C CA . VAL A 1 229 ? -1.477 10.805 30.609 1 96.62 229 VAL A CA 1
ATOM 1896 C C . VAL A 1 229 ? -0.226 9.93 30.562 1 96.62 229 VAL A C 1
ATOM 1898 O O . VAL A 1 229 ? 0.326 9.578 31.609 1 96.62 229 VAL A O 1
ATOM 1901 N N . VAL A 1 230 ? 0.263 9.578 29.5 1 95.81 230 VAL A N 1
ATOM 1902 C CA . VAL A 1 230 ? 1.461 8.766 29.312 1 95.81 230 VAL A CA 1
ATOM 1903 C C . VAL A 1 230 ? 2.697 9.57 29.703 1 95.81 230 VAL A C 1
ATOM 1905 O O . VAL A 1 230 ? 3.518 9.117 30.5 1 95.81 230 VAL A O 1
ATOM 1908 N N . GLY A 1 231 ? 2.783 10.898 29.203 1 96.56 231 GLY A N 1
ATOM 1909 C CA . GLY A 1 231 ? 3.902 11.773 29.516 1 96.56 231 GLY A CA 1
ATOM 1910 C C . GLY A 1 231 ? 5 11.727 28.469 1 96.56 231 GLY A C 1
ATOM 1911 O O . GLY A 1 231 ? 5.195 10.703 27.812 1 96.56 231 GLY A O 1
ATOM 1912 N N . PRO A 1 232 ? 5.676 12.812 28.297 1 96.31 232 PRO A N 1
ATOM 1913 C CA . PRO A 1 232 ? 6.672 12.945 27.234 1 96.31 232 PRO A CA 1
ATOM 1914 C C . PRO A 1 232 ? 7.824 11.945 27.375 1 96.31 232 PRO A C 1
ATOM 1916 O O . PRO A 1 232 ? 8.305 11.406 26.375 1 96.31 232 PRO A O 1
ATOM 1919 N N . ALA A 1 233 ? 8.305 11.703 28.578 1 95.19 233 ALA A N 1
ATOM 1920 C CA . ALA A 1 233 ? 9.445 10.812 28.797 1 95.19 233 ALA A CA 1
ATOM 1921 C C . ALA A 1 233 ? 9.125 9.391 28.344 1 95.19 233 ALA A C 1
ATOM 1923 O O . ALA A 1 233 ? 9.922 8.766 27.641 1 95.19 233 ALA A O 1
ATOM 1924 N N . LYS A 1 234 ? 7.992 8.93 28.719 1 95.44 234 LYS A N 1
ATOM 1925 C CA . LYS A 1 234 ? 7.582 7.578 28.344 1 95.44 234 LYS A CA 1
ATOM 1926 C C . LYS A 1 234 ? 7.34 7.469 26.844 1 95.44 234 LYS A C 1
ATOM 1928 O O . LYS A 1 234 ? 7.648 6.445 26.234 1 95.44 234 LYS A O 1
ATOM 1933 N N . LEU A 1 235 ? 6.832 8.469 26.266 1 95.88 235 LEU A N 1
ATOM 1934 C CA . LEU A 1 235 ? 6.531 8.492 24.828 1 95.88 235 LEU A CA 1
ATOM 1935 C C . LEU A 1 235 ? 7.797 8.32 24 1 95.88 235 LEU A C 1
ATOM 1937 O O . LEU A 1 235 ? 7.793 7.617 23 1 95.88 235 LEU A O 1
ATOM 1941 N N . LYS A 1 236 ? 8.875 8.859 24.469 1 95.44 236 LYS A N 1
ATOM 1942 C CA . LYS A 1 236 ? 10.141 8.812 23.734 1 95.44 236 LYS A CA 1
ATOM 1943 C C . LYS A 1 236 ? 10.82 7.457 23.891 1 95.44 236 LYS A C 1
ATOM 1945 O O . LYS A 1 236 ? 11.75 7.129 23.156 1 95.44 236 LYS A O 1
ATOM 1950 N N . ARG A 1 237 ? 10.289 6.656 24.812 1 93.75 237 ARG A N 1
ATOM 1951 C CA . ARG A 1 237 ? 10.93 5.375 25.109 1 93.75 237 ARG A CA 1
ATOM 1952 C C . ARG A 1 237 ? 10.141 4.219 24.5 1 93.75 237 ARG A C 1
ATOM 1954 O O . ARG A 1 237 ? 10.594 3.072 24.531 1 93.75 237 ARG A O 1
ATOM 1961 N N . MET A 1 238 ? 9.062 4.539 23.953 1 93.75 238 MET A N 1
ATOM 1962 C CA . MET A 1 238 ? 8.258 3.49 23.344 1 93.75 238 MET A CA 1
ATOM 1963 C C . MET A 1 238 ? 9.008 2.85 22.172 1 93.75 238 MET A C 1
ATOM 1965 O O . MET A 1 238 ? 9.75 3.529 21.453 1 93.75 238 MET A O 1
ATOM 1969 N N . LYS A 1 239 ? 8.812 1.56 21.969 1 93.62 239 LYS A N 1
ATOM 1970 C CA . LYS A 1 239 ? 9.445 0.858 20.859 1 93.62 239 LYS A CA 1
ATOM 1971 C C . LYS A 1 239 ? 8.758 1.189 19.531 1 93.62 239 LYS A C 1
ATOM 1973 O O . LYS A 1 239 ? 7.531 1.14 19.438 1 93.62 239 LYS A O 1
ATOM 1978 N N . VAL A 1 240 ? 9.555 1.488 18.609 1 93.88 240 VAL A N 1
ATOM 1979 C CA . VAL A 1 240 ? 9.047 1.935 17.312 1 93.88 240 VAL A CA 1
ATOM 1980 C C . VAL A 1 240 ? 8.258 0.807 16.656 1 93.88 240 VAL A C 1
ATOM 1982 O O . VAL A 1 240 ? 7.324 1.06 15.891 1 93.88 240 VAL A O 1
ATOM 1985 N N . ARG A 1 241 ? 8.523 -0.419 16.938 1 89.31 241 ARG A N 1
ATOM 1986 C CA . ARG A 1 241 ? 7.887 -1.572 16.312 1 89.31 241 ARG A CA 1
ATOM 1987 C C . ARG A 1 241 ? 6.52 -1.845 16.938 1 89.31 241 ARG A C 1
ATOM 1989 O O . ARG A 1 241 ? 5.742 -2.643 16.406 1 89.31 241 ARG A O 1
ATOM 1996 N N . HIS A 1 242 ? 6.25 -1.199 18.047 1 91.31 242 HIS A N 1
ATOM 1997 C CA . HIS A 1 242 ? 4.973 -1.401 18.719 1 91.31 242 HIS A CA 1
ATOM 1998 C C . HIS A 1 242 ? 3.877 -0.549 18.094 1 91.31 242 HIS A C 1
ATOM 2000 O O . HIS A 1 242 ? 4.16 0.333 17.281 1 91.31 242 HIS A O 1
ATOM 2006 N N . SER A 1 243 ? 2.656 -0.865 18.391 1 89.94 243 SER A N 1
ATOM 2007 C CA . SER A 1 243 ? 1.448 -0.169 17.953 1 89.94 243 SER A CA 1
ATOM 2008 C C . SER A 1 243 ? 0.457 -0.016 19.109 1 89.94 243 SER A C 1
ATOM 2010 O O . SER A 1 243 ? 0.555 -0.718 20.109 1 89.94 243 SER A O 1
ATOM 2012 N N . PRO A 1 244 ? -0.433 0.9 18.922 1 88.38 244 PRO A N 1
ATOM 2013 C CA . PRO A 1 244 ? -1.464 0.966 19.969 1 88.38 244 PRO A CA 1
ATOM 2014 C C . PRO A 1 244 ? -2.318 -0.298 20.031 1 88.38 244 PRO A C 1
ATOM 2016 O O . PRO A 1 244 ? -2.525 -0.961 19.016 1 88.38 244 PRO A O 1
ATOM 2019 N N . PRO A 1 245 ? -2.723 -0.756 21.125 1 78.31 245 PRO A N 1
ATOM 2020 C CA . PRO A 1 245 ? -3.521 -1.976 21.266 1 78.31 245 PRO A CA 1
ATOM 2021 C C . PRO A 1 245 ? -4.793 -1.952 20.422 1 78.31 245 PRO A C 1
ATOM 2023 O O . PRO A 1 245 ? -5.211 -2.988 19.906 1 78.31 245 PRO A O 1
ATOM 2026 N N . ALA A 1 246 ? -5.434 -0.858 20.328 1 74.12 246 ALA A N 1
ATOM 2027 C CA . ALA A 1 246 ? -6.633 -0.698 19.5 1 74.12 246 ALA A CA 1
ATOM 2028 C C . ALA A 1 246 ? -6.543 0.555 18.641 1 74.12 246 ALA A C 1
ATOM 2030 O O . ALA A 1 246 ? -6.934 1.644 19.062 1 74.12 246 ALA A O 1
ATOM 2031 N N . PRO A 1 247 ? -6.055 0.333 17.562 1 71.5 247 PRO A N 1
ATOM 2032 C CA . PRO A 1 247 ? -5.938 1.515 16.703 1 71.5 247 PRO A CA 1
ATOM 2033 C C . PRO A 1 247 ? -7.297 2.086 16.297 1 71.5 247 PRO A C 1
ATOM 2035 O O . PRO A 1 247 ? -8.234 1.331 16.031 1 71.5 247 PRO A O 1
ATOM 2038 N N . LYS A 1 248 ? -7.477 3.305 16.406 1 66.38 248 LYS A N 1
ATOM 2039 C CA . LYS A 1 248 ? -8.727 3.99 16.078 1 66.38 248 LYS A CA 1
ATOM 2040 C C . LYS A 1 248 ? -9.008 3.936 14.586 1 66.38 248 LYS A C 1
ATOM 2042 O O . LYS A 1 248 ? -8.094 4.039 13.773 1 66.38 248 LYS A O 1
ATOM 2047 N N . CYS A 1 249 ? -10.172 3.523 14.242 1 65.19 249 CYS A N 1
ATOM 2048 C CA . CYS A 1 249 ? -10.625 3.531 12.859 1 65.19 249 CYS A CA 1
ATOM 2049 C C . CYS A 1 249 ? -11.781 4.508 12.664 1 65.19 249 CYS A C 1
ATOM 2051 O O . CYS A 1 249 ? -12.711 4.539 13.461 1 65.19 249 CYS A O 1
ATOM 2053 N N . TYR A 1 250 ? -11.508 5.422 11.844 1 66.06 250 TYR A N 1
ATOM 2054 C CA . TYR A 1 250 ? -12.57 6.371 11.531 1 66.06 250 TYR A CA 1
ATOM 2055 C C . TYR A 1 250 ? -13.102 6.141 10.117 1 66.06 250 TYR A C 1
ATOM 2057 O O . TYR A 1 250 ? -12.352 5.746 9.219 1 66.06 250 TYR A O 1
ATOM 2065 N N . PRO A 1 251 ? -14.367 6.277 9.992 1 70.5 251 PRO A N 1
ATOM 2066 C CA . PRO A 1 251 ? -14.922 6.16 8.641 1 70.5 251 PRO A CA 1
ATOM 2067 C C . PRO A 1 251 ? -14.359 7.211 7.688 1 70.5 251 PRO A C 1
ATOM 2069 O O . PRO A 1 251 ? -14.078 8.344 8.094 1 70.5 251 PRO A O 1
ATOM 2072 N N . ARG A 1 252 ? -14.25 6.844 6.555 1 77.31 252 ARG A N 1
ATOM 2073 C CA . ARG A 1 252 ? -13.805 7.781 5.527 1 77.31 252 ARG A CA 1
ATOM 2074 C C . ARG A 1 252 ? -14.953 8.688 5.086 1 77.31 252 ARG A C 1
ATOM 2076 O O . ARG A 1 252 ? -15.984 8.203 4.605 1 77.31 252 ARG A O 1
ATOM 2083 N N . VAL A 1 253 ? -14.758 9.93 5.41 1 84.69 253 VAL A N 1
ATOM 2084 C CA . VAL A 1 253 ? -15.773 10.906 5.035 1 84.69 253 VAL A CA 1
ATOM 2085 C C . VAL A 1 253 ? -15.234 11.828 3.943 1 84.69 253 VAL A C 1
ATOM 2087 O O . VAL A 1 253 ? -14.023 11.992 3.809 1 84.69 253 VAL A O 1
ATOM 2090 N N . LYS A 1 254 ? -16.234 12.344 3.221 1 89.69 254 LYS A N 1
ATOM 2091 C CA . LYS A 1 254 ? -15.852 13.211 2.111 1 89.69 254 LYS A CA 1
ATOM 2092 C C . LYS A 1 254 ? -15.688 14.656 2.574 1 89.69 254 LYS A C 1
ATOM 2094 O O . LYS A 1 254 ? -14.992 15.445 1.932 1 89.69 254 LYS A O 1
ATOM 2099 N N . CYS A 1 255 ? -16.422 14.906 3.654 1 94 255 CYS A N 1
ATOM 2100 C CA . CYS A 1 255 ? -16.344 16.281 4.145 1 94 255 CYS A CA 1
ATOM 2101 C C . CYS A 1 255 ? -16.625 16.344 5.641 1 94 255 CYS A C 1
ATOM 2103 O O . CYS A 1 255 ? -17.141 15.383 6.223 1 94 255 CYS A O 1
ATOM 2105 N N . LEU A 1 256 ? -16.172 17.344 6.184 1 95.56 256 LEU A N 1
ATOM 2106 C CA . LEU A 1 256 ? -16.422 17.719 7.57 1 95.56 256 LEU A CA 1
ATOM 2107 C C . LEU A 1 256 ? -17.172 19.047 7.652 1 95.56 256 LEU A C 1
ATOM 2109 O O . LEU A 1 256 ? -16.641 20.094 7.266 1 95.56 256 LEU A O 1
ATOM 2113 N N . CYS A 1 257 ? -18.375 18.953 8.078 1 94.62 257 CYS A N 1
ATOM 2114 C CA . CYS A 1 257 ? -19.25 20.109 8.102 1 94.62 257 CYS A CA 1
ATOM 2115 C C . CYS A 1 257 ? -20.25 20.016 9.25 1 94.62 257 CYS A C 1
ATOM 2117 O O . CYS A 1 257 ? -20.875 18.984 9.445 1 94.62 257 CYS A O 1
ATOM 2119 N N . ALA A 1 258 ? -20.359 21.109 9.977 1 91.94 258 ALA A N 1
ATOM 2120 C CA . ALA A 1 258 ? -21.312 21.141 11.078 1 91.94 258 ALA A CA 1
ATOM 2121 C C . ALA A 1 258 ? -22.719 21.438 10.578 1 91.94 258 ALA A C 1
ATOM 2123 O O . ALA A 1 258 ? -23.703 21 11.188 1 91.94 258 ALA A O 1
ATOM 2124 N N . ASP A 1 259 ? -22.859 22.156 9.516 1 93.75 259 ASP A N 1
ATOM 2125 C CA . ASP A 1 259 ? -24.141 22.547 8.938 1 93.75 259 ASP A CA 1
ATOM 2126 C C . ASP A 1 259 ? -24.672 21.469 7.992 1 93.75 259 ASP A C 1
ATOM 2128 O O . ASP A 1 259 ? -24.109 21.234 6.934 1 93.75 259 ASP A O 1
ATOM 2132 N N . ALA A 1 260 ? -25.812 21 8.305 1 92.75 260 ALA A N 1
ATOM 2133 C CA . ALA A 1 260 ? -26.391 19.891 7.559 1 92.75 260 ALA A CA 1
ATOM 2134 C C . ALA A 1 260 ? -26.734 20.312 6.133 1 92.75 260 ALA A C 1
ATOM 2136 O O . ALA A 1 260 ? -26.594 19.516 5.195 1 92.75 260 ALA A O 1
ATOM 2137 N N . GLU A 1 261 ? -27.234 21.484 6.043 1 93.69 261 GLU A N 1
ATOM 2138 C CA . GLU A 1 261 ? -27.641 21.953 4.723 1 93.69 261 GLU A CA 1
ATOM 2139 C C . GLU A 1 261 ? -26.422 22.156 3.811 1 93.69 261 GLU A C 1
ATOM 2141 O O . GLU A 1 261 ? -26.469 21.797 2.633 1 93.69 261 GLU A O 1
ATOM 2146 N N . LYS A 1 262 ? -25.391 22.734 4.344 1 94.44 262 LYS A N 1
ATOM 2147 C CA . LYS A 1 262 ? -24.172 22.938 3.574 1 94.44 262 LYS A CA 1
ATOM 2148 C C . LYS A 1 262 ? -23.547 21.594 3.188 1 94.44 262 LYS A C 1
ATOM 2150 O O . LYS A 1 262 ? -23.016 21.453 2.084 1 94.44 262 LYS A O 1
ATOM 2155 N N . LYS A 1 263 ? -23.656 20.703 4.102 1 94.31 263 LYS A N 1
ATOM 2156 C CA . LYS A 1 263 ? -23.141 19.359 3.846 1 94.31 263 LYS A CA 1
ATOM 2157 C C . LYS A 1 263 ? -23.875 18.688 2.697 1 94.31 263 LYS A C 1
ATOM 2159 O O . LYS A 1 263 ? -23.266 18.141 1.785 1 94.31 263 LYS A O 1
ATOM 2164 N N . LYS A 1 264 ? -25.156 18.719 2.773 1 93.62 264 LYS A N 1
ATOM 2165 C CA . LYS A 1 264 ? -25.984 18.109 1.728 1 93.62 264 LYS A CA 1
ATOM 2166 C C . LYS A 1 264 ? -25.688 18.75 0.368 1 93.62 264 LYS A C 1
ATOM 2168 O O . LYS A 1 264 ? -25.578 18.031 -0.638 1 93.62 264 LYS A O 1
ATOM 2173 N N . ALA A 1 265 ? -25.609 20.062 0.394 1 94.25 265 ALA A N 1
ATOM 2174 C CA . ALA A 1 265 ? -25.328 20.781 -0.845 1 94.25 265 ALA A CA 1
ATOM 2175 C C . ALA A 1 265 ? -24 20.344 -1.44 1 94.25 265 ALA A C 1
ATOM 2177 O O . ALA A 1 265 ? -23.875 20.156 -2.652 1 94.25 265 ALA A O 1
ATOM 2178 N N . TYR A 1 266 ? -23.031 20.234 -0.615 1 93.94 266 TYR A N 1
ATOM 2179 C CA . TYR A 1 266 ? -21.719 19.812 -1.084 1 93.94 266 TYR A CA 1
ATOM 2180 C C . TYR A 1 266 ? -21.766 18.406 -1.653 1 93.94 266 TYR A C 1
ATOM 2182 O O . TYR A 1 266 ? -21.188 18.141 -2.715 1 93.94 266 TYR A O 1
ATOM 2190 N N . LEU A 1 267 ? -22.422 17.5 -0.972 1 92.31 267 LEU A N 1
ATOM 2191 C CA . LEU A 1 267 ? -22.484 16.094 -1.401 1 92.31 267 LEU A CA 1
ATOM 2192 C C . LEU A 1 267 ? -23.203 15.977 -2.738 1 92.31 267 LEU A C 1
ATOM 2194 O O . LEU A 1 267 ? -22.844 15.156 -3.58 1 92.31 267 LEU A O 1
ATOM 2198 N N . GLU A 1 268 ? -24.203 16.766 -2.863 1 91.75 268 GLU A N 1
ATOM 2199 C CA . GLU A 1 268 ? -24.922 16.781 -4.137 1 91.75 268 GLU A CA 1
ATOM 2200 C C . GLU A 1 268 ? -24.031 17.297 -5.266 1 91.75 268 GLU A C 1
ATOM 2202 O O . GLU A 1 268 ? -24.031 16.75 -6.367 1 91.75 268 GLU A O 1
ATOM 2207 N N . GLU A 1 269 ? -23.391 18.391 -4.934 1 92.31 269 GLU A N 1
ATOM 2208 C CA . GLU A 1 269 ? -22.453 18.938 -5.922 1 92.31 269 GLU A CA 1
ATOM 2209 C C . GLU A 1 269 ? -21.375 17.922 -6.277 1 92.31 269 GLU A C 1
ATOM 2211 O O . GLU A 1 269 ? -21 17.781 -7.445 1 92.31 269 GLU A O 1
ATOM 2216 N N . ARG A 1 270 ? -20.891 17.297 -5.266 1 90.81 270 ARG A N 1
ATOM 2217 C CA . ARG A 1 270 ? -19.875 16.281 -5.48 1 90.81 270 ARG A CA 1
ATOM 2218 C C . ARG A 1 270 ? -20.391 15.148 -6.363 1 90.81 270 ARG A C 1
ATOM 2220 O O . ARG A 1 270 ? -19.688 14.68 -7.258 1 90.81 270 ARG A O 1
ATOM 2227 N N . MET A 1 271 ? -21.547 14.68 -6.102 1 90.44 271 MET A N 1
ATOM 2228 C CA . MET A 1 271 ? -22.156 13.617 -6.895 1 90.44 271 MET A CA 1
ATOM 2229 C C . MET A 1 271 ? -22.266 14.031 -8.359 1 90.44 271 MET A C 1
ATOM 2231 O O . MET A 1 271 ? -22.047 13.219 -9.258 1 90.44 271 MET A O 1
ATOM 2235 N N . THR A 1 272 ? -22.672 15.266 -8.5 1 89.88 272 THR A N 1
ATOM 2236 C CA . THR A 1 272 ? -22.766 15.789 -9.859 1 89.88 272 THR A CA 1
ATOM 2237 C C . THR A 1 272 ? -21.406 15.75 -10.555 1 89.88 272 THR A C 1
ATOM 2239 O O . THR A 1 272 ? -21.312 15.383 -11.727 1 89.88 272 THR A O 1
ATOM 2242 N N . THR A 1 273 ? -20.453 16.156 -9.781 1 89.56 273 THR A N 1
ATOM 2243 C CA . THR A 1 273 ? -19.109 16.141 -10.344 1 89.56 273 THR A CA 1
ATOM 2244 C C . THR A 1 273 ? -18.672 14.703 -10.648 1 89.56 273 THR A C 1
ATOM 2246 O O . THR A 1 273 ? -18.062 14.453 -11.688 1 89.56 273 THR A O 1
ATOM 2249 N N . VAL A 1 274 ? -18.969 13.766 -9.781 1 86.88 274 VAL A N 1
ATOM 2250 C CA . VAL A 1 274 ? -18.625 12.367 -9.969 1 86.88 274 VAL A CA 1
ATOM 2251 C C . VAL A 1 274 ? -19.312 11.812 -11.211 1 86.88 274 VAL A C 1
ATOM 2253 O O . VAL A 1 274 ? -18.688 11.109 -12.016 1 86.88 274 VAL A O 1
ATOM 2256 N N . ASP A 1 275 ? -20.547 12.148 -11.289 1 87.19 275 ASP A N 1
ATOM 2257 C CA . ASP A 1 275 ? -21.312 11.695 -12.453 1 87.19 275 ASP A CA 1
ATOM 2258 C C . ASP A 1 275 ? -20.703 12.242 -13.75 1 87.19 275 ASP A C 1
ATOM 2260 O O . ASP A 1 275 ? -20.594 11.523 -14.742 1 87.19 275 ASP A O 1
ATOM 2264 N N . ALA A 1 276 ? -20.422 13.531 -13.688 1 86.81 276 ALA A N 1
ATOM 2265 C CA . ALA A 1 276 ? -19.781 14.141 -14.844 1 86.81 276 ALA A CA 1
ATOM 2266 C C . ALA A 1 276 ? -18.469 13.445 -15.172 1 86.81 276 ALA A C 1
ATOM 2268 O O . ALA A 1 276 ? -18.125 13.266 -16.344 1 86.81 276 ALA A O 1
ATOM 2269 N N . TYR A 1 277 ? -17.797 13.164 -14.156 1 85.88 277 TYR A N 1
ATOM 2270 C CA . TYR A 1 277 ? -16.531 12.461 -14.336 1 85.88 277 TYR A CA 1
ATOM 2271 C C . TYR A 1 277 ? -16.766 11.094 -14.977 1 85.88 277 TYR A C 1
ATOM 2273 O O . TYR A 1 277 ? -16.031 10.703 -15.891 1 85.88 277 TYR A O 1
ATOM 2281 N N . LYS A 1 278 ? -17.719 10.352 -14.43 1 81.88 278 LYS A N 1
ATOM 2282 C CA . LYS A 1 278 ? -18.031 9.039 -14.969 1 81.88 278 LYS A CA 1
ATOM 2283 C C . LYS A 1 278 ? -18.391 9.125 -16.453 1 81.88 278 LYS A C 1
ATOM 2285 O O . LYS A 1 278 ? -17.969 8.281 -17.25 1 81.88 278 LYS A O 1
ATOM 2290 N N . GLN A 1 279 ? -19.203 10.07 -16.719 1 82.12 279 GLN A N 1
ATOM 2291 C CA . GLN A 1 279 ? -19.594 10.266 -18.109 1 82.12 279 GLN A CA 1
ATOM 2292 C C . GLN A 1 279 ? -18.375 10.562 -18.969 1 82.12 279 GLN A C 1
ATOM 2294 O O . GLN A 1 279 ? -18.234 10.008 -20.062 1 82.12 279 GLN A O 1
ATOM 2299 N N . ALA A 1 280 ? -17.625 11.461 -18.422 1 80.62 280 ALA A N 1
ATOM 2300 C CA . ALA A 1 280 ? -16.391 11.773 -19.141 1 80.62 280 ALA A CA 1
ATOM 2301 C C . ALA A 1 280 ? -15.508 10.539 -19.297 1 80.62 280 ALA A C 1
ATOM 2303 O O . ALA A 1 280 ? -14.945 10.305 -20.375 1 80.62 280 ALA A O 1
ATOM 2304 N N . MET A 1 281 ? -15.461 9.797 -18.25 1 76.12 281 MET A N 1
ATOM 2305 C CA . MET A 1 281 ? -14.68 8.562 -18.281 1 76.12 281 MET A CA 1
ATOM 2306 C C . MET A 1 281 ? -15.234 7.594 -19.312 1 76.12 281 MET A C 1
ATOM 2308 O O . MET A 1 281 ? -14.469 6.941 -20.031 1 76.12 281 MET A O 1
ATOM 2312 N N . GLY A 1 282 ? -16.609 7.414 -19.281 1 72.25 282 GLY A N 1
ATOM 2313 C CA . GLY A 1 282 ? -17.234 6.566 -20.266 1 72.25 282 GLY A CA 1
ATOM 2314 C C . GLY A 1 282 ? -16.906 6.973 -21.688 1 72.25 282 GLY A C 1
ATOM 2315 O O . GLY A 1 282 ? -16.578 6.125 -22.531 1 72.25 282 GLY A O 1
ATOM 2316 N N . ARG A 1 283 ? -17.062 8.219 -21.891 1 74.31 283 ARG A N 1
ATOM 2317 C CA . ARG A 1 283 ? -16.719 8.734 -23.219 1 74.31 283 ARG A CA 1
ATOM 2318 C C . ARG A 1 283 ? -15.25 8.508 -23.547 1 74.31 283 ARG A C 1
ATOM 2320 O O . ARG A 1 283 ? -14.906 8.156 -24.672 1 74.31 283 ARG A O 1
ATOM 2327 N N . TRP A 1 284 ? -14.555 8.812 -22.469 1 68.06 284 TRP A N 1
ATOM 2328 C CA . TRP A 1 284 ? -13.109 8.625 -22.609 1 68.06 284 TRP A CA 1
ATOM 2329 C C . TRP A 1 284 ? -12.781 7.18 -22.953 1 68.06 284 TRP A C 1
ATOM 2331 O O . TRP A 1 284 ? -11.969 6.922 -23.859 1 68.06 284 TRP A O 1
ATOM 2341 N N . ARG A 1 285 ? -13.422 6.258 -22.406 1 64.5 285 ARG A N 1
ATOM 2342 C CA . ARG A 1 285 ? -13.203 4.832 -22.609 1 64.5 285 ARG A CA 1
ATOM 2343 C C . ARG A 1 285 ? -13.625 4.414 -24.016 1 64.5 285 ARG A C 1
ATOM 2345 O O . ARG A 1 285 ? -13.055 3.48 -24.594 1 64.5 285 ARG A O 1
ATOM 2352 N N . ARG A 1 286 ? -14.656 5.059 -24.484 1 64.62 286 ARG A N 1
ATOM 2353 C CA . ARG A 1 286 ? -15.164 4.75 -25.812 1 64.62 286 ARG A CA 1
ATOM 2354 C C . ARG A 1 286 ? -14.32 5.418 -26.891 1 64.62 286 ARG A C 1
ATOM 2356 O O . ARG A 1 286 ? -14.648 5.352 -28.078 1 64.62 286 ARG A O 1
ATOM 2363 N N . GLY A 1 287 ? -13.289 6.012 -26.469 1 58.34 287 GLY A N 1
ATOM 2364 C CA . GLY A 1 287 ? -12.32 6.539 -27.422 1 58.34 287 GLY A CA 1
ATOM 2365 C C . GLY A 1 287 ? -12.664 7.934 -27.906 1 58.34 287 GLY A C 1
ATOM 2366 O O . GLY A 1 287 ? -12.086 8.414 -28.891 1 58.34 287 GLY A O 1
ATOM 2367 N N . LYS A 1 288 ? -13.875 8.414 -27.406 1 56.91 288 LYS A N 1
ATOM 2368 C CA . LYS A 1 288 ? -14.258 9.742 -27.859 1 56.91 288 LYS A CA 1
ATOM 2369 C C . LYS A 1 288 ? -13.18 10.766 -27.531 1 56.91 288 LYS A C 1
ATOM 2371 O O . LYS A 1 288 ? -12.648 10.781 -26.422 1 56.91 288 LYS A O 1
ATOM 2376 N N . SER A 1 289 ? -12.812 11.641 -28.578 1 52.84 289 SER A N 1
ATOM 2377 C CA . SER A 1 289 ? -11.805 12.695 -28.516 1 52.84 289 SER A CA 1
ATOM 2378 C C . SER A 1 289 ? -12.32 13.914 -27.75 1 52.84 289 SER A C 1
ATOM 2380 O O . SER A 1 289 ? -13.523 14.156 -27.719 1 52.84 289 SER A O 1
ATOM 2382 N N . SER A 1 290 ? -11.469 14.484 -26.781 1 63.34 290 SER A N 1
ATOM 2383 C CA . SER A 1 290 ? -11.68 15.797 -26.188 1 63.34 290 SER A CA 1
ATOM 2384 C C . SER A 1 290 ? -12.57 15.703 -24.953 1 63.34 290 SER A C 1
ATOM 2386 O O . SER A 1 290 ? -13.508 16.484 -24.797 1 63.34 290 SER A O 1
ATOM 2388 N N . VAL A 1 291 ? -12.43 14.508 -24.328 1 71.94 291 VAL A N 1
ATOM 2389 C CA . VAL A 1 291 ? -13.234 14.414 -23.125 1 71.94 291 VAL A CA 1
ATOM 2390 C C . VAL A 1 291 ? -12.688 15.367 -22.062 1 71.94 291 VAL A C 1
ATOM 2392 O O . VAL A 1 291 ? -11.477 15.398 -21.812 1 71.94 291 VAL A O 1
ATOM 2395 N N . THR A 1 292 ? -13.406 16.344 -21.672 1 76.56 292 THR A N 1
ATOM 2396 C CA . THR A 1 292 ? -13.062 17.234 -20.562 1 76.56 292 THR A CA 1
ATOM 2397 C C . THR A 1 292 ? -13.547 16.672 -19.234 1 76.56 292 THR A C 1
ATOM 2399 O O . THR A 1 292 ? -14.711 16.281 -19.109 1 76.56 292 THR A O 1
ATOM 2402 N N . PHE A 1 293 ? -12.5 16.547 -18.391 1 82.38 293 PHE A N 1
ATOM 2403 C CA . PHE A 1 293 ? -12.875 16.109 -17.062 1 82.38 293 PHE A CA 1
ATOM 2404 C C . PHE A 1 293 ? -13.188 17.297 -16.156 1 82.38 293 PHE A C 1
ATOM 2406 O O . PHE A 1 293 ? -12.68 18.391 -16.375 1 82.38 293 PHE A O 1
ATOM 2413 N N . PRO A 1 294 ? -13.992 17 -15.219 1 82.94 294 PRO A N 1
ATOM 2414 C CA . PRO A 1 294 ? -14.344 18.109 -14.32 1 82.94 294 PRO A CA 1
ATOM 2415 C C . PRO A 1 294 ? -13.125 18.703 -13.625 1 82.94 294 PRO A C 1
ATOM 2417 O O . PRO A 1 294 ? -12.188 17.984 -13.281 1 82.94 294 PRO A O 1
ATOM 2420 N N . THR A 1 295 ? -13.219 20.047 -13.391 1 83.5 295 THR A N 1
ATOM 2421 C CA . THR A 1 295 ? -12.148 20.766 -12.711 1 83.5 295 THR A CA 1
ATOM 2422 C C . THR A 1 295 ? -11.898 20.172 -11.328 1 83.5 295 THR A C 1
ATOM 2424 O O . THR A 1 295 ? -12.844 19.859 -10.602 1 83.5 295 THR A O 1
ATOM 2427 N N . GLY A 1 296 ? -10.578 20.062 -10.977 1 84.88 296 GLY A N 1
ATOM 2428 C CA . GLY A 1 296 ? -10.219 19.578 -9.656 1 84.88 296 GLY A CA 1
ATOM 2429 C C . GLY A 1 296 ? -10.07 18.062 -9.594 1 84.88 296 GLY A C 1
ATOM 2430 O O . GLY A 1 296 ? -9.703 17.516 -8.547 1 84.88 296 GLY A O 1
ATOM 2431 N N . THR A 1 297 ? -10.523 17.406 -10.703 1 80.75 297 THR A N 1
ATOM 2432 C CA . THR A 1 297 ? -10.375 15.961 -10.75 1 80.75 297 THR A CA 1
ATOM 2433 C C . THR A 1 297 ? -9.125 15.57 -11.539 1 80.75 297 THR A C 1
ATOM 2435 O O . THR A 1 297 ? -8.57 16.391 -12.273 1 80.75 297 THR A O 1
ATOM 2438 N N . HIS A 1 298 ? -8.711 14.391 -11.211 1 72.81 298 HIS A N 1
ATOM 2439 C CA . HIS A 1 298 ? -7.559 13.883 -11.938 1 72.81 298 HIS A CA 1
ATOM 2440 C C . HIS A 1 298 ? -7.988 13.016 -13.117 1 72.81 298 HIS A C 1
ATOM 2442 O O . HIS A 1 298 ? -8.68 12.008 -12.93 1 72.81 298 HIS A O 1
ATOM 2448 N N . PRO A 1 299 ? -7.801 13.586 -14.297 1 64.62 299 PRO A N 1
ATOM 2449 C CA . PRO A 1 299 ? -8.125 12.727 -15.445 1 64.62 299 PRO A CA 1
ATOM 2450 C C . PRO A 1 299 ? -7.406 11.375 -15.391 1 64.62 299 PRO A C 1
ATOM 2452 O O . PRO A 1 299 ? -6.375 11.25 -14.719 1 64.62 299 PRO A O 1
ATOM 2455 N N . PRO A 1 300 ? -8.18 10.438 -16.094 1 56 300 PRO A N 1
ATOM 2456 C CA . PRO A 1 300 ? -7.543 9.125 -16.141 1 56 300 PRO A CA 1
ATOM 2457 C C . PRO A 1 300 ? -6.156 9.156 -16.766 1 56 300 PRO A C 1
ATOM 2459 O O . PRO A 1 300 ? -5.887 10 -17.625 1 56 300 PRO A O 1
ATOM 2462 N N . GLY A 1 301 ? -5.152 8.258 -16.328 1 50.19 301 GLY A N 1
ATOM 2463 C CA . GLY A 1 301 ? -3.803 8.195 -16.859 1 50.19 301 GLY A CA 1
ATOM 2464 C C . GLY A 1 301 ? -2.816 9.055 -16.094 1 50.19 301 GLY A C 1
ATOM 2465 O O . GLY A 1 301 ? -1.605 8.961 -16.312 1 50.19 301 GLY A O 1
ATOM 2466 N N . LEU A 1 302 ? -3.41 10.305 -15.68 1 41.03 302 LEU A N 1
ATOM 2467 C CA . LEU A 1 302 ? -2.49 11 -14.781 1 41.03 302 LEU A CA 1
ATOM 2468 C C . LEU A 1 302 ? -2.33 10.227 -13.477 1 41.03 302 LEU A C 1
ATOM 2470 O O . LEU A 1 302 ? -3.172 10.344 -12.578 1 41.03 302 LEU A O 1
ATOM 2474 N N . CYS A 1 303 ? -2.471 9.102 -13.539 1 35.44 303 CYS A N 1
ATOM 2475 C CA . CYS A 1 303 ? -2.477 8.242 -12.359 1 35.44 303 CYS A CA 1
ATOM 2476 C C . CYS A 1 303 ? -1.511 8.766 -11.305 1 35.44 303 CYS A C 1
ATOM 2478 O O . CYS A 1 303 ? -0.297 8.766 -11.516 1 35.44 303 CYS A O 1
ATOM 2480 N N . ARG A 1 304 ? -1.807 9.633 -10.57 1 34.62 304 ARG A N 1
ATOM 2481 C CA . ARG A 1 304 ? -1.066 10.102 -9.406 1 34.62 304 ARG A CA 1
ATOM 2482 C C . ARG A 1 304 ? -0.742 8.945 -8.461 1 34.62 304 ARG A C 1
ATOM 2484 O O . ARG A 1 304 ? -1.422 7.922 -8.477 1 34.62 304 ARG A O 1
ATOM 2491 N N . CYS A 1 305 ? 0.365 8.922 -7.824 1 30.06 305 CYS A N 1
ATOM 2492 C CA . CYS A 1 305 ? 0.879 8.141 -6.707 1 30.06 305 CYS A CA 1
ATOM 2493 C C . CYS A 1 305 ? -0.218 7.859 -5.688 1 30.06 305 CYS A C 1
ATOM 2495 O O . CYS A 1 305 ? -0.784 8.781 -5.105 1 30.06 305 CYS A O 1
ATOM 2497 N N . ALA A 1 306 ? -1.207 6.895 -5.938 1 25.73 306 ALA A N 1
ATOM 2498 C CA . ALA A 1 306 ? -1.94 6.562 -4.719 1 25.73 306 ALA A CA 1
ATOM 2499 C C . ALA A 1 306 ? -0.985 6.293 -3.559 1 25.73 306 ALA A C 1
ATOM 2501 O O . ALA A 1 306 ? 0.097 5.734 -3.754 1 25.73 306 ALA A O 1
ATOM 2502 N N . MET B 1 1 ? 0.403 6.914 -10.68 1 38.56 1 MET B N 1
ATOM 2503 C CA . MET B 1 1 ? 0.719 6.098 -11.844 1 38.56 1 MET B CA 1
ATOM 2504 C C . MET B 1 1 ? 2.199 5.727 -11.867 1 38.56 1 MET B C 1
ATOM 2506 O O . MET B 1 1 ? 3.047 6.527 -11.461 1 38.56 1 MET B O 1
ATOM 2510 N N . PRO B 1 2 ? 2.365 4.523 -11.906 1 43.94 2 PRO B N 1
ATOM 2511 C CA . PRO B 1 2 ? 3.789 4.227 -12.07 1 43.94 2 PRO B CA 1
ATOM 2512 C C . PRO B 1 2 ? 4.477 5.141 -13.078 1 43.94 2 PRO B C 1
ATOM 2514 O O . PRO B 1 2 ? 3.818 5.684 -13.969 1 43.94 2 PRO B O 1
ATOM 2517 N N . ALA B 1 3 ? 5.637 5.59 -12.766 1 48.5 3 ALA B N 1
ATOM 2518 C CA . ALA B 1 3 ? 6.414 6.254 -13.812 1 48.5 3 ALA B CA 1
ATOM 2519 C C . ALA B 1 3 ? 6.18 5.602 -15.172 1 48.5 3 ALA B C 1
ATOM 2521 O O . ALA B 1 3 ? 6.09 4.375 -15.273 1 48.5 3 ALA B O 1
ATOM 2522 N N . VAL B 1 4 ? 5.598 6.395 -16.125 1 48.69 4 VAL B N 1
ATOM 2523 C CA . VAL B 1 4 ? 5.27 5.957 -17.484 1 48.69 4 VAL B CA 1
ATOM 2524 C C . VAL B 1 4 ? 6.23 4.855 -17.922 1 48.69 4 VAL B C 1
ATOM 2526 O O . VAL B 1 4 ? 5.848 3.943 -18.656 1 48.69 4 VAL B O 1
ATOM 2529 N N . ASP B 1 5 ? 7.348 4.895 -17.234 1 48.94 5 ASP B N 1
ATOM 2530 C CA . ASP B 1 5 ? 8.367 3.932 -17.625 1 48.94 5 ASP B CA 1
ATOM 2531 C C . ASP B 1 5 ? 8.102 2.561 -17.016 1 48.94 5 ASP B C 1
ATOM 2533 O O . ASP B 1 5 ? 8.695 1.562 -17.422 1 48.94 5 ASP B O 1
ATOM 2537 N N . ASN B 1 6 ? 7.047 2.555 -16.141 1 67.25 6 ASN B N 1
ATOM 2538 C CA . ASN B 1 6 ? 6.824 1.281 -15.469 1 67.25 6 ASN B CA 1
ATOM 2539 C C . ASN B 1 6 ? 5.414 0.753 -15.719 1 67.25 6 ASN B C 1
ATOM 2541 O O . ASN B 1 6 ? 4.848 0.063 -14.875 1 67.25 6 ASN B O 1
ATOM 2545 N N . ILE B 1 7 ? 5.062 1.048 -16.953 1 79.62 7 ILE B N 1
ATOM 2546 C CA . ILE B 1 7 ? 3.725 0.564 -17.281 1 79.62 7 ILE B CA 1
ATOM 2547 C C . ILE B 1 7 ? 3.754 -0.952 -17.469 1 79.62 7 ILE B C 1
ATOM 2549 O O . ILE B 1 7 ? 4.785 -1.52 -17.828 1 79.62 7 ILE B O 1
ATOM 2553 N N . ARG B 1 8 ? 2.643 -1.563 -17.188 1 86.19 8 ARG B N 1
ATOM 2554 C CA . ARG B 1 8 ? 2.463 -2.99 -17.453 1 86.19 8 ARG B CA 1
ATOM 2555 C C . ARG B 1 8 ? 1.973 -3.234 -18.875 1 86.19 8 ARG B C 1
ATOM 2557 O O . ARG B 1 8 ? 1.112 -2.508 -19.375 1 86.19 8 ARG B O 1
ATOM 2564 N N . ILE B 1 9 ? 2.625 -4.086 -19.5 1 88.75 9 ILE B N 1
ATOM 2565 C CA . ILE B 1 9 ? 2.258 -4.48 -20.859 1 88.75 9 ILE B CA 1
ATOM 2566 C C . ILE B 1 9 ? 1.995 -5.984 -20.906 1 88.75 9 ILE B C 1
ATOM 2568 O O . ILE B 1 9 ? 2.889 -6.785 -20.609 1 88.75 9 ILE B O 1
ATOM 2572 N N . TYR B 1 10 ? 0.771 -6.336 -21.266 1 92.75 10 TYR B N 1
ATOM 2573 C CA . TYR B 1 10 ? 0.422 -7.75 -21.312 1 92.75 10 TYR B CA 1
ATOM 2574 C C . TYR B 1 10 ? 0.236 -8.227 -22.75 1 92.75 10 TYR B C 1
ATOM 2576 O O . TYR B 1 10 ? -0.234 -7.469 -23.609 1 92.75 10 TYR B O 1
ATOM 2584 N N . GLU B 1 11 ? 0.601 -9.383 -22.953 1 93.31 11 GLU B N 1
ATOM 2585 C CA . GLU B 1 11 ? 0.384 -10.07 -24.234 1 93.31 11 GLU B CA 1
ATOM 2586 C C . GLU B 1 11 ? -0.488 -11.305 -24.047 1 93.31 11 GLU B C 1
ATOM 2588 O O . GLU B 1 11 ? -0.395 -11.992 -23.031 1 93.31 11 GLU B O 1
ATOM 2593 N N . ASP B 1 12 ? -1.274 -11.625 -25.047 1 92.19 12 ASP B N 1
ATOM 2594 C CA . ASP B 1 12 ? -2.27 -12.688 -24.938 1 92.19 12 ASP B CA 1
ATOM 2595 C C . ASP B 1 12 ? -1.605 -14.062 -24.891 1 92.19 12 ASP B C 1
ATOM 2597 O O . ASP B 1 12 ? -2.18 -15.016 -24.359 1 92.19 12 ASP B O 1
ATOM 2601 N N . ASP B 1 13 ? -0.441 -14.219 -25.344 1 91.94 13 ASP B N 1
ATOM 2602 C CA . ASP B 1 13 ? 0.193 -15.531 -25.422 1 91.94 13 ASP B CA 1
ATOM 2603 C C . ASP B 1 13 ? 1.441 -15.586 -24.547 1 91.94 13 ASP B C 1
ATOM 2605 O O . ASP B 1 13 ? 2.217 -16.531 -24.609 1 91.94 13 ASP B O 1
ATOM 2609 N N . ALA B 1 14 ? 1.582 -14.586 -23.734 1 95.5 14 ALA B N 1
ATOM 2610 C CA . ALA B 1 14 ? 2.799 -14.516 -22.938 1 95.5 14 ALA B CA 1
ATOM 2611 C C . ALA B 1 14 ? 2.611 -15.211 -21.594 1 95.5 14 ALA B C 1
ATOM 2613 O O . ALA B 1 14 ? 1.494 -15.281 -21.062 1 95.5 14 ALA B O 1
ATOM 2614 N N . PHE B 1 15 ? 3.732 -15.781 -21.125 1 97.75 15 PHE B N 1
ATOM 2615 C CA . PHE B 1 15 ? 3.791 -16.344 -19.781 1 97.75 15 PHE B CA 1
ATOM 2616 C C . PHE B 1 15 ? 4.375 -15.336 -18.797 1 97.75 15 PHE B C 1
ATOM 2618 O O . PHE B 1 15 ? 5.273 -14.57 -19.141 1 97.75 15 PHE B O 1
ATOM 2625 N N . TYR B 1 16 ? 3.838 -15.336 -17.609 1 98.19 16 TYR B N 1
ATOM 2626 C CA . TYR B 1 16 ? 4.324 -14.422 -16.578 1 98.19 16 TYR B CA 1
ATOM 2627 C C . TYR B 1 16 ? 4.668 -15.172 -15.305 1 98.19 16 TYR B C 1
ATOM 2629 O O . TYR B 1 16 ? 3.947 -16.078 -14.898 1 98.19 16 TYR B O 1
ATOM 2637 N N . PHE B 1 17 ? 5.777 -14.844 -14.703 1 98.19 17 PHE B N 1
ATOM 2638 C CA . PHE B 1 17 ? 6.164 -15.266 -13.359 1 98.19 17 PHE B CA 1
ATOM 2639 C C . PHE B 1 17 ? 5.734 -14.234 -12.328 1 98.19 17 PHE B C 1
ATOM 2641 O O . PHE B 1 17 ? 6.363 -13.188 -12.195 1 98.19 17 PHE B O 1
ATOM 2648 N N . VAL B 1 18 ? 4.699 -14.562 -11.539 1 98 18 VAL B N 1
ATOM 2649 C CA . VAL B 1 18 ? 4.07 -13.57 -10.672 1 98 18 VAL B CA 1
ATOM 2650 C C . VAL B 1 18 ? 4.48 -13.82 -9.227 1 98 18 VAL B C 1
ATOM 2652 O O . VAL B 1 18 ? 4.512 -14.961 -8.766 1 98 18 VAL B O 1
ATOM 2655 N N . THR B 1 19 ? 4.785 -12.758 -8.531 1 96.62 19 THR B N 1
ATOM 2656 C CA . THR B 1 19 ? 5.113 -12.844 -7.113 1 96.62 19 THR B CA 1
ATOM 2657 C C . THR B 1 19 ? 4.578 -11.625 -6.359 1 96.62 19 THR B C 1
ATOM 2659 O O . THR B 1 19 ? 4.469 -10.539 -6.93 1 96.62 19 THR B O 1
ATOM 2662 N N . ASN B 1 20 ? 4.176 -11.844 -5.234 1 95.75 20 ASN B N 1
ATOM 2663 C CA . ASN B 1 20 ? 3.895 -10.766 -4.285 1 95.75 20 ASN B CA 1
ATOM 2664 C C . ASN B 1 20 ? 4.176 -11.203 -2.848 1 95.75 20 ASN B C 1
ATOM 2666 O O . ASN B 1 20 ? 4.188 -12.398 -2.549 1 95.75 20 ASN B O 1
ATOM 2670 N N . ARG B 1 21 ? 4.469 -10.297 -2.029 1 94.94 21 ARG B N 1
ATOM 2671 C CA . ARG B 1 21 ? 4.887 -10.578 -0.661 1 94.94 21 ARG B CA 1
ATOM 2672 C C . ARG B 1 21 ? 3.967 -9.891 0.345 1 94.94 21 ARG B C 1
ATOM 2674 O O . ARG B 1 21 ? 3.445 -8.805 0.081 1 94.94 21 ARG B O 1
ATOM 2681 N N . CYS B 1 22 ? 3.838 -10.555 1.482 1 95.88 22 CYS B N 1
ATOM 2682 C CA . CYS B 1 22 ? 3.033 -10 2.566 1 95.88 22 CYS B CA 1
ATOM 2683 C C . CYS B 1 22 ? 3.719 -8.797 3.195 1 95.88 22 CYS B C 1
ATOM 2685 O O . CYS B 1 22 ? 4.934 -8.633 3.072 1 95.88 22 CYS B O 1
ATOM 2687 N N . ILE B 1 23 ? 2.941 -8.016 3.809 1 92.69 23 ILE B N 1
ATOM 2688 C CA . ILE B 1 23 ? 3.402 -6.82 4.5 1 92.69 23 ILE B CA 1
ATOM 2689 C C . ILE B 1 23 ? 4.539 -7.18 5.453 1 92.69 23 ILE B C 1
ATOM 2691 O O . ILE B 1 23 ? 4.422 -8.117 6.246 1 92.69 23 ILE B O 1
ATOM 2695 N N . GLU B 1 24 ? 5.727 -6.516 5.305 1 89.75 24 GLU B N 1
ATOM 2696 C CA . GLU B 1 24 ? 6.918 -6.68 6.133 1 89.75 24 GLU B CA 1
ATOM 2697 C C . GLU B 1 24 ? 7.426 -8.117 6.094 1 89.75 24 GLU B C 1
ATOM 2699 O O . GLU B 1 24 ? 8.047 -8.586 7.051 1 89.75 24 GLU B O 1
ATOM 2704 N N . ALA B 1 25 ? 6.98 -8.867 5.133 1 92.94 25 ALA B N 1
ATOM 2705 C CA . ALA B 1 25 ? 7.391 -10.25 4.906 1 92.94 25 ALA B CA 1
ATOM 2706 C C . ALA B 1 25 ? 6.945 -11.148 6.059 1 92.94 25 ALA B C 1
ATOM 2708 O O . ALA B 1 25 ? 7.594 -12.156 6.352 1 92.94 25 ALA B O 1
ATOM 2709 N N . LYS B 1 26 ? 5.895 -10.789 6.723 1 94.75 26 LYS B N 1
ATOM 2710 C CA . LYS B 1 26 ? 5.379 -11.586 7.828 1 94.75 26 LYS B CA 1
ATOM 2711 C C . LYS B 1 26 ? 4.859 -12.938 7.332 1 94.75 26 LYS B C 1
ATOM 2713 O O . LYS B 1 26 ? 4.398 -13.047 6.195 1 94.75 26 LYS B O 1
ATOM 2718 N N . PHE B 1 27 ? 4.891 -13.914 8.203 1 97.25 27 PHE B N 1
ATOM 2719 C CA . PHE B 1 27 ? 4.457 -15.258 7.848 1 97.25 27 PHE B CA 1
ATOM 2720 C C . PHE B 1 27 ? 2.939 -15.375 7.895 1 97.25 27 PHE B C 1
ATOM 2722 O O . PHE B 1 27 ? 2.398 -16.297 8.5 1 97.25 27 PHE B O 1
ATOM 2729 N N . LEU B 1 28 ? 2.277 -14.469 7.203 1 97.5 28 LEU B N 1
ATOM 2730 C CA . LEU B 1 28 ? 0.822 -14.406 7.266 1 97.5 28 LEU B CA 1
ATOM 2731 C C . LEU B 1 28 ? 0.195 -15.586 6.531 1 97.5 28 LEU B C 1
ATOM 2733 O O . LEU B 1 28 ? -0.93 -15.984 6.836 1 97.5 28 LEU B O 1
ATOM 2737 N N . ILE B 1 29 ? 0.943 -16.203 5.605 1 98.38 29 ILE B N 1
ATOM 2738 C CA . ILE B 1 29 ? 0.435 -17.297 4.793 1 98.38 29 ILE B CA 1
ATOM 2739 C C . ILE B 1 29 ? 0.962 -18.625 5.332 1 98.38 29 ILE B C 1
ATOM 2741 O O . ILE B 1 29 ? 0.889 -19.656 4.652 1 98.38 29 ILE B O 1
ATOM 2745 N N . ARG B 1 30 ? 1.511 -18.641 6.438 1 97.44 30 ARG B N 1
ATOM 2746 C CA . ARG B 1 30 ? 2.062 -19.859 7.016 1 97.44 30 ARG B CA 1
ATOM 2747 C C . ARG B 1 30 ? 1.024 -20.984 7.023 1 97.44 30 ARG B C 1
ATOM 2749 O O . ARG B 1 30 ? -0.143 -20.75 7.344 1 97.44 30 ARG B O 1
ATOM 2756 N N . PRO B 1 31 ? 1.47 -22.172 6.699 1 97.5 31 PRO B N 1
ATOM 2757 C CA . PRO B 1 31 ? 0.526 -23.281 6.746 1 97.5 31 PRO B CA 1
ATOM 2758 C C . PRO B 1 31 ? 0.035 -23.578 8.156 1 97.5 31 PRO B C 1
ATOM 2760 O O . PRO B 1 31 ? 0.8 -23.469 9.117 1 97.5 31 PRO B O 1
ATOM 2763 N N . ASP B 1 32 ? -1.217 -23.922 8.234 1 97.06 32 ASP B N 1
ATOM 2764 C CA . ASP B 1 32 ? -1.828 -24.266 9.516 1 97.06 32 ASP B CA 1
ATOM 2765 C C . ASP B 1 32 ? -1.882 -25.781 9.711 1 97.06 32 ASP B C 1
ATOM 2767 O O . ASP B 1 32 ? -1.939 -26.531 8.742 1 97.06 32 ASP B O 1
ATOM 2771 N N . ASP B 1 33 ? -1.94 -26.156 10.93 1 95.5 33 ASP B N 1
ATOM 2772 C CA . ASP B 1 33 ? -2.043 -27.562 11.266 1 95.5 33 ASP B CA 1
ATOM 2773 C C . ASP B 1 33 ? -3.385 -28.141 10.812 1 95.5 33 ASP B C 1
ATOM 2775 O O . ASP B 1 33 ? -3.451 -29.281 10.352 1 95.5 33 ASP B O 1
ATOM 2779 N N . ASP B 1 34 ? -4.383 -27.328 10.922 1 93.88 34 ASP B N 1
ATOM 2780 C CA . ASP B 1 34 ? -5.715 -27.812 10.578 1 93.88 34 ASP B CA 1
ATOM 2781 C C . ASP B 1 34 ? -6.008 -27.625 9.094 1 93.88 34 ASP B C 1
ATOM 2783 O O . ASP B 1 34 ? -7.098 -27.953 8.617 1 93.88 34 ASP B O 1
ATOM 2787 N N . GLY B 1 35 ? -5.16 -27 8.375 1 94.75 35 GLY B N 1
ATOM 2788 C CA . GLY B 1 35 ? -5.273 -26.891 6.926 1 94.75 35 GLY B CA 1
ATOM 2789 C C . GLY B 1 35 ? -6.117 -25.719 6.484 1 94.75 35 GLY B C 1
ATOM 2790 O O . GLY B 1 35 ? -6.406 -25.562 5.297 1 94.75 35 GLY B O 1
ATOM 2791 N N . GLU B 1 36 ? -6.488 -24.875 7.391 1 94.44 36 GLU B N 1
ATOM 2792 C CA . GLU B 1 36 ? -7.402 -23.781 7.055 1 94.44 36 GLU B CA 1
ATOM 2793 C C . GLU B 1 36 ? -6.75 -22.781 6.098 1 94.44 36 GLU B C 1
ATOM 2795 O O . GLU B 1 36 ? -7.355 -22.391 5.098 1 94.44 36 GLU B O 1
ATOM 2800 N N . MET B 1 37 ? -5.535 -22.453 6.41 1 96.75 37 MET B N 1
ATOM 2801 C CA . MET B 1 37 ? -4.848 -21.5 5.535 1 96.75 37 MET B CA 1
ATOM 2802 C C . MET B 1 37 ? -4.648 -22.094 4.145 1 96.75 37 MET B C 1
ATOM 2804 O O . MET B 1 37 ? -4.785 -21.391 3.141 1 96.75 37 MET B O 1
ATOM 2808 N N . GLN B 1 38 ? -4.352 -23.359 4.105 1 96.56 38 GLN B N 1
ATOM 2809 C CA . GLN B 1 38 ? -4.188 -24.047 2.83 1 96.56 38 GLN B CA 1
ATOM 2810 C C . GLN B 1 38 ? -5.473 -24 2.01 1 96.56 38 GLN B C 1
ATOM 2812 O O . GLN B 1 38 ? -5.441 -23.719 0.811 1 96.56 38 GLN B O 1
ATOM 2817 N N . ARG B 1 39 ? -6.516 -24.203 2.641 1 95.12 39 ARG B N 1
ATOM 2818 C CA . ARG B 1 39 ? -7.816 -24.172 1.977 1 95.12 39 ARG B CA 1
ATOM 2819 C C . ARG B 1 39 ? -8.133 -22.781 1.446 1 95.12 39 ARG B C 1
ATOM 2821 O O . ARG B 1 39 ? -8.609 -22.641 0.319 1 95.12 39 ARG B O 1
ATOM 2828 N N . ILE B 1 40 ? -7.867 -21.797 2.234 1 96.25 40 ILE B N 1
ATOM 2829 C CA . ILE B 1 40 ? -8.133 -20.422 1.864 1 96.25 40 ILE B CA 1
ATOM 2830 C C . ILE B 1 40 ? -7.328 -20.047 0.616 1 96.25 40 ILE B C 1
ATOM 2832 O O . ILE B 1 40 ? -7.879 -19.516 -0.349 1 96.25 40 ILE B O 1
ATOM 2836 N N . CYS B 1 41 ? -6.008 -20.359 0.644 1 98.06 41 CYS B N 1
ATOM 2837 C CA . CYS B 1 41 ? -5.133 -20.047 -0.477 1 98.06 41 CYS B CA 1
ATOM 2838 C C . CYS B 1 41 ? -5.625 -20.703 -1.762 1 98.06 41 CYS B C 1
ATOM 2840 O O . CYS B 1 41 ? -5.793 -20.031 -2.781 1 98.06 41 CYS B O 1
ATOM 2842 N N . LEU B 1 42 ? -5.906 -21.922 -1.64 1 97.38 42 LEU B N 1
ATOM 2843 C CA . LEU B 1 42 ? -6.32 -22.703 -2.811 1 97.38 42 LEU B CA 1
ATOM 2844 C C . LEU B 1 42 ? -7.656 -22.188 -3.346 1 97.38 42 LEU B C 1
ATOM 2846 O O . LEU B 1 42 ? -7.82 -22.016 -4.555 1 97.38 42 LEU B O 1
ATOM 2850 N N . ALA B 1 43 ? -8.562 -21.953 -2.49 1 96.69 43 ALA B N 1
ATOM 2851 C CA . ALA B 1 43 ? -9.898 -21.516 -2.885 1 96.69 43 ALA B CA 1
ATOM 2852 C C . ALA B 1 43 ? -9.852 -20.156 -3.574 1 96.69 43 ALA B C 1
ATOM 2854 O O . ALA B 1 43 ? -10.5 -19.938 -4.602 1 96.69 43 ALA B O 1
ATOM 2855 N N . CYS B 1 44 ? -9.102 -19.25 -3.01 1 97.25 44 CYS B N 1
ATOM 2856 C CA . CYS B 1 44 ? -8.992 -17.922 -3.588 1 97.25 44 CYS B CA 1
ATOM 2857 C C . CYS B 1 44 ? -8.359 -17.984 -4.973 1 97.25 44 CYS B C 1
ATOM 2859 O O . CYS B 1 44 ? -8.82 -17.312 -5.898 1 97.25 44 CYS B O 1
ATOM 2861 N N . LEU B 1 45 ? -7.34 -18.781 -5.105 1 98.19 45 LEU B N 1
ATOM 2862 C CA . LEU B 1 45 ? -6.656 -18.906 -6.387 1 98.19 45 LEU B CA 1
ATOM 2863 C C . LEU B 1 45 ? -7.57 -19.531 -7.438 1 98.19 45 LEU B C 1
ATOM 2865 O O . LEU B 1 45 ? -7.664 -19.031 -8.562 1 98.19 45 LEU B O 1
ATOM 2869 N N . ALA B 1 46 ? -8.203 -20.594 -7.059 1 97.38 46 ALA B N 1
ATOM 2870 C CA . ALA B 1 46 ? -9.102 -21.297 -7.973 1 97.38 46 ALA B CA 1
ATOM 2871 C C . ALA B 1 46 ? -10.227 -20.375 -8.445 1 97.38 46 ALA B C 1
ATOM 2873 O O . ALA B 1 46 ? -10.523 -20.312 -9.641 1 97.38 46 ALA B O 1
ATOM 2874 N N . TRP B 1 47 ? -10.812 -19.688 -7.531 1 95.5 47 TRP B N 1
ATOM 2875 C CA . TRP B 1 47 ? -11.906 -18.766 -7.832 1 95.5 47 TRP B CA 1
ATOM 2876 C C . TRP B 1 47 ? -11.461 -17.688 -8.812 1 95.5 47 TRP B C 1
ATOM 2878 O O . TRP B 1 47 ? -12.117 -17.453 -9.836 1 95.5 47 TRP B O 1
ATOM 2888 N N . ALA B 1 48 ? -10.391 -17.078 -8.508 1 96.69 48 ALA B N 1
ATOM 2889 C CA . ALA B 1 48 ? -9.922 -15.961 -9.336 1 96.69 48 ALA B CA 1
ATOM 2890 C C . ALA B 1 48 ? -9.523 -16.453 -10.727 1 96.69 48 ALA B C 1
ATOM 2892 O O . ALA B 1 48 ? -9.789 -15.773 -11.727 1 96.69 48 ALA B O 1
ATOM 2893 N N . ALA B 1 49 ? -8.852 -17.625 -10.789 1 97.44 49 ALA B N 1
ATOM 2894 C CA . ALA B 1 49 ? -8.445 -18.188 -12.07 1 97.44 49 ALA B CA 1
ATOM 2895 C C . ALA B 1 49 ? -9.656 -18.453 -12.961 1 97.44 49 ALA B C 1
ATOM 2897 O O . ALA B 1 49 ? -9.641 -18.156 -14.148 1 97.44 49 ALA B O 1
ATOM 2898 N N . GLN B 1 50 ? -10.633 -19 -12.398 1 95.19 50 GLN B N 1
ATOM 2899 C CA . GLN B 1 50 ? -11.852 -19.297 -13.141 1 95.19 50 GLN B CA 1
ATOM 2900 C C . GLN B 1 50 ? -12.562 -18.016 -13.57 1 95.19 50 GLN B C 1
ATOM 2902 O O . GLN B 1 50 ? -12.938 -17.875 -14.734 1 95.19 50 GLN B O 1
ATOM 2907 N N . LYS B 1 51 ? -12.711 -17.141 -12.641 1 94 51 LYS B N 1
ATOM 2908 C CA . LYS B 1 51 ? -13.422 -15.883 -12.883 1 94 51 LYS B CA 1
ATOM 2909 C C . LYS B 1 51 ? -12.797 -15.109 -14.047 1 94 51 LYS B C 1
ATOM 2911 O O . LYS B 1 51 ? -13.508 -14.531 -14.867 1 94 51 LYS B O 1
ATOM 2916 N N . HIS B 1 52 ? -11.5 -15.102 -14.125 1 96.81 52 HIS B N 1
ATOM 2917 C CA . HIS B 1 52 ? -10.805 -14.25 -15.086 1 96.81 52 HIS B CA 1
ATOM 2918 C C . HIS B 1 52 ? -10.227 -15.062 -16.234 1 96.81 52 HIS B C 1
ATOM 2920 O O . HIS B 1 52 ? -9.555 -14.516 -17.109 1 96.81 52 HIS B O 1
ATOM 2926 N N . GLU B 1 53 ? -10.453 -16.359 -16.219 1 97.19 53 GLU B N 1
ATOM 2927 C CA . GLU B 1 53 ? -9.992 -17.266 -17.266 1 97.19 53 GLU B CA 1
ATOM 2928 C C . GLU B 1 53 ? -8.484 -17.188 -17.438 1 97.19 53 GLU B C 1
ATOM 2930 O O . GLU B 1 53 ? -7.98 -17.078 -18.562 1 97.19 53 GLU B O 1
ATOM 2935 N N . VAL B 1 54 ? -7.816 -17.125 -16.359 1 97.88 54 VAL B N 1
ATOM 2936 C CA . VAL B 1 54 ? -6.359 -17.141 -16.344 1 97.88 54 VAL B CA 1
ATOM 2937 C C . VAL B 1 54 ? -5.859 -18.578 -16.219 1 97.88 54 VAL B C 1
ATOM 2939 O O . VAL B 1 54 ? -6.414 -19.375 -15.461 1 97.88 54 VAL B O 1
ATOM 2942 N N . GLU B 1 55 ? -4.875 -18.922 -17.031 1 97.75 55 GLU B N 1
ATOM 2943 C CA . GLU B 1 55 ? -4.285 -20.266 -17.016 1 97.75 55 GLU B CA 1
ATOM 2944 C C . GLU B 1 55 ? -3.121 -20.344 -16.031 1 97.75 55 GLU B C 1
ATOM 2946 O O . GLU B 1 55 ? -2.193 -19.531 -16.094 1 97.75 55 GLU B O 1
ATOM 2951 N N . ILE B 1 56 ? -3.174 -21.328 -15.141 1 98.38 56 ILE B N 1
ATOM 2952 C CA . ILE B 1 56 ? -2.119 -21.531 -14.148 1 98.38 56 ILE B CA 1
ATOM 2953 C C . ILE B 1 56 ? -1.305 -22.766 -14.523 1 98.38 56 ILE B C 1
ATOM 2955 O O . ILE B 1 56 ? -1.868 -23.828 -14.805 1 98.38 56 ILE B O 1
ATOM 2959 N N . PHE B 1 57 ? -0.031 -22.609 -14.492 1 97.75 57 PHE B N 1
ATOM 2960 C CA . PHE B 1 57 ? 0.843 -23.719 -14.852 1 97.75 57 PHE B CA 1
ATOM 2961 C C . PHE B 1 57 ? 1.552 -24.266 -13.617 1 97.75 57 PHE B C 1
ATOM 2963 O O . PHE B 1 57 ? 1.896 -25.453 -13.57 1 97.75 57 PHE B O 1
ATOM 2970 N N . ALA B 1 58 ? 1.821 -23.453 -12.688 1 98.25 58 ALA B N 1
ATOM 2971 C CA . ALA B 1 58 ? 2.443 -23.812 -11.414 1 98.25 58 ALA B CA 1
ATOM 2972 C C . ALA B 1 58 ? 2.184 -22.734 -10.352 1 98.25 58 ALA B C 1
ATOM 2974 O O . ALA B 1 58 ? 1.957 -21.578 -10.68 1 98.25 58 ALA B O 1
ATOM 2975 N N . TYR B 1 59 ? 2.176 -23.141 -9.141 1 98.69 59 TYR B N 1
ATOM 2976 C CA . TYR B 1 59 ? 2.018 -22.219 -8.031 1 98.69 59 TYR B CA 1
ATOM 2977 C C . TYR B 1 59 ? 2.623 -22.766 -6.75 1 98.69 59 TYR B C 1
ATOM 2979 O O . TYR B 1 59 ? 2.74 -23.984 -6.594 1 98.69 59 TYR B O 1
ATOM 2987 N N . VAL B 1 60 ? 3.02 -21.906 -5.883 1 98.81 60 VAL B N 1
ATOM 2988 C CA . VAL B 1 60 ? 3.424 -22.25 -4.523 1 98.81 60 VAL B CA 1
ATOM 2989 C C . VAL B 1 60 ? 3.158 -21.062 -3.596 1 98.81 60 VAL B C 1
ATOM 2991 O O . VAL B 1 60 ? 3.383 -19.906 -3.971 1 98.81 60 VAL B O 1
ATOM 2994 N N . PHE B 1 61 ? 2.527 -21.344 -2.512 1 98.69 61 PHE B N 1
ATOM 2995 C CA . PHE B 1 61 ? 2.396 -20.375 -1.427 1 98.69 61 PHE B CA 1
ATOM 2996 C C . PHE B 1 61 ? 3.402 -20.656 -0.32 1 98.69 61 PHE B C 1
ATOM 2998 O O . PHE B 1 61 ? 3.318 -21.688 0.349 1 98.69 61 PHE B O 1
ATOM 3005 N N . MET B 1 62 ? 4.289 -19.766 -0.192 1 97.94 62 MET B N 1
ATOM 3006 C CA . MET B 1 62 ? 5.207 -19.828 0.94 1 97.94 62 MET B CA 1
ATOM 3007 C C . MET B 1 62 ? 4.574 -19.219 2.188 1 97.94 62 MET B C 1
ATOM 3009 O O . MET B 1 62 ? 3.363 -19 2.227 1 97.94 62 MET B O 1
ATOM 3013 N N . SER B 1 63 ? 5.34 -18.953 3.229 1 97.75 63 SER B N 1
ATOM 3014 C CA . SER B 1 63 ? 4.766 -18.438 4.469 1 97.75 63 SER B CA 1
ATOM 3015 C C . SER B 1 63 ? 4.512 -16.938 4.379 1 97.75 63 SER B C 1
ATOM 3017 O O . SER B 1 63 ? 3.695 -16.391 5.125 1 97.75 63 SER B O 1
ATOM 3019 N N . ASN B 1 64 ? 5.258 -16.281 3.459 1 96.69 64 ASN B N 1
ATOM 3020 C CA . ASN B 1 64 ? 5.129 -14.82 3.438 1 96.69 64 ASN B CA 1
ATOM 3021 C C . ASN B 1 64 ? 4.977 -14.289 2.016 1 96.69 64 ASN B C 1
ATOM 3023 O O . ASN B 1 64 ? 4.938 -13.078 1.799 1 96.69 64 ASN B O 1
ATOM 3027 N N . HIS B 1 65 ? 4.969 -15.094 0.999 1 97.31 65 HIS B N 1
ATOM 3028 C CA . HIS B 1 65 ? 4.805 -14.719 -0.402 1 97.31 65 HIS B CA 1
ATOM 3029 C C . HIS B 1 65 ? 4.297 -15.891 -1.229 1 97.31 65 HIS B C 1
ATOM 3031 O O . HIS B 1 65 ? 4.117 -17 -0.706 1 97.31 65 HIS B O 1
ATOM 3037 N N . PHE B 1 66 ? 3.973 -15.625 -2.475 1 98.44 66 PHE B N 1
ATOM 3038 C CA . PHE B 1 66 ? 3.584 -16.703 -3.377 1 98.44 66 PHE B CA 1
ATOM 3039 C C . PHE B 1 66 ? 4.203 -16.5 -4.758 1 98.44 66 PHE B C 1
ATOM 3041 O O . PHE B 1 66 ? 4.648 -15.398 -5.09 1 98.44 66 PHE B O 1
ATOM 3048 N N . HIS B 1 67 ? 4.266 -17.609 -5.473 1 98.62 67 HIS B N 1
ATOM 3049 C CA . HIS B 1 67 ? 4.699 -17.625 -6.867 1 98.62 67 HIS B CA 1
ATOM 3050 C C . HIS B 1 67 ? 3.658 -18.281 -7.762 1 98.62 67 HIS B C 1
ATOM 3052 O O . HIS B 1 67 ? 3.072 -19.297 -7.391 1 98.62 67 HIS B O 1
ATOM 3058 N N . LEU B 1 68 ? 3.445 -17.672 -8.859 1 98.75 68 LEU B N 1
ATOM 3059 C CA . LEU B 1 68 ? 2.564 -18.219 -9.883 1 98.75 68 LEU B CA 1
ATOM 3060 C C . LEU B 1 68 ? 3.23 -18.188 -11.25 1 98.75 68 LEU B C 1
ATOM 3062 O O . LEU B 1 68 ? 3.934 -17.234 -11.586 1 98.75 68 LEU B O 1
ATOM 3066 N N . LEU B 1 69 ? 3.092 -19.188 -12.008 1 98.69 69 LEU B N 1
ATOM 3067 C CA . LEU B 1 69 ? 3.354 -19.203 -13.438 1 98.69 69 LEU B CA 1
ATOM 3068 C C . LEU B 1 69 ? 2.049 -19.219 -14.227 1 98.69 69 LEU B C 1
ATOM 3070 O O . LEU B 1 69 ? 1.292 -20.203 -14.164 1 98.69 69 LEU B O 1
ATOM 3074 N N . VAL B 1 70 ? 1.82 -18.078 -14.992 1 98.56 70 VAL B N 1
ATOM 3075 C CA . VAL B 1 70 ? 0.459 -17.922 -15.492 1 98.56 70 VAL B CA 1
ATOM 3076 C C . VAL B 1 70 ? 0.494 -17.391 -16.922 1 98.56 70 VAL B C 1
ATOM 3078 O O . VAL B 1 70 ? 1.521 -16.875 -17.375 1 98.56 70 VAL B O 1
ATOM 3081 N N . ARG B 1 71 ? -0.565 -17.594 -17.594 1 97.88 71 ARG B N 1
ATOM 3082 C CA . ARG B 1 71 ? -0.915 -16.938 -18.844 1 97.88 71 ARG B CA 1
ATOM 3083 C C . ARG B 1 71 ? -2.322 -16.359 -18.797 1 97.88 71 ARG B C 1
ATOM 3085 O O . ARG B 1 71 ? -3.248 -17 -18.297 1 97.88 71 ARG B O 1
ATOM 3092 N N . ALA B 1 72 ? -2.424 -15.109 -19.188 1 96.88 72 ALA B N 1
ATOM 3093 C CA . ALA B 1 72 ? -3.715 -14.43 -19.234 1 96.88 72 ALA B CA 1
ATOM 3094 C C . ALA B 1 72 ? -4.113 -14.133 -20.688 1 96.88 72 ALA B C 1
ATOM 3096 O O . ALA B 1 72 ? -3.854 -13.047 -21.203 1 96.88 72 ALA B O 1
ATOM 3097 N N . PRO B 1 73 ? -4.855 -15.016 -21.266 1 95.75 73 PRO B N 1
ATOM 3098 C CA . PRO B 1 73 ? -5.18 -14.875 -22.688 1 95.75 73 PRO B CA 1
ATOM 3099 C C . PRO B 1 73 ? -5.98 -13.609 -22.984 1 95.75 73 PRO B C 1
ATOM 3101 O O . PRO B 1 73 ? -5.91 -13.07 -24.094 1 95.75 73 PRO B O 1
ATOM 3104 N N . LYS B 1 74 ? -6.707 -13.102 -22.078 1 95.44 74 LYS B N 1
ATOM 3105 C CA . LYS B 1 74 ? -7.516 -11.898 -22.25 1 95.44 74 LYS B CA 1
ATOM 3106 C C . LYS B 1 74 ? -6.734 -10.648 -21.859 1 95.44 74 LYS B C 1
ATOM 3108 O O . LYS B 1 74 ? -7.305 -9.555 -21.766 1 95.44 74 LYS B O 1
ATOM 3113 N N . MET B 1 75 ? -5.441 -10.82 -21.547 1 94.12 75 MET B N 1
ATOM 3114 C CA . MET B 1 75 ? -4.559 -9.727 -21.141 1 94.12 75 MET B CA 1
ATOM 3115 C C . MET B 1 75 ? -5.117 -9 -19.922 1 94.12 75 MET B C 1
ATOM 3117 O O . MET B 1 75 ? -5.078 -7.773 -19.859 1 94.12 75 MET B O 1
ATOM 3121 N N . ASN B 1 76 ? -5.75 -9.766 -19.016 1 93.94 76 ASN B N 1
ATOM 3122 C CA . ASN B 1 76 ? -6.395 -9.219 -17.828 1 93.94 76 ASN B CA 1
ATOM 3123 C C . ASN B 1 76 ? -5.707 -9.688 -16.547 1 93.94 76 ASN B C 1
ATOM 3125 O O . ASN B 1 76 ? -6.371 -9.984 -15.555 1 93.94 76 ASN B O 1
ATOM 3129 N N . LEU B 1 77 ? -4.367 -9.812 -16.625 1 95.69 77 LEU B N 1
ATOM 3130 C CA . LEU B 1 77 ? -3.6 -10.281 -15.469 1 95.69 77 LEU B CA 1
ATOM 3131 C C . LEU B 1 77 ? -3.789 -9.344 -14.273 1 95.69 77 LEU B C 1
ATOM 3133 O O . LEU B 1 77 ? -3.895 -9.805 -13.133 1 95.69 77 LEU B O 1
ATOM 3137 N N . SER B 1 78 ? -3.859 -8.078 -14.539 1 92.69 78 SER B N 1
ATOM 3138 C CA . SER B 1 78 ? -4.023 -7.113 -13.461 1 92.69 78 SER B CA 1
ATOM 3139 C C . SER B 1 78 ? -5.367 -7.293 -12.758 1 92.69 78 SER B C 1
ATOM 3141 O O . SER B 1 78 ? -5.449 -7.215 -11.531 1 92.69 78 SER B O 1
ATOM 3143 N N . GLU B 1 79 ? -6.406 -7.512 -13.484 1 92.25 79 GLU B N 1
ATOM 3144 C CA . GLU B 1 79 ? -7.727 -7.758 -12.914 1 92.25 79 GLU B CA 1
ATOM 3145 C C . GLU B 1 79 ? -7.746 -9.055 -12.109 1 92.25 79 GLU B C 1
ATOM 3147 O O . GLU B 1 79 ? -8.336 -9.109 -11.023 1 92.25 79 GLU B O 1
ATOM 3152 N N . PHE B 1 80 ? -7.129 -10.062 -12.656 1 95.81 80 PHE B N 1
ATOM 3153 C CA . PHE B 1 80 ? -6.984 -11.328 -11.953 1 95.81 80 PHE B CA 1
ATOM 3154 C C . PHE B 1 80 ? -6.285 -11.133 -10.609 1 95.81 80 PHE B C 1
ATOM 3156 O O . PHE B 1 80 ? -6.805 -11.539 -9.57 1 95.81 80 PHE B O 1
ATOM 3163 N N . MET B 1 81 ? -5.168 -10.453 -10.625 1 96.94 81 MET B N 1
ATOM 3164 C CA . MET B 1 81 ? -4.379 -10.266 -9.414 1 96.94 81 MET B CA 1
ATOM 3165 C C . MET B 1 81 ? -5.121 -9.391 -8.406 1 96.94 81 MET B C 1
ATOM 3167 O O . MET B 1 81 ? -5.047 -9.625 -7.203 1 96.94 81 MET B O 1
ATOM 3171 N N . ARG B 1 82 ? -5.82 -8.414 -8.906 1 93.38 82 ARG B N 1
ATOM 3172 C CA . ARG B 1 82 ? -6.625 -7.555 -8.039 1 93.38 82 ARG B CA 1
ATOM 3173 C C . ARG B 1 82 ? -7.633 -8.375 -7.242 1 93.38 82 ARG B C 1
ATOM 3175 O O . ARG B 1 82 ? -7.66 -8.32 -6.012 1 93.38 82 ARG B O 1
ATOM 3182 N N . ASP B 1 83 ? -8.406 -9.078 -7.938 1 93.94 83 ASP B N 1
ATOM 3183 C CA . ASP B 1 83 ? -9.469 -9.836 -7.289 1 93.94 83 ASP B CA 1
ATOM 3184 C C . ASP B 1 83 ? -8.898 -10.961 -6.43 1 93.94 83 ASP B C 1
ATOM 3186 O O . ASP B 1 83 ? -9.383 -11.211 -5.324 1 93.94 83 ASP B O 1
ATOM 3190 N N . PHE B 1 84 ? -7.867 -11.641 -6.93 1 97.12 84 PHE B N 1
ATOM 3191 C CA . PHE B 1 84 ? -7.215 -12.719 -6.191 1 97.12 84 PHE B CA 1
ATOM 3192 C C . PHE B 1 84 ? -6.668 -12.211 -4.863 1 97.12 84 PHE B C 1
ATOM 3194 O O . PHE B 1 84 ? -7.008 -12.734 -3.801 1 97.12 84 PHE B O 1
ATOM 3201 N N . GLN B 1 85 ? -5.93 -11.172 -4.879 1 97.38 85 GLN B N 1
ATOM 3202 C CA . GLN B 1 85 ? -5.262 -10.664 -3.688 1 97.38 85 GLN B CA 1
ATOM 3203 C C . GLN B 1 85 ? -6.258 -10.023 -2.729 1 97.38 85 GLN B C 1
ATOM 3205 O O . GLN B 1 85 ? -6.082 -10.078 -1.509 1 97.38 85 GLN B O 1
ATOM 3210 N N . ARG B 1 86 ? -7.254 -9.383 -3.293 1 94.19 86 ARG B N 1
ATOM 3211 C CA . ARG B 1 86 ? -8.297 -8.812 -2.441 1 94.19 86 ARG B CA 1
ATOM 3212 C C . ARG B 1 86 ? -9 -9.898 -1.639 1 94.19 86 ARG B C 1
ATOM 3214 O O . ARG B 1 86 ? -9.188 -9.758 -0.427 1 94.19 86 ARG B O 1
ATOM 3221 N N . GLU B 1 87 ? -9.398 -10.898 -2.324 1 94.5 87 GLU B N 1
ATOM 3222 C CA . GLU B 1 87 ? -10.094 -12 -1.664 1 94.5 87 GLU B CA 1
ATOM 3223 C C . GLU B 1 87 ? -9.18 -12.695 -0.658 1 94.5 87 GLU B C 1
ATOM 3225 O O . GLU B 1 87 ? -9.594 -12.977 0.469 1 94.5 87 GLU B O 1
ATOM 3230 N N . LEU B 1 88 ? -7.992 -12.984 -1.054 1 97.56 88 LEU B N 1
ATOM 3231 C CA . LEU B 1 88 ? -7.039 -13.641 -0.164 1 97.56 88 LEU B CA 1
ATOM 32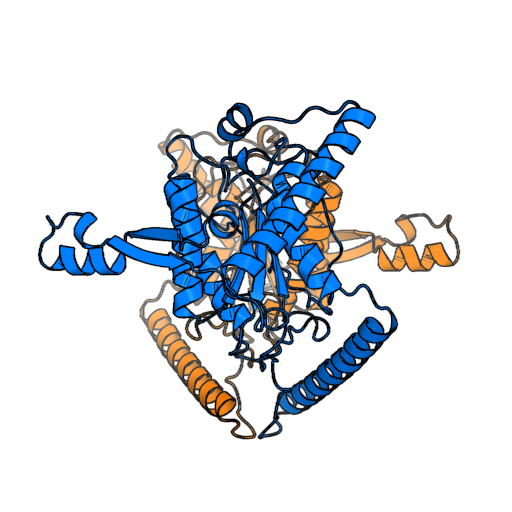32 C C . LEU B 1 88 ? -6.785 -12.789 1.079 1 97.56 88 LEU B C 1
ATOM 3234 O O . LEU B 1 88 ? -6.789 -13.305 2.197 1 97.56 88 LEU B O 1
ATOM 3238 N N . ALA B 1 89 ? -6.59 -11.531 0.876 1 97 89 ALA B N 1
ATOM 3239 C CA . ALA B 1 89 ? -6.336 -10.633 1.994 1 97 89 ALA B CA 1
ATOM 3240 C C . ALA B 1 89 ? -7.512 -10.617 2.965 1 97 89 ALA B C 1
ATOM 3242 O O . ALA B 1 89 ? -7.32 -10.672 4.184 1 97 89 ALA B O 1
ATOM 3243 N N . ALA B 1 90 ? -8.703 -10.516 2.451 1 94.44 90 ALA B N 1
ATOM 3244 C CA . ALA B 1 90 ? -9.898 -10.484 3.289 1 94.44 90 ALA B CA 1
ATOM 3245 C C . ALA B 1 90 ? -10.023 -11.75 4.125 1 94.44 90 ALA B C 1
ATOM 3247 O O . ALA B 1 90 ? -10.258 -11.688 5.336 1 94.44 90 ALA B O 1
ATOM 3248 N N . ARG B 1 91 ? -9.844 -12.867 3.51 1 95.5 91 ARG B N 1
ATOM 3249 C CA . ARG B 1 91 ? -9.977 -14.148 4.195 1 95.5 91 ARG B CA 1
ATOM 3250 C C . ARG B 1 91 ? -8.852 -14.359 5.199 1 95.5 91 ARG B C 1
ATOM 3252 O O . ARG B 1 91 ? -9.078 -14.867 6.297 1 95.5 91 ARG B O 1
ATOM 3259 N N . LEU B 1 92 ? -7.68 -14.016 4.754 1 96.94 92 LEU B N 1
ATOM 3260 C CA . LEU B 1 92 ? -6.508 -14.125 5.617 1 96.94 92 LEU B CA 1
ATOM 3261 C C . LEU B 1 92 ? -6.672 -13.273 6.867 1 96.94 92 LEU B C 1
ATOM 3263 O O . LEU B 1 92 ? -6.402 -13.734 7.977 1 96.94 92 LEU B O 1
ATOM 3267 N N . ASN B 1 93 ? -7.094 -12.078 6.734 1 94.44 93 ASN B N 1
ATOM 3268 C CA . ASN B 1 93 ? -7.297 -11.18 7.867 1 94.44 93 ASN B CA 1
ATOM 3269 C C . ASN B 1 93 ? -8.328 -11.734 8.844 1 94.44 93 ASN B C 1
ATOM 3271 O O . ASN B 1 93 ? -8.117 -11.695 10.062 1 94.44 93 ASN B O 1
ATOM 3275 N N . ARG B 1 94 ? -9.391 -12.211 8.297 1 92.31 94 ARG B N 1
ATOM 3276 C CA . ARG B 1 94 ? -10.406 -12.812 9.148 1 92.31 94 ARG B CA 1
ATOM 3277 C C . ARG B 1 94 ? -9.844 -14.016 9.898 1 92.31 94 ARG B C 1
ATOM 3279 O O . ARG B 1 94 ? -10.039 -14.148 11.109 1 92.31 94 ARG B O 1
ATOM 3286 N N . HIS B 1 95 ? -9.133 -14.828 9.195 1 94.12 95 HIS B N 1
ATOM 3287 C CA . HIS B 1 95 ? -8.586 -16.062 9.758 1 94.12 95 HIS B CA 1
ATOM 3288 C C . HIS B 1 95 ? -7.539 -15.758 10.82 1 94.12 95 HIS B C 1
ATOM 3290 O O . HIS B 1 95 ? -7.473 -16.453 11.844 1 94.12 95 HIS B O 1
ATOM 3296 N N . ARG B 1 96 ? -6.727 -14.758 10.594 1 96.12 96 ARG B N 1
ATOM 3297 C CA . ARG B 1 96 ? -5.633 -14.414 11.492 1 96.12 96 ARG B CA 1
ATOM 3298 C C . ARG B 1 96 ? -6.074 -13.367 12.516 1 96.12 96 ARG B C 1
ATOM 3300 O O . ARG B 1 96 ? -5.254 -12.859 13.281 1 96.12 96 ARG B O 1
ATOM 3307 N N . ASN B 1 97 ? -7.344 -12.961 12.5 1 92.44 97 ASN B N 1
ATOM 3308 C CA . ASN B 1 97 ? -7.867 -11.938 13.391 1 92.44 97 ASN B CA 1
ATOM 3309 C C . ASN B 1 97 ? -7.047 -10.656 13.312 1 92.44 97 ASN B C 1
ATOM 3311 O O . ASN B 1 97 ? -6.586 -10.141 14.336 1 92.44 97 ASN B O 1
ATOM 3315 N N . ARG B 1 98 ? -6.918 -10.289 12.109 1 88.5 98 ARG B N 1
ATOM 3316 C CA . ARG B 1 98 ? -6.152 -9.094 11.789 1 88.5 98 ARG B CA 1
ATOM 3317 C C . ARG B 1 98 ? -6.953 -8.148 10.906 1 88.5 98 ARG B C 1
ATOM 3319 O O . ARG B 1 98 ? -7.949 -8.547 10.297 1 88.5 98 ARG B O 1
ATOM 3326 N N . THR B 1 99 ? -6.484 -6.887 10.906 1 85.75 99 THR B N 1
ATOM 3327 C CA . THR B 1 99 ? -7.027 -5.895 9.984 1 85.75 99 THR B CA 1
ATOM 3328 C C . THR B 1 99 ? -5.902 -5.203 9.219 1 85.75 99 THR B C 1
ATOM 3330 O O . THR B 1 99 ? -4.742 -5.242 9.633 1 85.75 99 THR B O 1
ATOM 3333 N N . GLY B 1 100 ? -6.293 -4.676 8.047 1 85.56 100 GLY B N 1
ATOM 3334 C CA . GLY B 1 100 ? -5.316 -3.877 7.32 1 85.56 100 GLY B CA 1
ATOM 3335 C C . GLY B 1 100 ? -4.812 -4.555 6.062 1 85.56 100 GLY B C 1
ATOM 3336 O O . GLY B 1 100 ? -5.297 -5.625 5.688 1 85.56 100 GLY B O 1
ATOM 3337 N N . THR B 1 101 ? -3.838 -3.949 5.488 1 89.81 101 THR B N 1
ATOM 3338 C CA . THR B 1 101 ? -3.309 -4.363 4.195 1 89.81 101 THR B CA 1
ATOM 3339 C C . THR B 1 101 ? -2.436 -5.609 4.34 1 89.81 101 THR B C 1
ATOM 3341 O O . THR B 1 101 ? -1.67 -5.727 5.301 1 89.81 101 THR B O 1
ATOM 3344 N N . VAL B 1 102 ? -2.572 -6.504 3.447 1 95.31 102 VAL B N 1
ATOM 3345 C CA . VAL B 1 102 ? -1.763 -7.719 3.443 1 95.31 102 VAL B CA 1
ATOM 3346 C C . VAL B 1 102 ? -0.63 -7.582 2.428 1 95.31 102 VAL B C 1
ATOM 3348 O O . VAL B 1 102 ? 0.501 -7.992 2.691 1 95.31 102 VAL B O 1
ATOM 3351 N N . PHE B 1 103 ? -0.978 -7.016 1.304 1 94.25 103 PHE B N 1
ATOM 3352 C CA . PHE B 1 103 ? -0.015 -6.844 0.223 1 94.25 103 PHE B CA 1
ATOM 3353 C C . PHE B 1 103 ? 0.19 -5.367 -0.089 1 94.25 103 PHE B C 1
ATOM 3355 O O . PHE B 1 103 ? -0.516 -4.801 -0.925 1 94.25 103 PHE B O 1
ATOM 3362 N N . PRO B 1 104 ? 1.177 -4.762 0.498 1 88.5 104 PRO B N 1
ATOM 3363 C CA . PRO B 1 104 ? 1.328 -3.312 0.353 1 88.5 104 PRO B CA 1
ATOM 3364 C C . PRO B 1 104 ? 1.973 -2.916 -0.974 1 88.5 104 PRO B C 1
ATOM 3366 O O . PRO B 1 104 ? 1.877 -1.759 -1.39 1 88.5 104 PRO B O 1
ATOM 3369 N N . ARG B 1 105 ? 2.609 -3.822 -1.66 1 84.69 105 ARG B N 1
ATOM 3370 C CA . ARG B 1 105 ? 3.314 -3.52 -2.902 1 84.69 105 ARG B CA 1
ATOM 3371 C C . ARG B 1 105 ? 2.619 -4.164 -4.098 1 84.69 105 ARG B C 1
ATOM 3373 O O . ARG B 1 105 ? 1.928 -5.172 -3.951 1 84.69 105 ARG B O 1
ATOM 3380 N N . PRO B 1 106 ? 2.771 -3.475 -5.27 1 87.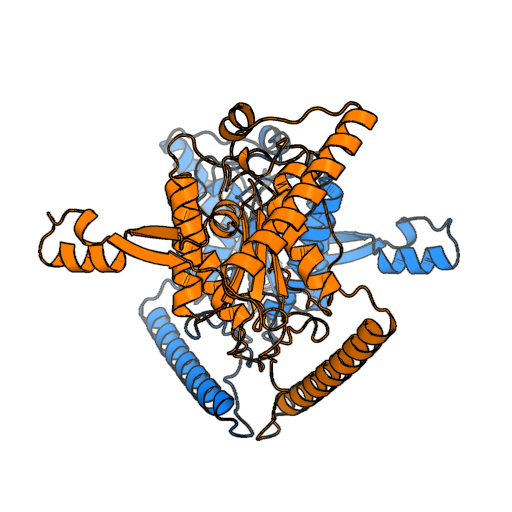38 106 PRO B N 1
ATOM 3381 C CA . PRO B 1 106 ? 2.279 -4.148 -6.473 1 87.38 106 PRO B CA 1
ATOM 3382 C C . PRO B 1 106 ? 2.975 -5.484 -6.73 1 87.38 106 PRO B C 1
ATOM 3384 O O . PRO B 1 106 ? 4.145 -5.648 -6.375 1 87.38 106 PRO B O 1
ATOM 3387 N N . PHE B 1 107 ? 2.26 -6.34 -7.402 1 93.56 107 PHE B N 1
ATOM 3388 C CA . PHE B 1 107 ? 2.846 -7.637 -7.727 1 93.56 107 PHE B CA 1
ATOM 3389 C C . PHE B 1 107 ? 3.863 -7.508 -8.852 1 93.56 107 PHE B C 1
ATOM 3391 O O . PHE B 1 107 ? 3.793 -6.57 -9.656 1 93.56 107 PHE B O 1
ATOM 3398 N N . ASP B 1 108 ? 4.828 -8.383 -8.852 1 93.69 108 ASP B N 1
ATOM 3399 C CA . ASP B 1 108 ? 5.777 -8.508 -9.953 1 93.69 108 ASP B CA 1
ATOM 3400 C C . ASP B 1 108 ? 5.324 -9.57 -10.953 1 93.69 108 ASP B C 1
ATOM 3402 O O . ASP B 1 108 ? 4.809 -10.617 -10.562 1 93.69 108 ASP B O 1
ATOM 3406 N N . ALA B 1 109 ? 5.492 -9.234 -12.18 1 95.69 109 ALA B N 1
ATOM 3407 C CA . ALA B 1 109 ? 5.086 -10.188 -13.211 1 95.69 109 ALA B CA 1
ATOM 3408 C C . ALA B 1 109 ? 5.996 -10.094 -14.438 1 95.69 109 ALA B C 1
ATOM 3410 O O . ALA B 1 109 ? 5.539 -9.781 -15.539 1 95.69 109 ALA B O 1
ATOM 3411 N N . PRO B 1 110 ? 7.266 -10.367 -14.297 1 96 110 PRO B N 1
ATOM 3412 C CA . PRO B 1 110 ? 8.117 -10.391 -15.484 1 96 110 PRO B CA 1
ATOM 3413 C C . PRO B 1 110 ? 7.66 -11.422 -16.516 1 96 110 PRO B C 1
ATOM 3415 O O . PRO B 1 110 ? 7.215 -12.508 -16.156 1 96 110 PRO B O 1
ATOM 3418 N N . LYS B 1 111 ? 7.801 -11.047 -17.75 1 97 111 LYS B N 1
ATOM 3419 C CA . LYS B 1 111 ? 7.496 -11.953 -18.844 1 97 111 LYS B CA 1
ATOM 3420 C C . LYS B 1 111 ? 8.516 -13.086 -18.922 1 97 111 LYS B C 1
ATOM 3422 O O . LYS B 1 111 ? 9.719 -12.859 -18.781 1 97 111 LYS B O 1
ATOM 3427 N N . VAL B 1 112 ? 8.047 -14.234 -19.078 1 97.62 112 VAL B N 1
ATOM 3428 C CA . VAL B 1 112 ? 8.914 -15.398 -19.234 1 97.62 112 VAL B CA 1
ATOM 3429 C C . VAL B 1 112 ? 9.086 -15.711 -20.719 1 97.62 112 VAL B C 1
ATOM 3431 O O . VAL B 1 112 ? 8.109 -16.031 -21.406 1 97.62 112 VAL B O 1
ATOM 3434 N N . ILE B 1 113 ? 10.297 -15.672 -21.172 1 96.69 113 ILE B N 1
ATOM 3435 C CA . ILE B 1 113 ? 10.555 -15.828 -22.594 1 96.69 113 ILE B CA 1
ATOM 3436 C C . ILE B 1 113 ? 11.391 -17.078 -22.844 1 96.69 113 ILE B C 1
ATOM 3438 O O . ILE B 1 113 ? 12.492 -17.219 -22.312 1 96.69 113 ILE B O 1
ATOM 3442 N N . GLY B 1 114 ? 10.797 -17.953 -23.672 1 94.56 114 GLY B N 1
ATOM 3443 C CA . GLY B 1 114 ? 11.5 -19.172 -24.047 1 94.56 114 GLY B CA 1
ATOM 3444 C C . GLY B 1 114 ? 11.039 -20.391 -23.266 1 94.56 114 GLY B C 1
ATOM 3445 O O . GLY B 1 114 ? 10.727 -20.281 -22.078 1 94.56 114 GLY B O 1
ATOM 3446 N N . ASP B 1 115 ? 11.109 -21.531 -23.938 1 92.75 115 ASP B N 1
ATOM 3447 C CA . ASP B 1 115 ? 10.648 -22.781 -23.344 1 92.75 115 ASP B CA 1
ATOM 3448 C C . ASP B 1 115 ? 11.555 -23.203 -22.188 1 92.75 115 ASP B C 1
ATOM 3450 O O . ASP B 1 115 ? 11.07 -23.734 -21.172 1 92.75 115 ASP B O 1
ATOM 3454 N N . ASP B 1 116 ? 12.773 -22.938 -22.359 1 93.19 116 ASP B N 1
ATOM 3455 C CA . ASP B 1 116 ? 13.719 -23.312 -21.328 1 93.19 116 ASP B CA 1
ATOM 3456 C C . ASP B 1 116 ? 13.461 -22.516 -20.047 1 93.19 116 ASP B C 1
ATOM 3458 O O . ASP B 1 116 ? 13.484 -23.078 -18.938 1 93.19 116 ASP B O 1
ATOM 3462 N N . MET B 1 117 ? 13.281 -21.25 -20.219 1 96.5 117 MET B N 1
ATOM 3463 C CA . MET B 1 117 ? 13.023 -20.391 -19.062 1 96.5 117 MET B CA 1
ATOM 3464 C C . MET B 1 117 ? 11.688 -20.75 -18.406 1 96.5 117 MET B C 1
ATOM 3466 O O . MET B 1 117 ? 11.562 -20.719 -17.188 1 96.5 117 MET B O 1
ATOM 3470 N N . PHE B 1 118 ? 10.766 -21.078 -19.25 1 96.81 118 PHE B N 1
ATOM 3471 C CA . PHE B 1 118 ? 9.477 -21.531 -18.734 1 96.81 118 PHE B CA 1
ATOM 3472 C C . PHE B 1 118 ? 9.648 -22.734 -17.812 1 96.81 118 PHE B C 1
ATOM 3474 O O . PHE B 1 118 ? 9.164 -22.734 -16.688 1 96.81 118 PHE B O 1
ATOM 3481 N N . LEU B 1 119 ? 10.32 -23.703 -18.312 1 95.06 119 LEU B N 1
ATOM 3482 C CA . LEU B 1 119 ? 10.539 -24.922 -17.547 1 95.06 119 LEU B CA 1
ATOM 3483 C C . LEU B 1 119 ? 11.344 -24.625 -16.281 1 95.06 119 LEU B C 1
ATOM 3485 O O . LEU B 1 119 ? 11.062 -25.188 -15.219 1 95.06 119 LEU B O 1
ATOM 3489 N N . GLU B 1 120 ? 12.273 -23.812 -16.406 1 96.38 120 GLU B N 1
ATOM 3490 C CA . GLU B 1 120 ? 13.094 -23.422 -15.266 1 96.38 120 GLU B CA 1
ATOM 3491 C C . GLU B 1 120 ? 12.242 -22.797 -14.164 1 96.38 120 GLU B C 1
ATOM 3493 O O . GLU B 1 120 ? 12.391 -23.141 -12.992 1 96.38 120 GLU B O 1
ATOM 3498 N N . LYS B 1 121 ? 11.352 -21.922 -14.539 1 97.38 121 LYS B N 1
ATOM 3499 C CA . LYS B 1 121 ? 10.523 -21.234 -13.547 1 97.38 121 LYS B CA 1
ATOM 3500 C C . LYS B 1 121 ? 9.477 -22.188 -12.969 1 97.38 121 LYS B C 1
ATOM 3502 O O . LYS B 1 121 ? 9.109 -22.078 -11.797 1 97.38 121 LYS B O 1
ATOM 3507 N N . LEU B 1 122 ? 9 -23.109 -13.805 1 97.5 122 LEU B N 1
ATOM 3508 C CA . LEU B 1 122 ? 8.078 -24.109 -13.297 1 97.5 122 LEU B CA 1
ATOM 3509 C C . LEU B 1 122 ? 8.742 -24.938 -12.195 1 97.5 122 LEU B C 1
ATOM 3511 O O . LEU B 1 122 ? 8.18 -25.094 -11.102 1 97.5 122 LEU B O 1
ATOM 3515 N N . LYS B 1 123 ? 9.945 -25.438 -12.461 1 96.56 123 LYS B N 1
ATOM 3516 C CA . LYS B 1 123 ? 10.672 -26.219 -11.469 1 96.56 123 LYS B CA 1
ATOM 3517 C C . LYS B 1 123 ? 11 -25.375 -10.234 1 96.56 123 LYS B C 1
ATOM 3519 O O . LYS B 1 123 ? 10.938 -25.875 -9.109 1 96.56 123 LYS B O 1
ATOM 3524 N N . TYR B 1 124 ? 11.375 -24.172 -10.516 1 97.5 124 TYR B N 1
ATOM 3525 C CA . TYR B 1 124 ? 11.703 -23.25 -9.438 1 97.5 124 TYR B CA 1
ATOM 3526 C C . TYR B 1 124 ? 10.523 -23.078 -8.484 1 97.5 124 TYR B C 1
ATOM 3528 O O . TYR B 1 124 ? 10.695 -23.141 -7.262 1 97.5 124 TYR B O 1
ATOM 3536 N N . ILE B 1 125 ? 9.352 -22.859 -9.039 1 98.5 125 ILE B N 1
ATOM 3537 C CA . ILE B 1 125 ? 8.148 -22.609 -8.25 1 98.5 125 ILE B CA 1
ATOM 3538 C C . ILE B 1 125 ? 7.836 -23.828 -7.391 1 98.5 125 ILE B C 1
ATOM 3540 O O . ILE B 1 125 ? 7.617 -23.719 -6.184 1 98.5 125 ILE B O 1
ATOM 3544 N N . VAL B 1 126 ? 7.879 -25 -7.965 1 98.38 126 VAL B N 1
ATOM 3545 C CA . VAL B 1 126 ? 7.52 -26.219 -7.258 1 98.38 126 VAL B CA 1
ATOM 3546 C C . VAL B 1 126 ? 8.578 -26.547 -6.203 1 98.38 126 VAL B C 1
ATOM 3548 O O . VAL B 1 126 ? 8.242 -27 -5.105 1 98.38 126 VAL B O 1
ATOM 3551 N N . ASN B 1 127 ? 9.805 -26.203 -6.469 1 98.5 127 ASN B N 1
ATOM 3552 C CA . ASN B 1 127 ? 10.906 -26.516 -5.574 1 98.5 127 ASN B CA 1
ATOM 3553 C C . ASN B 1 127 ? 11.266 -25.344 -4.676 1 98.5 127 ASN B C 1
ATOM 3555 O O . ASN B 1 127 ? 12.234 -25.391 -3.914 1 98.5 127 ASN B O 1
ATOM 3559 N N . ASN B 1 128 ? 10.508 -24.297 -4.703 1 98 128 ASN B N 1
ATOM 3560 C CA . ASN B 1 128 ? 10.852 -23.094 -3.941 1 98 128 ASN B CA 1
ATOM 3561 C C . ASN B 1 128 ? 11.062 -23.422 -2.465 1 98 128 ASN B C 1
ATOM 3563 O O . ASN B 1 128 ? 12 -22.922 -1.843 1 98 128 ASN B O 1
ATOM 3567 N N . PRO B 1 129 ? 10.219 -24.297 -1.813 1 98.12 129 PRO B N 1
ATOM 3568 C CA . PRO B 1 129 ? 10.461 -24.641 -0.41 1 98.12 129 PRO B CA 1
ATOM 3569 C C . PRO B 1 129 ? 11.797 -25.328 -0.193 1 98.12 129 PRO B C 1
ATOM 3571 O O . PRO B 1 129 ? 12.445 -25.141 0.842 1 98.12 129 PRO B O 1
ATOM 3574 N N . CYS B 1 130 ? 12.195 -26.125 -1.137 1 97.69 130 CYS B N 1
ATOM 3575 C CA . CYS B 1 130 ? 13.484 -26.797 -1.051 1 97.69 130 CYS B CA 1
ATOM 3576 C C . CYS B 1 130 ? 14.633 -25.812 -1.22 1 97.69 130 CYS B C 1
ATOM 3578 O O . CYS B 1 130 ? 15.617 -25.875 -0.485 1 97.69 130 CYS B O 1
ATOM 3580 N N . LEU B 1 131 ? 14.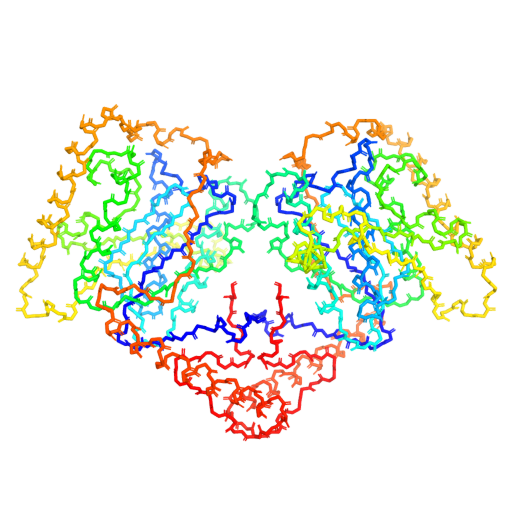477 -24.906 -2.189 1 96.19 131 LEU B N 1
ATOM 3581 C CA . LEU B 1 131 ? 15.484 -23.875 -2.475 1 96.19 131 LEU B CA 1
ATOM 3582 C C . LEU B 1 131 ? 15.719 -22.984 -1.259 1 96.19 131 LEU B C 1
ATOM 3584 O O . LEU B 1 131 ? 16.828 -22.516 -1.042 1 96.19 131 LEU B O 1
ATOM 3588 N N . SER B 1 132 ? 14.734 -22.812 -0.449 1 94.69 132 SER B N 1
ATOM 3589 C CA . SER B 1 132 ? 14.805 -21.938 0.725 1 94.69 132 SER B CA 1
ATOM 3590 C C . SER B 1 132 ? 15.18 -22.734 1.974 1 94.69 132 SER B C 1
ATOM 3592 O O . SER B 1 132 ? 15.039 -22.234 3.094 1 94.69 132 SER B O 1
ATOM 3594 N N . ASP B 1 133 ? 15.508 -24.016 1.792 1 95.5 133 ASP B N 1
ATOM 3595 C CA . ASP B 1 133 ? 15.945 -24.922 2.854 1 95.5 133 ASP B CA 1
ATOM 3596 C C . ASP B 1 133 ? 14.836 -25.141 3.875 1 95.5 133 ASP B C 1
ATOM 3598 O O . ASP B 1 133 ? 15.102 -25.266 5.07 1 95.5 133 ASP B O 1
ATOM 3602 N N . LEU B 1 134 ? 13.648 -25.125 3.482 1 97.06 134 LEU B N 1
ATOM 3603 C CA . LEU B 1 134 ? 12.523 -25.344 4.383 1 97.06 134 LEU B CA 1
ATOM 3604 C C . LEU B 1 134 ? 12.188 -26.828 4.496 1 97.06 134 LEU B C 1
ATOM 3606 O O . LEU B 1 134 ? 11.852 -27.312 5.578 1 97.06 134 LEU B O 1
ATOM 3610 N N . VAL B 1 135 ? 12.312 -27.531 3.373 1 97.94 135 VAL B N 1
ATOM 3611 C CA . VAL B 1 135 ? 12.062 -28.969 3.332 1 97.94 135 VAL B CA 1
ATOM 3612 C C . VAL B 1 135 ? 13.062 -29.641 2.389 1 97.94 135 VAL B C 1
ATOM 3614 O O . VAL B 1 135 ? 13.711 -28.969 1.584 1 97.94 135 VAL B O 1
ATOM 3617 N N . ARG B 1 136 ? 13.109 -30.969 2.41 1 95.94 136 ARG B N 1
ATOM 3618 C CA . ARG B 1 136 ? 14.062 -31.719 1.6 1 95.94 136 ARG B CA 1
ATOM 3619 C C . ARG B 1 136 ? 13.492 -32 0.211 1 95.94 136 ARG B C 1
ATOM 3621 O O . ARG B 1 136 ? 14.242 -32.094 -0.763 1 95.94 136 ARG B O 1
ATOM 3628 N N . HIS B 1 137 ? 12.25 -32.188 0.215 1 97.25 137 HIS B N 1
ATOM 3629 C CA . HIS B 1 137 ? 11.523 -32.531 -1.001 1 97.25 137 HIS B CA 1
ATOM 3630 C C . HIS B 1 137 ? 10.203 -31.781 -1.095 1 97.25 137 HIS B C 1
ATOM 3632 O O . HIS B 1 137 ? 9.578 -31.5 -0.074 1 97.25 137 HIS B O 1
ATOM 3638 N N . PRO B 1 138 ? 9.773 -31.453 -2.381 1 97.75 138 PRO B N 1
ATOM 3639 C CA . PRO B 1 138 ? 8.516 -30.719 -2.525 1 97.75 138 PRO B CA 1
ATOM 3640 C C . PRO B 1 138 ? 7.34 -31.422 -1.867 1 97.75 138 PRO B C 1
ATOM 3642 O O . PRO B 1 138 ? 6.398 -30.781 -1.404 1 97.75 138 PRO B O 1
ATOM 3645 N N . ALA B 1 139 ? 7.348 -32.688 -1.784 1 96.75 139 ALA B N 1
ATOM 3646 C CA . ALA B 1 139 ? 6.277 -33.469 -1.191 1 96.75 139 ALA B CA 1
ATOM 3647 C C . ALA B 1 139 ? 6.145 -33.188 0.302 1 96.75 139 ALA B C 1
ATOM 3649 O O . ALA B 1 139 ? 5.094 -33.438 0.898 1 96.75 139 ALA B O 1
ATOM 3650 N N . ASP B 1 140 ? 7.203 -32.656 0.907 1 97.31 140 ASP B N 1
ATOM 3651 C CA . ASP B 1 140 ? 7.227 -32.438 2.348 1 97.31 140 ASP B CA 1
ATOM 3652 C C . ASP B 1 140 ? 6.703 -31.031 2.682 1 97.31 140 ASP B C 1
ATOM 3654 O O . ASP B 1 140 ? 6.555 -30.688 3.855 1 97.31 140 ASP B O 1
ATOM 3658 N N . TRP B 1 141 ? 6.438 -30.219 1.71 1 98.12 141 TRP B N 1
ATOM 3659 C CA . TRP B 1 141 ? 5.961 -28.875 1.961 1 98.12 141 TRP B CA 1
ATOM 3660 C C . TRP B 1 141 ? 4.539 -28.891 2.514 1 98.12 141 TRP B C 1
ATOM 3662 O O . TRP B 1 141 ? 3.623 -29.406 1.873 1 98.12 141 TRP B O 1
ATOM 3672 N N . PRO B 1 142 ? 4.355 -28.312 3.631 1 97.88 142 PRO B N 1
ATOM 3673 C CA . PRO B 1 142 ? 3.023 -28.391 4.238 1 97.88 142 PRO B CA 1
ATOM 3674 C C . PRO B 1 142 ? 2.066 -27.328 3.703 1 97.88 142 PRO B C 1
ATOM 3676 O O . PRO B 1 142 ? 0.873 -27.344 4.012 1 97.88 142 PRO B O 1
ATOM 3679 N N . GLY B 1 143 ? 2.559 -26.359 2.975 1 97.31 143 GLY B N 1
ATOM 3680 C CA . GLY B 1 143 ? 1.709 -25.328 2.396 1 97.31 143 GLY B CA 1
ATOM 3681 C C . GLY B 1 143 ? 1.086 -25.75 1.077 1 97.31 143 GLY B C 1
ATOM 3682 O O . GLY B 1 143 ? 0.999 -26.938 0.771 1 97.31 143 GLY B O 1
ATOM 3683 N N . VAL B 1 144 ? 0.615 -24.797 0.358 1 97.12 144 VAL B N 1
ATOM 3684 C CA . VAL B 1 144 ? -0.096 -25.031 -0.895 1 97.12 144 VAL B CA 1
ATOM 3685 C C . VAL B 1 144 ? 0.882 -24.969 -2.064 1 97.12 144 VAL B C 1
ATOM 3687 O O . VAL B 1 144 ? 1.655 -24.016 -2.18 1 97.12 144 VAL B O 1
ATOM 3690 N N . SER B 1 145 ? 0.915 -25.969 -2.879 1 97.94 145 SER B N 1
ATOM 3691 C CA . SER B 1 145 ? 1.759 -25.984 -4.07 1 97.94 145 SER B CA 1
ATOM 3692 C C . SER B 1 145 ? 1.141 -26.844 -5.176 1 97.94 145 SER B C 1
ATOM 3694 O O . SER B 1 145 ? 0.193 -27.594 -4.934 1 97.94 145 SER B O 1
ATOM 3696 N N . SER B 1 146 ? 1.723 -26.734 -6.34 1 97.88 146 SER B N 1
ATOM 3697 C CA . SER B 1 146 ? 1.183 -27.469 -7.484 1 97.88 146 SER B CA 1
ATOM 3698 C C . SER B 1 146 ? 1.827 -28.844 -7.625 1 97.88 146 SER B C 1
ATOM 3700 O O . SER B 1 146 ? 1.58 -29.547 -8.602 1 97.88 146 SER B O 1
ATOM 3702 N N . TRP B 1 147 ? 2.617 -29.266 -6.668 1 97.25 147 TRP B N 1
ATOM 3703 C CA . TRP B 1 147 ? 3.348 -30.516 -6.766 1 97.25 147 TRP B CA 1
ATOM 3704 C C . TRP B 1 147 ? 2.389 -31.688 -6.945 1 97.25 147 TRP B C 1
ATOM 3706 O O . TRP B 1 147 ? 2.541 -32.5 -7.879 1 97.25 147 TRP B O 1
ATOM 3716 N N . LYS B 1 148 ? 1.389 -31.734 -6.117 1 94.94 148 LYS B N 1
ATOM 3717 C CA . LYS B 1 148 ? 0.453 -32.844 -6.18 1 94.94 148 LYS B CA 1
ATOM 3718 C C . LYS B 1 148 ? -0.28 -32.875 -7.516 1 94.94 148 LYS B C 1
ATOM 3720 O O . LYS B 1 148 ? -0.508 -33.969 -8.078 1 94.94 148 LYS B O 1
ATOM 3725 N N . SER B 1 149 ? -0.661 -31.781 -7.941 1 95.88 149 SER B N 1
ATOM 3726 C CA . SER B 1 149 ? -1.346 -31.703 -9.227 1 95.88 149 SER B CA 1
ATOM 3727 C C . SER B 1 149 ? -0.454 -32.188 -10.367 1 95.88 149 SER B C 1
ATOM 3729 O O . SER B 1 149 ? -0.935 -32.812 -11.312 1 95.88 149 SER B O 1
ATOM 3731 N N . HIS B 1 150 ? 0.806 -31.875 -10.312 1 95.81 150 HIS B N 1
ATOM 3732 C CA . HIS B 1 150 ? 1.739 -32.344 -11.328 1 95.81 150 HIS B CA 1
ATOM 3733 C C . HIS B 1 150 ? 1.909 -33.844 -11.266 1 95.81 150 HIS B C 1
ATOM 3735 O O . HIS B 1 150 ? 2.025 -34.5 -12.305 1 95.81 150 HIS B O 1
ATOM 3741 N N . GLN B 1 151 ? 1.864 -34.375 -10.094 1 93.94 151 GLN B N 1
ATOM 3742 C CA . GLN B 1 151 ? 2.062 -35.812 -9.898 1 93.94 151 GLN B CA 1
ATOM 3743 C C . GLN B 1 151 ? 0.853 -36.594 -10.383 1 93.94 151 GLN B C 1
ATOM 3745 O O . GLN B 1 151 ? 1.004 -37.625 -11.039 1 93.94 151 GLN B O 1
ATOM 3750 N N . THR B 1 152 ? -0.298 -36.125 -10.094 1 93.94 152 THR B N 1
ATOM 3751 C CA . THR B 1 152 ? -1.498 -36.906 -10.289 1 93.94 152 THR B CA 1
ATOM 3752 C C . THR B 1 152 ? -2.238 -36.5 -11.555 1 93.94 152 THR B C 1
ATOM 3754 O O . THR B 1 152 ? -3.006 -37.281 -12.117 1 93.94 152 THR B O 1
ATOM 3757 N N . GLY B 1 153 ? -2.061 -35.281 -11.875 1 92.69 153 GLY B N 1
ATOM 3758 C CA . GLY B 1 153 ? -2.834 -34.719 -12.977 1 92.69 153 GLY B CA 1
ATOM 3759 C C . GLY B 1 153 ? -4.242 -34.312 -12.578 1 92.69 153 GLY B C 1
ATOM 3760 O O . GLY B 1 153 ? -5.043 -33.938 -13.422 1 92.69 153 GLY B O 1
ATOM 3761 N N . GLU B 1 154 ? -4.527 -34.375 -11.297 1 92.44 154 GLU B N 1
ATOM 3762 C CA . GLU B 1 154 ? -5.875 -34.094 -10.812 1 92.44 154 GLU B CA 1
ATOM 3763 C C . GLU B 1 154 ? -6.039 -32.625 -10.453 1 92.44 154 GLU B C 1
ATOM 3765 O O . GLU B 1 154 ? -5.086 -31.969 -10.016 1 92.44 154 GLU B O 1
ATOM 3770 N N . ALA B 1 155 ? -7.227 -32.188 -10.703 1 93.5 155 ALA B N 1
ATOM 3771 C CA . ALA B 1 155 ? -7.578 -30.844 -10.289 1 93.5 155 ALA B CA 1
ATOM 3772 C C . ALA B 1 155 ? -7.672 -30.75 -8.766 1 93.5 155 ALA B C 1
ATOM 3774 O O . ALA B 1 155 ? -8 -31.719 -8.094 1 93.5 155 ALA B O 1
ATOM 3775 N N . GLN B 1 156 ? -7.285 -29.625 -8.312 1 93.44 156 GLN B N 1
ATOM 3776 C CA . GLN B 1 156 ? -7.531 -29.328 -6.906 1 93.44 156 GLN B CA 1
ATOM 3777 C C . GLN B 1 156 ? -8.82 -28.531 -6.727 1 93.44 156 GLN B C 1
ATOM 3779 O O . GLN B 1 156 ? -9.227 -27.797 -7.625 1 93.44 156 GLN B O 1
ATOM 3784 N N . VAL B 1 157 ? -9.445 -28.781 -5.582 1 92.06 157 VAL B N 1
ATOM 3785 C CA . VAL B 1 157 ? -10.719 -28.094 -5.34 1 92.06 157 VAL B CA 1
ATOM 3786 C C . VAL B 1 157 ? -10.578 -27.156 -4.152 1 92.06 157 VAL B C 1
ATOM 3788 O O . VAL B 1 157 ? -10.125 -27.547 -3.076 1 92.06 157 VAL B O 1
ATOM 3791 N N . GLY B 1 158 ? -10.852 -25.938 -4.418 1 90.56 158 GLY B N 1
ATOM 3792 C CA . GLY B 1 158 ? -10.938 -24.938 -3.357 1 90.56 158 GLY B CA 1
ATOM 3793 C C . GLY B 1 158 ? -12.359 -24.656 -2.916 1 90.56 158 GLY B C 1
ATOM 3794 O O . GLY B 1 158 ? -13.266 -24.547 -3.75 1 90.56 158 GLY B O 1
ATOM 3795 N N . ARG B 1 159 ? -12.555 -24.641 -1.594 1 90.12 159 ARG B N 1
ATOM 3796 C CA . ARG B 1 159 ? -13.875 -24.375 -1.048 1 90.12 159 ARG B CA 1
ATOM 3797 C C . ARG B 1 159 ? -13.844 -23.203 -0.084 1 90.12 159 ARG B C 1
ATOM 3799 O O . ARG B 1 159 ? -12.93 -23.094 0.739 1 90.12 159 ARG B O 1
ATOM 3806 N N . LEU B 1 160 ? -14.719 -22.281 -0.358 1 86.38 160 LEU B N 1
ATOM 3807 C CA . LEU B 1 160 ? -14.82 -21.141 0.539 1 86.38 160 LEU B CA 1
ATOM 3808 C C . LEU B 1 16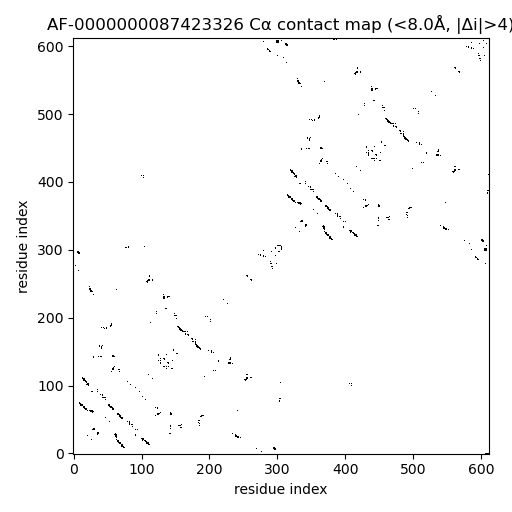0 ? -16.266 -20.719 0.721 1 86.38 160 LEU B C 1
ATOM 3810 O O . LEU B 1 160 ? -17.109 -20.938 -0.161 1 86.38 160 LEU B O 1
ATOM 3814 N N . ILE B 1 161 ? -16.516 -20.156 1.799 1 87.25 161 ILE B N 1
ATOM 3815 C CA . ILE B 1 161 ? -17.844 -19.609 2.068 1 87.25 161 ILE B CA 1
ATOM 3816 C C . ILE B 1 161 ? -18.062 -18.375 1.218 1 87.25 161 ILE B C 1
ATOM 3818 O O . ILE B 1 161 ? -17.172 -17.531 1.087 1 87.25 161 ILE B O 1
ATOM 3822 N N . ASP B 1 162 ? -19.094 -18.328 0.597 1 87.75 162 ASP B N 1
ATOM 3823 C CA . ASP B 1 162 ? -19.562 -17.109 -0.063 1 87.75 162 ASP B CA 1
ATOM 3824 C C . ASP B 1 162 ? -20.406 -16.25 0.884 1 87.75 162 ASP B C 1
ATOM 3826 O O . ASP B 1 162 ? -21.609 -16.469 1.01 1 87.75 162 ASP B O 1
ATOM 3830 N N . TYR B 1 163 ? -19.828 -15.297 1.37 1 83.56 163 TYR B N 1
ATOM 3831 C CA . TYR B 1 163 ? -20.484 -14.508 2.398 1 83.56 163 TYR B CA 1
ATOM 3832 C C . TYR B 1 163 ? -21.641 -13.703 1.807 1 83.56 163 TYR B C 1
ATOM 3834 O O . TYR B 1 163 ? -22.641 -13.445 2.484 1 83.56 163 TYR B O 1
ATOM 3842 N N . LYS B 1 164 ? -21.516 -13.227 0.614 1 83.5 164 LYS B N 1
ATOM 3843 C CA . LYS B 1 164 ? -22.625 -12.547 -0.037 1 83.5 164 LYS B CA 1
ATOM 3844 C C . LYS B 1 164 ? -23.844 -13.461 -0.141 1 83.5 164 LYS B C 1
ATOM 3846 O O . LYS B 1 164 ? -24.969 -13.039 0.157 1 83.5 164 LYS B O 1
ATOM 3851 N N . GLU B 1 165 ? -23.547 -14.656 -0.554 1 87.81 165 GLU B N 1
ATOM 3852 C CA . GLU B 1 165 ? -24.609 -15.641 -0.648 1 87.81 165 GLU B CA 1
ATOM 3853 C C . GLU B 1 165 ? -25.172 -15.984 0.73 1 87.81 165 GLU B C 1
ATOM 3855 O O . GLU B 1 165 ? -26.391 -16.156 0.89 1 87.81 165 GLU B O 1
ATOM 3860 N N . LEU B 1 166 ? -24.344 -16.094 1.64 1 90.31 166 LEU B N 1
ATOM 3861 C CA . LEU B 1 166 ? -24.781 -16.391 2.998 1 90.31 166 LEU B CA 1
ATOM 3862 C C . LEU B 1 166 ? -25.719 -15.305 3.521 1 90.31 166 LEU B C 1
ATOM 3864 O O . LEU B 1 166 ? -26.75 -15.602 4.113 1 90.31 166 LEU B O 1
ATOM 3868 N N . ARG B 1 167 ? -25.281 -14.07 3.305 1 90.38 167 ARG B N 1
ATOM 3869 C CA . ARG B 1 167 ? -26.109 -12.953 3.744 1 90.38 167 ARG B CA 1
ATOM 3870 C C . ARG B 1 167 ? -27.484 -12.984 3.072 1 90.38 167 ARG B C 1
ATOM 3872 O O . ARG B 1 167 ? -28.5 -12.734 3.717 1 90.38 167 ARG B O 1
ATOM 3879 N N . ARG B 1 168 ? -27.5 -13.227 1.811 1 91.5 168 ARG B N 1
ATOM 3880 C CA . ARG B 1 168 ? -28.734 -13.32 1.043 1 91.5 168 ARG B CA 1
ATOM 3881 C C . ARG B 1 168 ? -29.641 -14.406 1.607 1 91.5 168 ARG B C 1
ATOM 3883 O O . ARG B 1 168 ? -30.828 -14.172 1.824 1 91.5 168 ARG B O 1
ATOM 3890 N N . LEU B 1 169 ? -29.078 -15.523 1.898 1 92.31 169 LEU B N 1
ATOM 3891 C CA . LEU B 1 169 ? -29.844 -16.672 2.406 1 92.31 169 LEU B CA 1
ATOM 3892 C C . LEU B 1 169 ? -30.359 -16.391 3.816 1 92.31 169 LEU B C 1
ATOM 3894 O O . LEU B 1 169 ? -31.484 -16.766 4.156 1 92.31 169 LEU B O 1
ATOM 3898 N N . ARG B 1 170 ? -29.531 -15.734 4.516 1 92.31 170 ARG B N 1
ATOM 3899 C CA . ARG B 1 170 ? -29.891 -15.508 5.914 1 92.31 170 ARG B CA 1
ATOM 3900 C C . ARG B 1 170 ? -30.906 -14.383 6.043 1 92.31 170 ARG B C 1
ATOM 3902 O O . ARG B 1 170 ? -31.562 -14.242 7.082 1 92.31 170 ARG B O 1
ATOM 3909 N N . ARG B 1 171 ? -30.938 -13.445 5.078 1 91.75 171 ARG B N 1
ATOM 3910 C CA . ARG B 1 171 ? -32.031 -12.469 5.023 1 91.75 171 ARG B CA 1
ATOM 3911 C C . ARG B 1 171 ? -33.375 -13.148 4.938 1 91.75 171 ARG B C 1
ATOM 3913 O O . ARG B 1 171 ? -34.375 -12.656 5.496 1 91.75 171 ARG B O 1
ATOM 3920 N N . LYS B 1 172 ? -33.469 -14.258 4.277 1 91.31 172 LYS B N 1
ATOM 3921 C CA . LYS B 1 172 ? -34.688 -15.047 4.137 1 91.31 172 LYS B CA 1
ATOM 3922 C C . LYS B 1 172 ? -34.906 -15.953 5.348 1 91.31 172 LYS B C 1
ATOM 3924 O O . LYS B 1 172 ? -36 -16.078 5.852 1 91.31 172 LYS B O 1
ATOM 3929 N N . ASP B 1 173 ? -33.781 -16.625 5.73 1 93.06 173 ASP B N 1
ATOM 3930 C CA . ASP B 1 173 ? -33.781 -17.5 6.891 1 93.06 173 ASP B CA 1
ATOM 3931 C C . ASP B 1 173 ? -32.531 -17.328 7.727 1 93.06 173 ASP B C 1
ATOM 3933 O O . ASP B 1 173 ? -31.484 -17.906 7.418 1 93.06 173 ASP B O 1
ATOM 3937 N N . PRO B 1 174 ? -32.562 -16.594 8.742 1 91.06 174 PRO B N 1
ATOM 3938 C CA . PRO B 1 174 ? -31.406 -16.312 9.578 1 91.06 174 PRO B CA 1
ATOM 3939 C C . PRO B 1 174 ? -30.734 -17.578 10.102 1 91.06 174 PRO B C 1
ATOM 3941 O O . PRO B 1 174 ? -29.562 -17.531 10.516 1 91.06 174 PRO B O 1
ATOM 3944 N N . SER B 1 175 ? -31.438 -18.656 10.055 1 91.94 175 SER B N 1
ATOM 3945 C CA . SER B 1 175 ? -30.891 -19.891 10.617 1 91.94 175 SER B CA 1
ATOM 3946 C C . SER B 1 175 ? -30.125 -20.688 9.562 1 91.94 175 SER B C 1
ATOM 3948 O O . SER B 1 175 ? -29.594 -21.766 9.844 1 91.94 175 SER B O 1
ATOM 3950 N N . THR B 1 176 ? -30.047 -20.125 8.383 1 92.31 176 THR B N 1
ATOM 3951 C CA . THR B 1 176 ? -29.359 -20.828 7.309 1 92.31 176 THR B CA 1
ATOM 3952 C C . THR B 1 176 ? -27.922 -21.125 7.707 1 92.31 176 THR B C 1
ATOM 3954 O O . THR B 1 176 ? -27.172 -20.234 8.133 1 92.31 176 THR B O 1
ATOM 3957 N N . PRO B 1 177 ? -27.625 -22.422 7.66 1 91.38 177 PRO B N 1
ATOM 3958 C CA . PRO B 1 177 ? -26.234 -22.766 8.008 1 91.38 177 PRO B CA 1
ATOM 3959 C C . PRO B 1 177 ? -25.234 -22.281 6.965 1 91.38 177 PRO B C 1
ATOM 3961 O O . PRO B 1 177 ? -25.594 -22.078 5.801 1 91.38 177 PRO B O 1
ATOM 3964 N N . ARG B 1 178 ? -23.969 -22.109 7.32 1 87 178 ARG B N 1
ATOM 3965 C CA . ARG B 1 178 ? -22.891 -21.625 6.469 1 87 178 ARG B CA 1
ATOM 3966 C C . ARG B 1 178 ? -22.641 -22.578 5.305 1 87 178 ARG B C 1
ATOM 3968 O O . ARG B 1 178 ? -22.234 -22.141 4.223 1 87 178 ARG B O 1
ATOM 3975 N N . GLU B 1 179 ? -22.938 -23.844 5.445 1 87.75 179 GLU B N 1
ATOM 3976 C CA . GLU B 1 179 ? -22.688 -24.875 4.453 1 87.75 179 GLU B CA 1
ATOM 3977 C C . GLU B 1 179 ? -23.469 -24.625 3.172 1 87.75 179 GLU B C 1
ATOM 3979 O O . GLU B 1 179 ? -23.047 -25.031 2.086 1 87.75 179 GLU B O 1
ATOM 3984 N N . GLU B 1 180 ? -24.516 -23.938 3.359 1 89.56 180 GLU B N 1
ATOM 3985 C CA . GLU B 1 180 ? -25.375 -23.688 2.205 1 89.56 180 GLU B CA 1
ATOM 3986 C C . GLU B 1 180 ? -24.797 -22.594 1.312 1 89.56 180 GLU B C 1
ATOM 3988 O O . GLU B 1 180 ? -25.219 -22.438 0.16 1 89.56 180 GLU B O 1
ATOM 3993 N N . ALA B 1 181 ? -23.828 -21.922 1.821 1 91.06 181 ALA B N 1
ATOM 3994 C CA . ALA B 1 181 ? -23.25 -20.812 1.065 1 91.06 181 ALA B CA 1
ATOM 3995 C C . ALA B 1 181 ? -21.797 -21.109 0.661 1 91.06 181 ALA B C 1
ATOM 3997 O O . ALA B 1 181 ? -21.031 -20.203 0.372 1 91.06 181 ALA B O 1
ATOM 3998 N N . MET B 1 182 ? -21.516 -22.375 0.621 1 90.38 182 MET B N 1
ATOM 3999 C CA . MET B 1 182 ? -20.156 -22.766 0.245 1 90.38 182 MET B CA 1
ATOM 4000 C C . MET B 1 182 ? -20 -22.781 -1.271 1 90.38 182 MET B C 1
ATOM 4002 O O . MET B 1 182 ? -20.891 -23.234 -1.987 1 90.38 182 MET B O 1
ATOM 4006 N N . ARG B 1 183 ? -19 -22.172 -1.677 1 89.19 183 ARG B N 1
ATOM 4007 C CA . ARG B 1 183 ? -18.641 -22.25 -3.09 1 89.19 183 ARG B CA 1
ATOM 4008 C C . ARG B 1 183 ? -17.422 -23.125 -3.303 1 89.19 183 ARG B C 1
ATOM 4010 O O . ARG B 1 183 ? -16.516 -23.172 -2.457 1 89.19 183 ARG B O 1
ATOM 4017 N N . SER B 1 184 ? -17.406 -23.906 -4.41 1 91.31 184 SER B N 1
ATOM 4018 C CA . SER B 1 184 ? -16.297 -24.766 -4.801 1 91.31 184 SER B CA 1
ATOM 4019 C C . SER B 1 184 ? -15.781 -24.406 -6.191 1 91.31 184 SER B C 1
ATOM 4021 O O . SER B 1 184 ? -16.562 -24.219 -7.121 1 91.31 184 SER B O 1
ATOM 4023 N N . ASP B 1 185 ? -14.555 -24.188 -6.215 1 92.81 185 ASP B N 1
ATOM 4024 C CA . ASP B 1 185 ? -13.898 -23.922 -7.492 1 92.81 185 ASP B CA 1
ATOM 4025 C C . ASP B 1 185 ? -12.766 -24.922 -7.742 1 92.81 185 ASP B C 1
ATOM 4027 O O . ASP B 1 185 ? -12.039 -25.281 -6.82 1 92.81 185 ASP B O 1
ATOM 4031 N N . GLU B 1 186 ? -12.664 -25.344 -8.961 1 93.94 186 GLU B N 1
ATOM 4032 C CA . GLU B 1 186 ? -11.594 -26.25 -9.344 1 93.94 186 GLU B CA 1
ATOM 4033 C C . GLU B 1 186 ? -10.398 -25.5 -9.914 1 93.94 186 GLU B C 1
ATOM 4035 O O . GLU B 1 186 ? -10.562 -24.531 -10.656 1 93.94 186 GLU B O 1
ATOM 4040 N N . LEU B 1 187 ? -9.281 -25.938 -9.492 1 95.75 187 LEU B N 1
ATOM 4041 C CA . LEU B 1 187 ? -8.031 -25.438 -10.07 1 95.75 187 LEU B CA 1
ATOM 4042 C C . LEU B 1 187 ? -7.34 -26.531 -10.875 1 95.75 187 LEU B C 1
ATOM 4044 O O . LEU B 1 187 ? -6.82 -27.5 -10.312 1 95.75 187 LEU B O 1
ATOM 4048 N N . VAL B 1 188 ? -7.402 -26.359 -12.188 1 94.81 188 VAL B N 1
ATOM 4049 C CA . VAL B 1 188 ? -6.785 -27.297 -13.125 1 94.81 188 VAL B CA 1
ATOM 4050 C C . VAL B 1 188 ? -5.551 -26.656 -13.75 1 94.81 188 VAL B C 1
ATOM 4052 O O . VAL B 1 188 ? -5.617 -25.547 -14.273 1 94.81 188 VAL B O 1
ATOM 4055 N N . LEU B 1 189 ? -4.449 -27.359 -13.664 1 96.25 189 LEU B N 1
ATOM 4056 C CA . LEU B 1 189 ? -3.252 -26.828 -14.312 1 96.25 189 LEU B CA 1
ATOM 4057 C C . LEU B 1 189 ? -3.381 -26.891 -15.828 1 96.25 189 LEU B C 1
ATOM 4059 O O . LEU B 1 189 ? -3.885 -27.875 -16.375 1 96.25 189 LEU B O 1
ATOM 4063 N N . ALA B 1 190 ? -2.977 -25.844 -16.422 1 95.06 190 ALA B N 1
ATOM 4064 C CA . ALA B 1 190 ? -3.025 -25.781 -17.875 1 95.06 190 ALA B CA 1
ATOM 4065 C C . ALA B 1 190 ? -1.834 -26.5 -18.5 1 95.06 190 ALA B C 1
ATOM 4067 O O . ALA B 1 190 ? -0.817 -26.719 -17.828 1 95.06 190 ALA B O 1
ATOM 4068 N N . THR B 1 191 ? -1.993 -26.891 -19.719 1 90.88 191 THR B N 1
ATOM 4069 C CA . THR B 1 191 ? -0.92 -27.484 -20.5 1 90.88 191 THR B CA 1
ATOM 4070 C C . THR B 1 191 ? -0.172 -26.438 -21.312 1 90.88 191 THR B C 1
ATOM 4072 O O . THR B 1 191 ? -0.778 -25.688 -22.078 1 90.88 191 THR B O 1
ATOM 4075 N N . PRO B 1 192 ? 1.108 -26.359 -21.047 1 84.06 192 PRO B N 1
ATOM 4076 C CA . PRO B 1 192 ? 1.832 -25.375 -21.875 1 84.06 192 PRO B CA 1
ATOM 4077 C C . PRO B 1 192 ? 1.776 -25.719 -23.359 1 84.06 192 PRO B C 1
ATOM 4079 O O . PRO B 1 192 ? 1.826 -26.891 -23.734 1 84.06 192 PRO B O 1
ATOM 4082 N N . PRO B 1 193 ? 1.723 -24.672 -24.156 1 83.44 193 PRO B N 1
ATOM 4083 C CA . PRO B 1 193 ? 1.558 -24.875 -25.594 1 83.44 193 PRO B CA 1
ATOM 4084 C C . PRO B 1 193 ? 2.717 -25.656 -26.219 1 83.44 193 PRO B C 1
ATOM 4086 O O . PRO B 1 193 ? 2.523 -26.391 -27.188 1 83.44 193 PRO B O 1
ATOM 4089 N N . MET B 1 194 ? 3.883 -25.547 -25.719 1 83.94 194 MET B N 1
ATOM 4090 C CA . MET B 1 194 ? 5.055 -26.203 -26.312 1 83.94 194 MET B CA 1
ATOM 4091 C C . MET B 1 194 ? 4.996 -27.703 -26.109 1 83.94 194 MET B C 1
ATOM 4093 O O . MET B 1 194 ? 5.75 -28.453 -26.734 1 83.94 194 MET B O 1
ATOM 4097 N N . TRP B 1 195 ? 4.102 -28.156 -25.25 1 86.06 195 TRP B N 1
ATOM 4098 C CA . TRP B 1 195 ? 3.984 -29.578 -24.984 1 86.06 195 TRP B CA 1
ATOM 4099 C C . TRP B 1 195 ? 2.59 -30.094 -25.344 1 86.06 195 TRP B C 1
ATOM 4101 O O . TRP B 1 195 ? 2.129 -31.094 -24.797 1 86.06 195 TRP B O 1
ATOM 4111 N N . GLU B 1 196 ? 1.913 -29.359 -26.203 1 84.88 196 GLU B N 1
ATOM 4112 C CA . GLU B 1 196 ? 0.551 -29.719 -26.594 1 84.88 196 GLU B CA 1
ATOM 4113 C C . GLU B 1 196 ? 0.524 -31.031 -27.359 1 84.88 196 GLU B C 1
ATOM 4115 O O . GLU B 1 196 ? -0.51 -31.703 -27.422 1 84.88 196 GLU B O 1
ATOM 4120 N N . ASP B 1 197 ? 1.604 -31.406 -27.906 1 88.12 197 ASP B N 1
ATOM 4121 C CA . ASP B 1 197 ? 1.692 -32.625 -28.688 1 88.12 197 ASP B CA 1
ATOM 4122 C C . ASP B 1 197 ? 1.868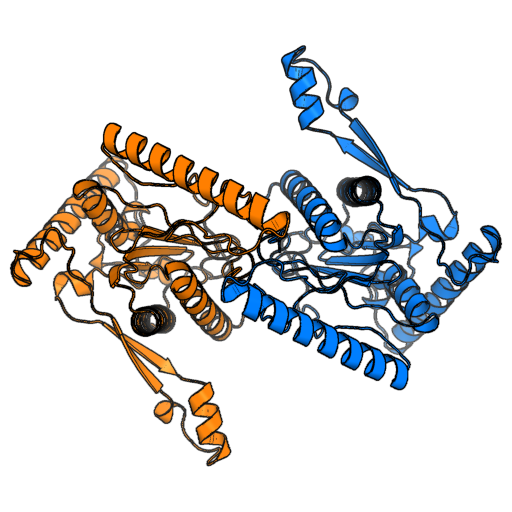 -33.844 -27.781 1 88.12 197 ASP B C 1
ATOM 4124 O O . ASP B 1 197 ? 1.749 -35 -28.219 1 88.12 197 ASP B O 1
ATOM 4128 N N . LYS B 1 198 ? 2.084 -33.656 -26.578 1 89.25 198 LYS B N 1
ATOM 4129 C CA . LYS B 1 198 ? 2.295 -34.75 -25.641 1 89.25 198 LYS B CA 1
ATOM 4130 C C . LYS B 1 198 ? 0.99 -35.125 -24.953 1 89.25 198 LYS B C 1
ATOM 4132 O O . LYS B 1 198 ? 0.098 -34.312 -24.781 1 89.25 198 LYS B O 1
ATOM 4137 N N . SER B 1 199 ? 0.939 -36.406 -24.641 1 91.25 199 SER B N 1
ATOM 4138 C CA . SER B 1 199 ? -0.187 -36.875 -23.828 1 91.25 199 SER B CA 1
ATOM 4139 C C . SER B 1 199 ? -0.084 -36.344 -22.391 1 91.25 199 SER B C 1
ATOM 4141 O O . SER B 1 199 ? 0.989 -35.938 -21.953 1 91.25 199 SER B O 1
ATOM 4143 N N . ASP B 1 200 ? -1.149 -36.344 -21.75 1 89.25 200 ASP B N 1
ATOM 4144 C CA . ASP B 1 200 ? -1.185 -35.906 -20.359 1 89.25 200 ASP B CA 1
ATOM 4145 C C . ASP B 1 200 ? -0.198 -36.688 -19.5 1 89.25 200 ASP B C 1
ATOM 4147 O O . ASP B 1 200 ? 0.48 -36.125 -18.641 1 89.25 200 ASP B O 1
ATOM 4151 N N . GLU B 1 201 ? -0.157 -37.906 -19.75 1 91.5 201 GLU B N 1
ATOM 4152 C CA . GLU B 1 201 ? 0.729 -38.781 -18.984 1 91.5 201 GLU B CA 1
ATOM 4153 C C . GLU B 1 201 ? 2.195 -38.469 -19.266 1 91.5 201 GLU B C 1
ATOM 4155 O O . GLU B 1 201 ? 3.018 -38.438 -18.359 1 91.5 201 GLU B O 1
ATOM 4160 N N . GLU B 1 202 ? 2.479 -38.281 -20.469 1 92.62 202 GLU B N 1
ATOM 4161 C CA . GLU B 1 202 ? 3.844 -37.938 -20.859 1 92.62 202 GLU B CA 1
ATOM 4162 C C . GLU B 1 202 ? 4.281 -36.594 -20.25 1 92.62 202 GLU B C 1
ATOM 4164 O O . GLU B 1 202 ? 5.414 -36.469 -19.797 1 92.62 202 GLU B O 1
ATOM 4169 N N . LEU B 1 203 ? 3.391 -35.719 -20.344 1 90.5 203 LEU B N 1
ATOM 4170 C CA . LEU B 1 203 ? 3.68 -34.406 -19.781 1 90.5 203 LEU B CA 1
ATOM 4171 C C . LEU B 1 203 ? 3.932 -34.469 -18.281 1 90.5 203 LEU B C 1
ATOM 4173 O O . LEU B 1 203 ? 4.871 -33.875 -17.781 1 90.5 203 LEU B O 1
ATOM 4177 N N . ARG B 1 204 ? 3.141 -35.188 -17.641 1 92.31 204 ARG B N 1
ATOM 4178 C CA . ARG B 1 204 ? 3.287 -35.375 -16.203 1 92.31 204 ARG B CA 1
ATOM 4179 C C . ARG B 1 204 ? 4.645 -36 -15.859 1 92.31 204 ARG B C 1
ATOM 4181 O O . ARG B 1 204 ? 5.332 -35.531 -14.953 1 92.31 204 ARG B O 1
ATOM 4188 N N . GLN B 1 205 ? 4.949 -36.969 -16.562 1 94.12 205 GLN B N 1
ATOM 4189 C CA . GLN B 1 205 ? 6.223 -37.656 -16.328 1 94.12 205 GLN B CA 1
ATOM 4190 C C . GLN B 1 205 ? 7.398 -36.688 -16.562 1 94.12 205 GLN B C 1
ATOM 4192 O O . GLN B 1 205 ? 8.367 -36.688 -15.805 1 94.12 205 GLN B O 1
ATOM 4197 N N . LEU B 1 206 ? 7.234 -36 -17.562 1 92.56 206 LEU B N 1
ATOM 4198 C CA . LEU B 1 206 ? 8.297 -35.031 -17.891 1 92.56 206 LEU B CA 1
ATOM 4199 C C . LEU B 1 206 ? 8.469 -34 -16.781 1 92.56 206 LEU B C 1
ATOM 4201 O O . LEU B 1 206 ? 9.586 -33.781 -16.312 1 92.56 206 LEU B O 1
ATOM 4205 N N . ILE B 1 207 ? 7.406 -33.375 -16.391 1 93.31 207 ILE B N 1
ATOM 4206 C CA . ILE B 1 207 ? 7.457 -32.312 -15.383 1 93.31 207 ILE B CA 1
ATOM 4207 C C . ILE B 1 207 ? 7.941 -32.906 -14.055 1 93.31 207 ILE B C 1
ATOM 4209 O O . ILE B 1 207 ? 8.828 -32.344 -13.414 1 93.31 207 ILE B O 1
ATOM 4213 N N . VAL B 1 208 ? 7.41 -34.031 -13.656 1 96.25 208 VAL B N 1
ATOM 4214 C CA . VAL B 1 208 ? 7.777 -34.656 -12.391 1 96.25 208 VAL B CA 1
ATOM 4215 C C . VAL B 1 208 ? 9.266 -35 -12.398 1 96.25 208 VAL B C 1
ATOM 4217 O O . VAL B 1 208 ? 9.969 -34.781 -11.414 1 96.25 208 VAL B O 1
ATOM 4220 N N . ALA B 1 209 ? 9.656 -35.531 -13.477 1 96.25 209 ALA B N 1
ATOM 4221 C CA . ALA B 1 209 ? 11.062 -35.875 -13.594 1 96.25 209 ALA B CA 1
ATOM 4222 C C . ALA B 1 209 ? 11.961 -34.656 -13.43 1 96.25 209 ALA B C 1
ATOM 4224 O O . ALA B 1 209 ? 12.992 -34.719 -12.758 1 96.25 209 ALA B O 1
ATOM 4225 N N . GLN B 1 210 ? 11.555 -33.594 -14.07 1 95 210 GLN B N 1
ATOM 4226 C CA . GLN B 1 210 ? 12.32 -32.344 -14 1 95 210 GLN B CA 1
ATOM 4227 C C . GLN B 1 210 ? 12.352 -31.812 -12.578 1 95 210 GLN B C 1
ATOM 4229 O O . GLN B 1 210 ? 13.391 -31.359 -12.102 1 95 210 GLN B O 1
ATOM 4234 N N . VAL B 1 211 ? 11.273 -31.797 -11.93 1 96.81 211 VAL B N 1
ATOM 4235 C CA . VAL B 1 211 ? 11.164 -31.297 -10.562 1 96.81 211 VAL B CA 1
ATOM 4236 C C . VAL B 1 211 ? 11.984 -32.188 -9.617 1 96.81 211 VAL B C 1
ATOM 4238 O O . VAL B 1 211 ? 12.719 -31.672 -8.773 1 96.81 211 VAL B O 1
ATOM 4241 N N . GLU B 1 212 ? 11.906 -33.5 -9.812 1 97.31 212 GLU B N 1
ATOM 4242 C CA . GLU B 1 212 ? 12.641 -34.438 -8.992 1 97.31 212 GLU B CA 1
ATOM 4243 C C . GLU B 1 212 ? 14.148 -34.281 -9.172 1 97.31 212 GLU B C 1
ATOM 4245 O O . GLU B 1 212 ? 14.906 -34.375 -8.203 1 97.31 212 GLU B O 1
ATOM 4250 N N . GLU B 1 213 ? 14.492 -34.125 -10.352 1 97.12 213 GLU B N 1
ATOM 4251 C CA . GLU B 1 213 ? 15.914 -33.906 -10.633 1 97.12 213 GLU B CA 1
ATOM 4252 C C . GLU B 1 213 ? 16.438 -32.688 -9.891 1 97.12 213 GLU B C 1
ATOM 4254 O O . GLU B 1 213 ? 17.5 -32.75 -9.258 1 97.12 213 GLU B O 1
ATOM 4259 N N . GLN B 1 214 ? 15.734 -31.609 -10 1 96.69 214 GLN B N 1
ATOM 4260 C CA . GLN B 1 214 ? 16.156 -30.406 -9.312 1 96.69 214 GLN B CA 1
ATOM 4261 C C . GLN B 1 214 ? 16.156 -30.594 -7.797 1 96.69 214 GLN B C 1
ATOM 4263 O O . GLN B 1 214 ? 17.062 -30.125 -7.105 1 96.69 214 GLN B O 1
ATOM 4268 N N . ALA B 1 215 ? 15.18 -31.266 -7.289 1 96.88 215 ALA B N 1
ATOM 4269 C CA . ALA B 1 215 ? 15.117 -31.547 -5.855 1 96.88 215 ALA B CA 1
ATOM 4270 C C . ALA B 1 215 ? 16.344 -32.344 -5.398 1 96.88 215 ALA B C 1
ATOM 4272 O O . ALA B 1 215 ? 16.922 -32.031 -4.348 1 96.88 215 ALA B O 1
ATOM 4273 N N . THR B 1 216 ? 16.672 -33.281 -6.176 1 96.62 216 THR B N 1
ATOM 4274 C CA . THR B 1 216 ? 17.828 -34.094 -5.867 1 96.62 216 THR B CA 1
ATOM 4275 C C . THR B 1 216 ? 19.094 -33.281 -5.867 1 96.62 216 THR B C 1
ATOM 4277 O O . THR B 1 216 ? 19.938 -33.406 -4.977 1 96.62 216 THR B O 1
ATOM 4280 N N . GLU B 1 217 ? 19.219 -32.438 -6.852 1 96.94 217 GLU B N 1
ATOM 4281 C CA . GLU B 1 217 ? 20.375 -31.562 -6.926 1 96.94 217 GLU B CA 1
ATOM 4282 C C . GLU B 1 217 ? 20.438 -30.641 -5.715 1 96.94 217 GLU B C 1
ATOM 4284 O O . GLU B 1 217 ? 21.531 -30.391 -5.18 1 96.94 217 GLU B O 1
ATOM 4289 N N . LEU B 1 218 ? 19.344 -30.156 -5.348 1 96.31 218 LEU B N 1
ATOM 4290 C CA . LEU B 1 218 ? 19.281 -29.266 -4.191 1 96.31 218 LEU B CA 1
ATOM 4291 C C . LEU B 1 218 ? 19.656 -30.016 -2.914 1 96.31 218 LEU B C 1
ATOM 4293 O O . LEU B 1 218 ? 20.297 -29.453 -2.025 1 96.31 218 LEU B O 1
ATOM 4297 N N . GLN B 1 219 ? 19.312 -31.266 -2.797 1 95.44 219 GLN B N 1
ATOM 4298 C CA . GLN B 1 219 ? 19.672 -32.094 -1.641 1 95.44 219 GLN B CA 1
ATOM 4299 C C . GLN B 1 219 ? 21.172 -32.312 -1.575 1 95.44 219 GLN B C 1
ATOM 4301 O O . GLN B 1 219 ? 21.781 -32.25 -0.5 1 95.44 219 GLN B O 1
ATOM 4306 N N . LYS B 1 220 ? 21.703 -32.562 -2.695 1 96.12 220 LYS B N 1
ATOM 4307 C CA . LYS B 1 220 ? 23.141 -32.781 -2.764 1 96.12 220 LYS B CA 1
ATOM 4308 C C . LYS B 1 220 ? 23.891 -31.5 -2.359 1 96.12 220 LYS B C 1
ATOM 4310 O O . LYS B 1 220 ? 24.875 -31.562 -1.613 1 96.12 220 LYS B O 1
ATOM 4315 N N . GLU B 1 221 ? 23.422 -30.438 -2.873 1 95.88 221 GLU B N 1
ATOM 4316 C CA . GLU B 1 221 ? 24.047 -29.156 -2.547 1 95.88 221 GLU B CA 1
ATOM 4317 C C . GLU B 1 221 ? 23.938 -28.859 -1.054 1 95.88 221 GLU B C 1
ATOM 4319 O O . GLU B 1 221 ? 24.891 -28.375 -0.44 1 95.88 221 GLU B O 1
ATOM 4324 N N . ARG B 1 222 ? 22.812 -29.078 -0.473 1 94.38 222 ARG B N 1
ATOM 4325 C CA . ARG B 1 222 ? 22.594 -28.875 0.955 1 94.38 222 ARG B CA 1
ATOM 4326 C C . ARG B 1 222 ? 23.531 -29.734 1.785 1 94.38 222 ARG B C 1
ATOM 4328 O O . ARG B 1 222 ? 24.062 -29.297 2.803 1 94.38 222 ARG B O 1
ATOM 4335 N N . ALA B 1 223 ? 23.641 -30.984 1.337 1 93.62 223 ALA B N 1
ATOM 4336 C CA . ALA B 1 223 ? 24.547 -31.906 2.025 1 93.62 223 ALA B CA 1
ATOM 4337 C C . ALA B 1 223 ? 25.984 -31.406 1.966 1 93.62 223 ALA B C 1
ATOM 4339 O O . ALA B 1 223 ? 26.719 -31.469 2.963 1 93.62 223 ALA B O 1
ATOM 4340 N N . ARG B 1 224 ? 26.359 -30.922 0.842 1 95.25 224 ARG B N 1
ATOM 4341 C CA . ARG B 1 224 ? 27.719 -30.406 0.659 1 95.25 224 ARG B CA 1
ATOM 4342 C C . ARG B 1 224 ? 27.969 -29.203 1.566 1 95.25 224 ARG B C 1
ATOM 4344 O O . ARG B 1 224 ? 29.062 -29.047 2.117 1 95.25 224 ARG B O 1
ATOM 4351 N N . ARG B 1 225 ? 26.984 -28.438 1.766 1 94.12 225 ARG B N 1
ATOM 4352 C CA . ARG B 1 225 ? 27.109 -27.219 2.549 1 94.12 225 ARG B CA 1
ATOM 4353 C C . ARG B 1 225 ? 26.781 -27.469 4.016 1 94.12 225 ARG B C 1
ATOM 4355 O O . ARG B 1 225 ? 26.828 -26.547 4.832 1 94.12 225 ARG B O 1
ATOM 4362 N N . ARG B 1 226 ? 26.328 -28.688 4.355 1 94 226 ARG B N 1
ATOM 4363 C CA . ARG B 1 226 ? 25.984 -29.109 5.711 1 94 226 ARG B CA 1
ATOM 4364 C C . ARG B 1 226 ? 24.875 -28.234 6.289 1 94 226 ARG B C 1
ATOM 4366 O O . ARG B 1 226 ? 24.984 -27.766 7.422 1 94 226 ARG B O 1
ATOM 4373 N N . ARG B 1 227 ? 23.953 -27.984 5.457 1 93.5 227 ARG B N 1
ATOM 4374 C CA . ARG B 1 227 ? 22.781 -27.219 5.879 1 93.5 227 ARG B CA 1
ATOM 4375 C C . ARG B 1 227 ? 21.625 -28.125 6.234 1 93.5 227 ARG B C 1
ATOM 4377 O O . ARG B 1 227 ? 21.469 -29.203 5.633 1 93.5 227 ARG B O 1
ATOM 4384 N N . ARG B 1 228 ? 20.891 -27.703 7.199 1 93.38 228 ARG B N 1
ATOM 4385 C CA . ARG B 1 228 ? 19.703 -28.453 7.594 1 93.38 228 ARG B CA 1
ATOM 4386 C C . ARG B 1 228 ? 18.422 -27.734 7.133 1 93.38 228 ARG B C 1
ATOM 4388 O O . ARG B 1 228 ? 18.453 -26.531 6.875 1 93.38 228 ARG B O 1
ATOM 4395 N N . VAL B 1 229 ? 17.391 -28.438 6.965 1 96.62 229 VAL B N 1
ATOM 4396 C CA . VAL B 1 229 ? 16.109 -27.844 6.609 1 96.62 229 VAL B CA 1
ATOM 4397 C C . VAL B 1 229 ? 15.32 -27.516 7.879 1 96.62 229 VAL B C 1
ATOM 4399 O O . VAL B 1 229 ? 15.562 -28.109 8.938 1 96.62 229 VAL B O 1
ATOM 4402 N N . VAL B 1 230 ? 14.43 -26.688 7.867 1 95.75 230 VAL B N 1
ATOM 4403 C CA . VAL B 1 230 ? 13.586 -26.297 8.992 1 95.75 230 VAL B CA 1
ATOM 4404 C C . VAL B 1 230 ? 12.625 -27.422 9.344 1 95.75 230 VAL B C 1
ATOM 4406 O O . VAL B 1 230 ? 12.555 -27.844 10.5 1 95.75 230 VAL B O 1
ATOM 4409 N N . GLY B 1 231 ? 11.945 -28.031 8.273 1 96.44 231 GLY B N 1
ATOM 4410 C CA . GLY B 1 231 ? 11.016 -29.141 8.469 1 96.44 231 GLY B CA 1
ATOM 4411 C C . GLY B 1 231 ? 9.578 -28.688 8.617 1 96.44 231 GLY B C 1
ATOM 4412 O O . GLY B 1 231 ? 9.312 -27.578 9.086 1 96.44 231 GLY B O 1
ATOM 4413 N N . PRO B 1 232 ? 8.68 -29.516 8.188 1 96.19 232 PRO B N 1
ATOM 4414 C CA . PRO B 1 232 ? 7.266 -29.141 8.141 1 96.19 232 PRO B CA 1
ATOM 4415 C C . PRO B 1 232 ? 6.695 -28.828 9.523 1 96.19 232 PRO B C 1
ATOM 4417 O O . PRO B 1 232 ? 5.891 -27.906 9.672 1 96.19 232 PRO B O 1
ATOM 4420 N N . ALA B 1 233 ? 7.055 -29.578 10.539 1 95 233 ALA B N 1
ATOM 4421 C CA . ALA B 1 233 ? 6.516 -29.391 11.891 1 95 233 ALA B CA 1
ATOM 4422 C C . ALA B 1 233 ? 6.867 -28.016 12.43 1 95 233 ALA B C 1
ATOM 4424 O O . ALA B 1 233 ? 6.004 -27.297 12.945 1 95 233 ALA B O 1
ATOM 4425 N N . LYS B 1 234 ? 8.078 -27.641 12.297 1 95.25 234 LYS B N 1
ATOM 4426 C CA . LYS B 1 234 ? 8.539 -26.344 12.789 1 95.25 234 LYS B CA 1
ATOM 4427 C C . LYS B 1 234 ? 7.91 -25.203 11.992 1 95.25 234 LYS B C 1
ATOM 4429 O O . LYS B 1 234 ? 7.582 -24.156 12.547 1 95.25 234 LYS B O 1
ATOM 4434 N N . LEU B 1 235 ? 7.719 -25.391 10.742 1 95.81 235 LEU B N 1
ATOM 4435 C CA . LEU B 1 235 ? 7.145 -24.391 9.859 1 95.81 235 LEU B CA 1
ATOM 4436 C C . LEU B 1 235 ? 5.723 -24.031 10.281 1 95.81 235 LEU B C 1
ATOM 4438 O O . LEU B 1 235 ? 5.336 -22.859 10.258 1 95.81 235 LEU B O 1
ATOM 4442 N N . LYS B 1 236 ? 5.004 -24.984 10.766 1 95.25 236 LYS B N 1
ATOM 4443 C CA . LYS B 1 236 ? 3.609 -24.781 11.148 1 95.25 236 LYS B CA 1
ATOM 4444 C C . LYS B 1 236 ? 3.512 -24.109 12.516 1 95.25 236 LYS B C 1
ATOM 4446 O O . LYS B 1 236 ? 2.445 -23.609 12.898 1 95.25 236 LYS B O 1
ATOM 4451 N N . ARG B 1 237 ? 4.652 -24.031 13.188 1 93.5 237 ARG B N 1
ATOM 4452 C CA . ARG B 1 237 ? 4.637 -23.484 14.547 1 93.5 237 ARG B CA 1
ATOM 4453 C C . ARG B 1 237 ? 5.203 -22.062 14.57 1 93.5 237 ARG B C 1
ATOM 4455 O O . ARG B 1 237 ? 5.16 -21.406 15.609 1 93.5 237 ARG B O 1
ATOM 4462 N N . MET B 1 238 ? 5.668 -21.672 13.484 1 93.56 238 MET B N 1
ATOM 4463 C CA . MET B 1 238 ? 6.215 -20.312 13.43 1 93.56 238 MET B CA 1
ATOM 4464 C C . MET B 1 238 ? 5.133 -19.281 13.711 1 93.56 238 MET B C 1
ATOM 4466 O O . MET B 1 238 ? 3.975 -19.469 13.336 1 93.56 238 MET B O 1
ATOM 4470 N N . LYS B 1 239 ? 5.488 -18.188 14.367 1 93.44 239 LYS B N 1
ATOM 4471 C CA . LYS B 1 239 ? 4.543 -17.109 14.648 1 93.44 239 LYS B CA 1
ATOM 4472 C C . LYS B 1 239 ? 4.254 -16.297 13.398 1 93.44 239 LYS B C 1
ATOM 4474 O O . LYS B 1 239 ? 5.176 -15.883 12.695 1 93.44 239 LYS B O 1
ATOM 4479 N N . VAL B 1 240 ? 3.031 -16.078 13.188 1 93.81 240 VAL B N 1
ATOM 4480 C CA . VAL B 1 240 ? 2.592 -15.391 11.977 1 93.81 240 VAL B CA 1
ATOM 4481 C C . VAL B 1 240 ? 3.125 -13.961 11.961 1 93.81 240 VAL B C 1
ATOM 4483 O O . VAL B 1 240 ? 3.373 -13.398 10.891 1 93.81 240 VAL B O 1
ATOM 4486 N N . ARG B 1 241 ? 3.387 -13.367 13.07 1 89.19 241 ARG B N 1
ATOM 4487 C CA . ARG B 1 241 ? 3.83 -11.984 13.172 1 89.19 241 ARG B CA 1
ATOM 4488 C C . ARG B 1 241 ? 5.324 -11.859 12.891 1 89.19 241 ARG B C 1
ATOM 4490 O O . ARG B 1 241 ? 5.844 -10.758 12.719 1 89.19 241 ARG B O 1
ATOM 4497 N N . HIS B 1 242 ? 5.992 -12.984 12.836 1 91.25 242 HIS B N 1
ATOM 4498 C CA . HIS B 1 242 ? 7.43 -12.969 12.578 1 91.25 242 HIS B CA 1
ATOM 4499 C C . HIS B 1 242 ? 7.719 -12.875 11.086 1 91.25 242 HIS B C 1
ATOM 4501 O O . HIS B 1 242 ? 6.816 -13.023 10.266 1 91.25 242 HIS B O 1
ATOM 4507 N N . SER B 1 243 ? 8.93 -12.547 10.766 1 90 243 SER B N 1
ATOM 4508 C CA . SER B 1 243 ? 9.461 -12.438 9.406 1 90 243 SER B CA 1
ATOM 4509 C C . SER B 1 243 ? 10.844 -13.07 9.305 1 90 243 SER B C 1
ATOM 4511 O O . SER B 1 243 ? 11.516 -13.289 10.32 1 90 243 SER B O 1
ATOM 4513 N N . PRO B 1 244 ? 11.211 -13.375 8.094 1 88.44 244 PRO B N 1
ATOM 4514 C CA . PRO B 1 244 ? 12.586 -13.859 7.973 1 88.44 244 PRO B CA 1
ATOM 4515 C C . PRO B 1 244 ? 13.617 -12.812 8.375 1 88.44 244 PRO B C 1
ATOM 4517 O O . PRO B 1 244 ? 13.383 -11.609 8.211 1 88.44 244 PRO B O 1
ATOM 4520 N N . PRO B 1 245 ? 14.672 -13.133 8.961 1 78.44 245 PRO B N 1
ATOM 4521 C CA . PRO B 1 245 ? 15.695 -12.18 9.398 1 78.44 245 PRO B CA 1
ATOM 4522 C C . PRO B 1 245 ? 16.219 -11.312 8.258 1 78.44 245 PRO B C 1
ATOM 4524 O O . PRO B 1 245 ? 16.531 -10.141 8.461 1 78.44 245 PRO B O 1
ATOM 4527 N N . ALA B 1 246 ? 16.391 -11.836 7.141 1 74.19 246 ALA B N 1
ATOM 4528 C CA . ALA B 1 246 ? 16.844 -11.094 5.965 1 74.19 246 ALA B CA 1
ATOM 4529 C C . ALA B 1 246 ? 15.961 -11.398 4.754 1 74.19 246 ALA B C 1
ATOM 4531 O O . ALA B 1 246 ? 16.234 -12.328 3.992 1 74.19 246 ALA B O 1
ATOM 4532 N N . PRO B 1 247 ? 15.016 -10.641 4.66 1 71.75 247 PRO B N 1
ATOM 4533 C CA . PRO B 1 247 ? 14.141 -10.906 3.521 1 71.75 247 PRO B CA 1
ATOM 4534 C C . PRO B 1 247 ? 14.828 -10.688 2.178 1 71.75 247 PRO B C 1
ATOM 4536 O O . PRO B 1 247 ? 15.609 -9.742 2.029 1 71.75 247 PRO B O 1
ATOM 4539 N N . LYS B 1 248 ? 14.734 -11.562 1.308 1 66.31 248 LYS B N 1
ATOM 4540 C CA . LYS B 1 248 ? 15.352 -11.508 -0.012 1 66.31 248 LYS B CA 1
ATOM 4541 C C . LYS B 1 248 ? 14.742 -10.398 -0.862 1 66.31 248 LYS B C 1
ATOM 4543 O O . LYS B 1 248 ? 13.531 -10.164 -0.806 1 66.31 248 LYS B O 1
ATOM 4548 N N . CYS B 1 249 ? 15.586 -9.594 -1.409 1 64.5 249 CYS B N 1
ATOM 4549 C CA . CYS B 1 249 ? 15.148 -8.562 -2.34 1 64.5 249 CYS B CA 1
ATOM 4550 C C . CYS B 1 249 ? 15.695 -8.82 -3.738 1 64.5 249 CYS B C 1
ATOM 4552 O O . CYS B 1 249 ? 16.875 -9.148 -3.896 1 64.5 249 CYS B O 1
ATOM 4554 N N . TYR B 1 250 ? 14.781 -8.984 -4.609 1 66.38 250 TYR B N 1
ATOM 4555 C CA . TYR B 1 250 ? 15.203 -9.164 -5.992 1 66.38 250 TYR B CA 1
ATOM 4556 C C . TYR B 1 250 ? 14.883 -7.926 -6.828 1 66.38 250 TYR B C 1
ATOM 4558 O O . TYR B 1 250 ? 13.898 -7.234 -6.57 1 66.38 250 TYR B O 1
ATOM 4566 N N . PRO B 1 251 ? 15.781 -7.617 -7.672 1 70.31 251 PRO B N 1
ATOM 4567 C CA . PRO B 1 251 ? 15.484 -6.492 -8.57 1 70.31 251 PRO B CA 1
ATOM 4568 C C . PRO B 1 251 ? 14.242 -6.734 -9.422 1 70.31 251 PRO B C 1
ATOM 4570 O O . PRO B 1 251 ? 13.977 -7.871 -9.828 1 70.31 251 PRO B O 1
ATOM 4573 N N . ARG B 1 252 ? 13.617 -5.766 -9.703 1 76.88 252 ARG B N 1
ATOM 4574 C CA . ARG B 1 252 ? 12.461 -5.852 -10.586 1 76.88 252 ARG B CA 1
ATOM 4575 C C . ARG B 1 252 ? 12.883 -5.91 -12.047 1 76.88 252 ARG B C 1
ATOM 4577 O O . ARG B 1 252 ? 13.547 -4.996 -12.547 1 76.88 252 ARG B O 1
ATOM 4584 N N . VAL B 1 253 ? 12.578 -7.043 -12.602 1 85.06 253 VAL B N 1
ATOM 4585 C CA . VAL B 1 253 ? 12.922 -7.223 -14.008 1 85.06 253 VAL B CA 1
ATOM 4586 C C . VAL B 1 253 ? 11.656 -7.281 -14.844 1 85.06 253 VAL B C 1
ATOM 4588 O O . VAL B 1 253 ? 10.578 -7.617 -14.344 1 85.06 253 VAL B O 1
ATOM 4591 N N . LYS B 1 254 ? 11.914 -6.922 -16.125 1 89.69 254 LYS B N 1
ATOM 4592 C CA . LYS B 1 254 ? 10.758 -6.887 -17.031 1 89.69 254 LYS B CA 1
ATOM 4593 C C . LYS B 1 254 ? 10.523 -8.25 -17.656 1 89.69 254 LYS B C 1
ATOM 4595 O O . LYS B 1 254 ? 9.414 -8.555 -18.109 1 89.69 254 LYS B O 1
ATOM 4600 N N . CYS B 1 255 ? 11.625 -8.961 -17.719 1 94 255 CYS B N 1
ATOM 4601 C CA . CYS B 1 255 ? 11.484 -10.273 -18.344 1 94 255 CYS B CA 1
ATOM 4602 C C . CYS B 1 255 ? 12.531 -11.242 -17.812 1 94 255 CYS B C 1
ATOM 4604 O O . CYS B 1 255 ? 13.508 -10.828 -17.188 1 94 255 CYS B O 1
ATOM 4606 N N . LEU B 1 256 ? 12.234 -12.438 -17.953 1 95.62 256 LEU B N 1
ATOM 4607 C CA . LEU B 1 256 ? 13.125 -13.555 -17.672 1 95.62 256 LEU B CA 1
ATOM 4608 C C . LEU B 1 256 ? 13.422 -14.352 -18.938 1 95.62 256 LEU B C 1
ATOM 4610 O O . LEU B 1 256 ? 12.523 -14.961 -19.516 1 95.62 256 LEU B O 1
ATOM 4614 N N . CYS B 1 257 ? 14.633 -14.281 -19.344 1 94.69 257 CYS B N 1
ATOM 4615 C CA . CYS B 1 257 ? 15.039 -14.898 -20.594 1 94.69 257 CYS B CA 1
ATOM 4616 C C . CYS B 1 257 ? 16.5 -15.344 -20.547 1 94.69 257 CYS B C 1
ATOM 4618 O O . CYS B 1 257 ? 17.359 -14.578 -20.125 1 94.69 257 CYS B O 1
ATOM 4620 N N . ALA B 1 258 ? 16.703 -16.562 -20.984 1 91.94 258 ALA B N 1
ATOM 4621 C CA . ALA B 1 258 ? 18.078 -17.078 -21 1 91.94 258 ALA B CA 1
ATOM 4622 C C . ALA B 1 258 ? 18.828 -16.609 -22.25 1 91.94 258 ALA B C 1
ATOM 4624 O O . ALA B 1 258 ? 20.047 -16.453 -22.219 1 91.94 258 ALA B O 1
ATOM 4625 N N . ASP B 1 259 ? 18.156 -16.359 -23.328 1 93.81 259 ASP B N 1
ATOM 4626 C CA . ASP B 1 259 ? 18.719 -15.922 -24.594 1 93.81 259 ASP B CA 1
ATOM 4627 C C . ASP B 1 259 ? 18.891 -14.406 -24.641 1 93.81 259 ASP B C 1
ATOM 4629 O O . ASP B 1 259 ? 17.891 -13.672 -24.656 1 93.81 259 ASP B O 1
ATOM 4633 N N . ALA B 1 260 ? 20.062 -14 -24.812 1 92.81 260 ALA B N 1
ATOM 4634 C CA . ALA B 1 260 ? 20.375 -12.578 -24.75 1 92.81 260 ALA B CA 1
ATOM 4635 C C . ALA B 1 260 ? 19.75 -11.828 -25.922 1 92.81 260 ALA B C 1
ATOM 4637 O O . ALA B 1 260 ? 19.297 -10.688 -25.781 1 92.81 260 ALA B O 1
ATOM 4638 N N . GLU B 1 261 ? 19.797 -12.461 -27.031 1 93.75 261 GLU B N 1
ATOM 4639 C CA . GLU B 1 261 ? 19.25 -11.812 -28.219 1 93.75 261 GLU B CA 1
ATOM 4640 C C . GLU B 1 261 ? 17.734 -11.641 -28.109 1 93.75 261 GLU B C 1
ATOM 4642 O O . GLU B 1 261 ? 17.188 -10.594 -28.469 1 93.75 261 GLU B O 1
ATOM 4647 N N . LYS B 1 262 ? 17.062 -12.672 -27.656 1 94.56 262 LYS B N 1
ATOM 4648 C CA . LYS B 1 262 ? 15.609 -12.602 -27.469 1 94.56 262 LYS B CA 1
ATOM 4649 C C . LYS B 1 262 ? 15.242 -11.562 -26.422 1 94.56 262 LYS B C 1
ATOM 4651 O O . LYS B 1 262 ? 14.25 -10.859 -26.562 1 94.56 262 LYS B O 1
ATOM 4656 N N . LYS B 1 263 ? 16.078 -11.547 -25.438 1 94.38 263 LYS B N 1
ATOM 4657 C CA . LYS B 1 263 ? 15.859 -10.562 -24.375 1 94.38 263 LYS B CA 1
ATOM 4658 C C . LYS B 1 263 ? 15.969 -9.141 -24.906 1 94.38 263 LYS B C 1
ATOM 4660 O O . LYS B 1 263 ? 15.109 -8.297 -24.641 1 94.38 263 LYS B O 1
ATOM 4665 N N . LYS B 1 264 ? 17.031 -8.891 -25.609 1 93.69 264 LYS B N 1
ATOM 4666 C CA . LYS B 1 264 ? 17.234 -7.566 -26.188 1 93.69 264 LYS B CA 1
ATOM 4667 C C . LYS B 1 264 ? 16.078 -7.172 -27.109 1 93.69 264 LYS B C 1
ATOM 4669 O O . LYS B 1 264 ? 15.609 -6.035 -27.062 1 93.69 264 LYS B O 1
ATOM 4674 N N . ALA B 1 265 ? 15.695 -8.125 -27.922 1 94.25 265 ALA B N 1
ATOM 4675 C CA . ALA B 1 265 ? 14.594 -7.875 -28.844 1 94.25 265 ALA B CA 1
ATOM 4676 C C . ALA B 1 265 ? 13.312 -7.504 -28.094 1 94.25 265 ALA B C 1
ATOM 4678 O O . ALA B 1 265 ? 12.602 -6.582 -28.484 1 94.25 265 ALA B O 1
ATOM 4679 N N . TYR B 1 266 ? 13.055 -8.211 -27.078 1 93.94 266 TYR B N 1
ATOM 4680 C CA . TYR B 1 266 ? 11.859 -7.934 -26.281 1 93.94 266 TYR B CA 1
ATOM 4681 C C . TYR B 1 266 ? 11.938 -6.551 -25.656 1 93.94 266 TYR B C 1
ATOM 4683 O O . TYR B 1 266 ? 10.961 -5.797 -25.672 1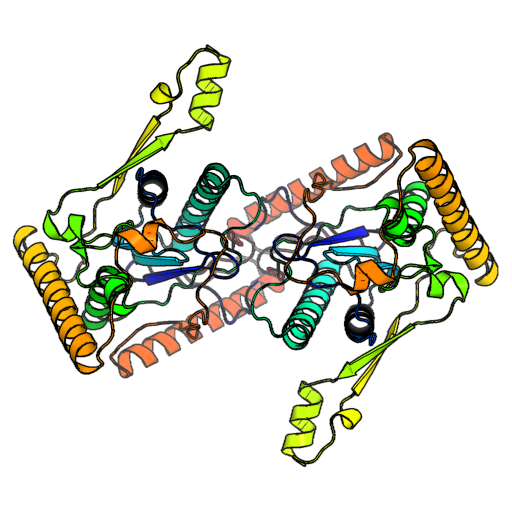 93.94 266 TYR B O 1
ATOM 4691 N N . LEU B 1 267 ? 13.062 -6.211 -25.078 1 92.31 267 LEU B N 1
ATOM 4692 C CA . LEU B 1 267 ? 13.227 -4.934 -24.406 1 92.31 267 LEU B CA 1
ATOM 4693 C C . LEU B 1 267 ? 13.078 -3.773 -25.375 1 92.31 267 LEU B C 1
ATOM 4695 O O . LEU B 1 267 ? 12.516 -2.732 -25.031 1 92.31 267 LEU B O 1
ATOM 4699 N N . GLU B 1 268 ? 13.594 -3.996 -26.531 1 91.81 268 GLU B N 1
ATOM 4700 C CA . GLU B 1 268 ? 13.438 -2.971 -27.562 1 91.81 268 GLU B CA 1
ATOM 4701 C C . GLU B 1 268 ? 11.969 -2.805 -27.969 1 91.81 268 GLU B C 1
ATOM 4703 O O . GLU B 1 268 ? 11.492 -1.68 -28.125 1 91.81 268 GLU B O 1
ATOM 4708 N N . GLU B 1 269 ? 11.359 -3.947 -28.156 1 92.31 269 GLU B N 1
ATOM 4709 C CA . GLU B 1 269 ? 9.938 -3.9 -28.484 1 92.31 269 GLU B CA 1
ATOM 4710 C C . GLU B 1 269 ? 9.141 -3.219 -27.375 1 92.31 269 GLU B C 1
ATOM 4712 O O . GLU B 1 269 ? 8.227 -2.441 -27.641 1 92.31 269 GLU B O 1
ATOM 4717 N N . ARG B 1 270 ? 9.492 -3.592 -26.188 1 90.88 270 ARG B N 1
ATOM 4718 C CA . ARG B 1 270 ? 8.82 -2.994 -25.031 1 90.88 270 ARG B CA 1
ATOM 4719 C C . ARG B 1 270 ? 9.023 -1.481 -25.016 1 90.88 270 ARG B C 1
ATOM 4721 O O . ARG B 1 270 ? 8.086 -0.73 -24.734 1 90.88 270 ARG B O 1
ATOM 4728 N N . MET B 1 271 ? 10.195 -1.036 -25.234 1 90.56 271 MET B N 1
ATOM 4729 C CA . MET B 1 271 ? 10.5 0.393 -25.25 1 90.56 271 MET B CA 1
ATOM 4730 C C . MET B 1 271 ? 9.664 1.109 -26.312 1 90.56 271 MET B C 1
ATOM 4732 O O . MET B 1 271 ? 9.18 2.221 -26.078 1 90.56 271 MET B O 1
ATOM 4736 N N . THR B 1 272 ? 9.578 0.438 -27.422 1 90.06 272 THR B N 1
ATOM 4737 C CA . THR B 1 272 ? 8.758 0.999 -28.484 1 90.06 272 THR B CA 1
ATOM 4738 C C . THR B 1 272 ? 7.309 1.152 -28.031 1 90.06 272 THR B C 1
ATOM 4740 O O . THR B 1 272 ? 6.672 2.172 -28.297 1 90.06 272 THR B O 1
ATOM 4743 N N . THR B 1 273 ? 6.895 0.12 -27.391 1 89.69 273 THR B N 1
ATOM 4744 C CA . THR B 1 273 ? 5.523 0.167 -26.891 1 89.69 273 THR B CA 1
ATOM 4745 C C . THR B 1 273 ? 5.367 1.268 -25.844 1 89.69 273 THR B C 1
ATOM 4747 O O . THR B 1 273 ? 4.367 1.985 -25.844 1 89.69 273 THR B O 1
ATOM 4750 N N . VAL B 1 274 ? 6.332 1.413 -24.969 1 87.19 274 VAL B N 1
ATOM 4751 C CA . VAL B 1 274 ? 6.305 2.434 -23.938 1 87.19 274 VAL B CA 1
ATOM 4752 C C . VAL B 1 274 ? 6.285 3.822 -24.562 1 87.19 274 VAL B C 1
ATOM 4754 O O . VAL B 1 274 ? 5.527 4.695 -24.141 1 87.19 274 VAL B O 1
ATOM 4757 N N . ASP B 1 275 ? 7.129 3.955 -25.531 1 87.62 275 ASP B N 1
ATOM 4758 C CA . ASP B 1 275 ? 7.18 5.238 -26.219 1 87.62 275 ASP B CA 1
ATOM 4759 C C . ASP B 1 275 ? 5.84 5.559 -26.875 1 87.62 275 ASP B C 1
ATOM 4761 O O . ASP B 1 275 ? 5.367 6.695 -26.812 1 87.62 275 ASP B O 1
ATOM 4765 N N . ALA B 1 276 ? 5.328 4.539 -27.547 1 87 276 ALA B N 1
ATOM 4766 C CA . ALA B 1 276 ? 4.012 4.715 -28.156 1 87 276 ALA B CA 1
ATOM 4767 C C . ALA B 1 276 ? 2.965 5.086 -27.109 1 87 276 ALA B C 1
ATOM 4769 O O . ALA B 1 276 ? 2.082 5.906 -27.359 1 87 276 ALA B O 1
ATOM 4770 N N . TYR B 1 277 ? 3.102 4.438 -26.047 1 86.19 277 TYR B N 1
ATOM 4771 C CA . TYR B 1 277 ? 2.18 4.734 -24.953 1 86.19 277 TYR B CA 1
ATOM 4772 C C . TYR B 1 277 ? 2.34 6.176 -24.484 1 86.19 277 TYR B C 1
ATOM 4774 O O . TYR B 1 277 ? 1.35 6.879 -24.266 1 86.19 277 TYR B O 1
ATOM 4782 N N . LYS B 1 278 ? 3.584 6.582 -24.266 1 82.38 278 LYS B N 1
ATOM 4783 C CA . LYS B 1 278 ? 3.865 7.949 -23.844 1 82.38 278 LYS B CA 1
ATOM 4784 C C . LYS B 1 278 ? 3.283 8.961 -24.828 1 82.38 278 LYS B C 1
ATOM 4786 O O . LYS B 1 278 ? 2.717 9.977 -24.422 1 82.38 278 LYS B O 1
ATOM 4791 N N . GLN B 1 279 ? 3.533 8.664 -26.047 1 82.19 279 GLN B N 1
ATOM 4792 C CA . GLN B 1 279 ? 2.992 9.547 -27.078 1 82.19 279 GLN B CA 1
ATOM 4793 C C . GLN B 1 279 ? 1.469 9.602 -27 1 82.19 279 GLN B C 1
ATOM 4795 O O . GLN B 1 279 ? 0.88 10.68 -27.094 1 82.19 279 GLN B O 1
ATOM 4800 N N . ALA B 1 280 ? 0.965 8.422 -26.906 1 81.12 280 ALA B N 1
ATOM 4801 C CA . ALA B 1 280 ? -0.489 8.367 -26.781 1 81.12 280 ALA B CA 1
ATOM 4802 C C . ALA B 1 280 ? -0.956 9.125 -25.531 1 81.12 280 ALA B C 1
ATOM 4804 O O . ALA B 1 280 ? -1.949 9.852 -25.594 1 81.12 280 ALA B O 1
ATOM 4805 N N . MET B 1 281 ? -0.205 8.938 -24.516 1 76.56 281 MET B N 1
ATOM 4806 C CA . MET B 1 281 ? -0.519 9.625 -23.266 1 76.56 281 MET B CA 1
ATOM 4807 C C . MET B 1 281 ? -0.432 11.141 -23.438 1 76.56 281 MET B C 1
ATOM 4809 O O . MET B 1 281 ? -1.274 11.875 -22.938 1 76.56 281 MET B O 1
ATOM 4813 N N . GLY B 1 282 ? 0.719 11.57 -24.078 1 72.5 282 GLY B N 1
ATOM 4814 C CA . GLY B 1 282 ? 0.867 12.984 -24.359 1 72.5 282 GLY B CA 1
ATOM 4815 C C . GLY B 1 282 ? -0.297 13.555 -25.156 1 72.5 282 GLY B C 1
ATOM 4816 O O . GLY B 1 282 ? -0.82 14.625 -24.812 1 72.5 282 GLY B O 1
ATOM 4817 N N . ARG B 1 283 ? -0.601 12.852 -26.156 1 74.56 283 ARG B N 1
ATOM 4818 C CA . ARG B 1 283 ? -1.737 13.281 -26.969 1 74.56 283 ARG B CA 1
ATOM 4819 C C . ARG B 1 283 ? -3.023 13.281 -26.156 1 74.56 283 ARG B C 1
ATOM 4821 O O . ARG B 1 283 ? -3.842 14.195 -26.266 1 74.56 283 ARG B O 1
ATOM 4828 N N . TRP B 1 284 ? -3.039 12.18 -25.438 1 68.88 284 TRP B N 1
ATOM 4829 C CA . TRP B 1 284 ? -4.207 12.039 -24.562 1 68.88 284 TRP B CA 1
ATOM 4830 C C . TRP B 1 284 ? -4.297 13.211 -23.594 1 68.88 284 TRP B C 1
ATOM 4832 O O . TRP B 1 284 ? -5.371 13.789 -23.406 1 68.88 284 TRP B O 1
ATOM 4842 N N . ARG B 1 285 ? -3.244 13.664 -23.078 1 65 285 ARG B N 1
ATOM 4843 C CA . ARG B 1 285 ? -3.178 14.758 -22.109 1 65 285 ARG B CA 1
ATOM 4844 C C . ARG B 1 285 ? -3.531 16.078 -22.766 1 65 285 ARG B C 1
ATOM 4846 O O . ARG B 1 285 ? -4.078 16.984 -22.125 1 65 285 ARG B O 1
ATOM 4853 N N . ARG B 1 286 ? -3.115 16.172 -24.016 1 65.94 286 ARG B N 1
ATOM 4854 C CA . ARG B 1 286 ? -3.385 17.406 -24.75 1 65.94 286 ARG B CA 1
ATOM 4855 C C . ARG B 1 286 ? -4.824 17.438 -25.266 1 65.94 286 ARG B C 1
ATOM 4857 O O . ARG B 1 286 ? -5.219 18.359 -25.969 1 65.94 286 ARG B O 1
ATOM 4864 N N . GLY B 1 287 ? -5.543 16.422 -24.875 1 59.31 287 GLY B N 1
ATOM 4865 C CA . GLY B 1 287 ? -6.969 16.422 -25.172 1 59.31 287 GLY B CA 1
ATOM 4866 C C . GLY B 1 287 ? -7.301 15.898 -26.547 1 59.31 287 GLY B C 1
ATOM 4867 O O . GLY B 1 287 ? -8.422 16.078 -27.031 1 59.31 287 GLY B O 1
ATOM 4868 N N . LYS B 1 288 ? -6.199 15.508 -27.25 1 59.94 288 LYS B N 1
ATOM 4869 C CA . LYS B 1 288 ? -6.457 15 -28.594 1 59.94 288 LYS B CA 1
ATOM 4870 C C . LYS B 1 288 ? -7.414 13.812 -28.562 1 59.94 288 LYS B C 1
ATOM 4872 O O . LYS B 1 288 ? -7.312 12.953 -27.672 1 59.94 288 LYS B O 1
ATOM 4877 N N . SER B 1 289 ? -8.453 13.875 -29.531 1 54.97 289 SER B N 1
ATOM 4878 C CA . SER B 1 289 ? -9.492 12.859 -29.641 1 54.97 289 SER B CA 1
ATOM 4879 C C . SER B 1 289 ? -8.953 11.586 -30.281 1 54.97 289 SER B C 1
ATOM 4881 O O . SER B 1 289 ? -8 11.633 -31.062 1 54.97 289 SER B O 1
ATOM 4883 N N . SER B 1 290 ? -9.406 10.367 -29.75 1 65.25 290 SER B N 1
ATOM 4884 C CA . SER B 1 290 ? -9.234 9.062 -30.375 1 65.25 290 SER B CA 1
ATOM 4885 C C . SER B 1 290 ? -7.812 8.539 -30.172 1 65.25 290 SER B C 1
ATOM 4887 O O . SER B 1 290 ? -7.168 8.102 -31.125 1 65.25 290 SER B O 1
ATOM 4889 N N . VAL B 1 291 ? -7.254 8.922 -28.969 1 73.38 291 VAL B N 1
ATOM 4890 C CA . VAL B 1 291 ? -5.914 8.391 -28.719 1 73.38 291 VAL B CA 1
ATOM 4891 C C . VAL B 1 291 ? -5.984 6.883 -28.516 1 73.38 291 VAL B C 1
ATOM 4893 O O . VAL B 1 291 ? -6.812 6.391 -27.75 1 73.38 291 VAL B O 1
ATOM 4896 N N . THR B 1 292 ? -5.41 6.105 -29.359 1 77.44 292 THR B N 1
ATOM 4897 C CA . THR B 1 292 ? -5.293 4.656 -29.219 1 77.44 292 THR B CA 1
ATOM 4898 C C . THR B 1 292 ? -4.02 4.293 -28.453 1 77.44 292 THR B C 1
ATOM 4900 O O . THR B 1 292 ? -2.934 4.77 -28.797 1 77.44 292 THR B O 1
ATOM 4903 N N . PHE B 1 293 ? -4.32 3.555 -27.391 1 82.81 293 PHE B N 1
ATOM 4904 C CA . PHE B 1 293 ? -3.162 3.072 -26.641 1 82.81 293 PHE B CA 1
ATOM 4905 C C . PHE B 1 293 ? -2.705 1.718 -27.172 1 82.81 293 PHE B C 1
ATOM 4907 O O . PHE B 1 293 ? -3.508 0.956 -27.719 1 82.81 293 PHE B O 1
ATOM 4914 N N . PRO B 1 294 ? -1.464 1.514 -26.969 1 83.69 294 PRO B N 1
ATOM 4915 C CA . PRO B 1 294 ?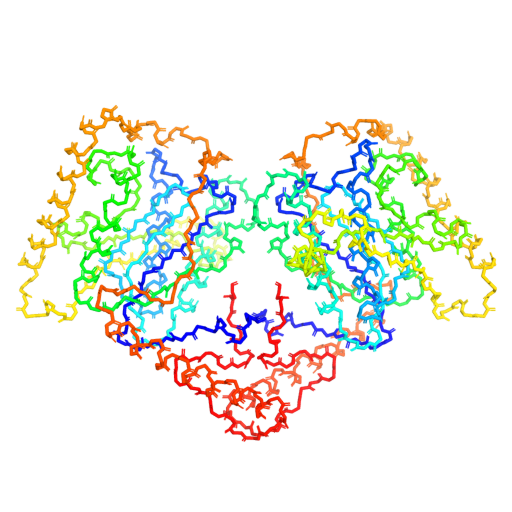 -0.959 0.23 -27.453 1 83.69 294 PRO B CA 1
ATOM 4916 C C . PRO B 1 294 ? -1.671 -0.965 -26.828 1 83.69 294 PRO B C 1
ATOM 4918 O O . PRO B 1 294 ? -2.031 -0.921 -25.656 1 83.69 294 PRO B O 1
ATOM 4921 N N . THR B 1 295 ? -1.819 -2.031 -27.656 1 84.06 295 THR B N 1
ATOM 4922 C CA . THR B 1 295 ? -2.455 -3.258 -27.188 1 84.06 295 THR B CA 1
ATOM 4923 C C . THR B 1 295 ? -1.719 -3.82 -25.984 1 84.06 295 THR B C 1
ATOM 4925 O O . THR B 1 295 ? -0.487 -3.842 -25.953 1 84.06 295 THR B O 1
ATOM 4928 N N . GLY B 1 296 ? -2.531 -4.301 -25 1 85.06 296 GLY B N 1
ATOM 4929 C CA . GLY B 1 296 ? -1.941 -4.93 -23.812 1 85.06 296 GLY B CA 1
ATOM 4930 C C . GLY B 1 296 ? -1.642 -3.943 -22.703 1 85.06 296 GLY B C 1
ATOM 4931 O O . GLY B 1 296 ? -1.206 -4.34 -21.625 1 85.06 296 GLY B O 1
ATOM 4932 N N . THR B 1 297 ? -1.752 -2.635 -23.094 1 81.44 297 THR B N 1
ATOM 4933 C CA . THR B 1 297 ? -1.528 -1.622 -22.062 1 81.44 297 THR B CA 1
ATOM 4934 C C . THR B 1 297 ? -2.854 -1.141 -21.484 1 81.44 297 THR B C 1
ATOM 4936 O O . THR B 1 297 ? -3.914 -1.37 -22.062 1 81.44 297 THR B O 1
ATOM 4939 N N . HIS B 1 298 ? -2.684 -0.633 -20.297 1 73.31 298 HIS B N 1
ATOM 4940 C CA . HIS B 1 298 ? -3.873 -0.084 -19.656 1 73.31 298 HIS B CA 1
ATOM 4941 C C . HIS B 1 298 ? -3.977 1.421 -19.891 1 73.31 298 HIS B C 1
ATOM 4943 O O . HIS B 1 298 ? -3.084 2.174 -19.484 1 73.31 298 HIS B O 1
ATOM 4949 N N . PRO B 1 299 ? -4.926 1.771 -20.75 1 64.44 299 PRO B N 1
ATOM 4950 C CA . PRO B 1 299 ? -5.098 3.217 -20.922 1 64.44 299 PRO B CA 1
ATOM 4951 C C . PRO B 1 299 ? -5.301 3.945 -19.594 1 64.44 299 PRO B C 1
ATOM 4953 O O . PRO B 1 299 ? -5.699 3.33 -18.609 1 64.44 299 PRO B O 1
ATOM 4956 N N . PRO B 1 300 ? -4.84 5.266 -19.75 1 56.38 300 PRO B N 1
ATOM 4957 C CA . PRO B 1 300 ? -5.039 6.059 -18.531 1 56.38 300 PRO B CA 1
ATOM 4958 C C . PRO B 1 300 ? -6.496 6.098 -18.078 1 56.38 300 PRO B C 1
ATOM 4960 O O . PRO B 1 300 ? -7.406 6.02 -18.906 1 56.38 300 PRO B O 1
ATOM 4963 N N . GLY B 1 301 ? -6.809 6.164 -16.688 1 50.16 301 GLY B N 1
ATOM 4964 C CA . GLY B 1 301 ? -8.148 6.195 -16.125 1 50.16 301 GLY B CA 1
ATOM 4965 C C . GLY B 1 301 ? -8.68 4.824 -15.758 1 50.16 301 GLY B C 1
ATOM 4966 O O . GLY B 1 301 ? -9.711 4.707 -15.094 1 50.16 301 GLY B O 1
ATOM 4967 N N . LEU B 1 302 ? -8.273 3.842 -16.734 1 40.91 302 LEU B N 1
ATOM 4968 C CA . LEU B 1 302 ? -8.633 2.508 -16.266 1 40.91 302 LEU B CA 1
ATOM 4969 C C . LEU B 1 302 ? -7.77 2.1 -15.07 1 40.91 302 LEU B C 1
ATOM 4971 O O . LEU B 1 302 ? -6.793 1.365 -15.227 1 40.91 302 LEU B O 1
ATOM 4975 N N . CYS B 1 303 ? -7.207 2.979 -14.609 1 36.56 303 CYS B N 1
ATOM 4976 C CA . CYS B 1 303 ? -6.215 2.686 -13.578 1 36.56 303 CYS B CA 1
ATOM 4977 C C . CYS B 1 303 ? -6.688 1.557 -12.672 1 36.56 303 CYS B C 1
ATOM 4979 O O . CYS B 1 303 ? -7.707 1.686 -11.992 1 36.56 303 CYS B O 1
ATOM 4981 N N . ARG B 1 304 ? -6.414 0.408 -12.93 1 34.06 304 ARG B N 1
ATOM 4982 C CA . ARG B 1 304 ? -6.566 -0.812 -12.141 1 34.06 304 ARG B CA 1
ATOM 4983 C C . ARG B 1 304 ? -5.965 -0.645 -10.75 1 34.06 304 ARG B C 1
ATOM 4985 O O . ARG B 1 304 ? -5.078 0.19 -10.547 1 34.06 304 ARG B O 1
ATOM 4992 N N . CYS B 1 305 ? -6.492 -1.257 -9.781 1 29.56 305 CYS B N 1
ATOM 4993 C CA . CYS B 1 305 ? -6.09 -1.562 -8.414 1 29.56 305 CYS B CA 1
ATOM 4994 C C . CYS B 1 305 ? -4.609 -1.92 -8.352 1 29.56 305 CYS B C 1
ATOM 4996 O O . CYS B 1 305 ? -4.164 -2.861 -9.008 1 29.56 305 CYS B O 1
ATOM 4998 N N . ALA B 1 306 ? -3.66 -0.809 -8.492 1 26.83 306 ALA B N 1
ATOM 4999 C CA . ALA B 1 306 ? -2.385 -1.364 -8.047 1 26.83 306 ALA B CA 1
ATOM 5000 C C . ALA B 1 306 ? -2.539 -2.082 -6.707 1 26.83 306 ALA B C 1
ATOM 5002 O O . ALA B 1 306 ? -3.268 -1.617 -5.828 1 26.83 306 ALA B O 1
#

Sequence (612 aa):
MPAVDNIRIYEDDAFYFVTNRCIEAKFLIRPDDDGEMQRICLACLAWAAQKHEVEIFAYVFMSNHFHLLVRAPKMNLSEFMRDFQRELAARLNRHRNRTGTVFPRPFDAPKVIGDDMFLEKLKYIVNNPCLSDLVRHPADWPGVSSWKSHQTGEAQVGRLIDYKELRRLRRKDPSTPREEAMRSDELVLATPPMWEDKSDEELRQLIVAQVEEQATELQKERARRRRRVVGPAKLKRMKVRHSPPAPKCYPRVKCLCADAEKKKAYLEERMTTVDAYKQAMGRWRRGKSSVTFPTGTHPPGLCRCAMPAVDNIRIYEDDAFYFVTNRCIEAKFLIRPDDDGEMQRICLACLAWAAQKHEVEIFAYVFMSNHFHLLVRAPKMNLSEFMRDFQRELAARLNRHRNRTGTVFPRPFDAPKVIGDDMFLEKLKYIVNNPCLSDLVRHPADWPGVSSWKSHQTGEAQVGRLIDYKELRRLRRKDPSTPREEAMRSDELVLATPPMWEDKSDEELRQLIVAQVEEQATELQKERARRRRRVVGPAKLKRMKVRHSPPAPKCYPRVKCLCADAEKKKAYLEERMTTVDAYKQAMGRWRRGKSSVTFPTGTHPPGLCRCA

Organism: Persicimonas caeni (NCBI:txid2292766)

Nearest PDB structures (foldseek):
  4er8-assembly1_A  TM=8.306E-01  e=3.975E-06  Escherichia coli K-12
  2a6m-assembly2_A-2  TM=7.593E-01  e=5.274E-04  Helicobacter pylori
  2cdq-assembly1_B  TM=2.887E-01  e=7.403E-02  Arabidopsis thaliana
  6vej-assembly1_C  TM=4.071E-01  e=1.098E+00  Pseudomonas aeruginosa
  7vkl-assembly1_A  TM=2.952E-01  e=5.289E-01  Mus musculus

Solvent-accessible surface area (backbone atoms only — not comparable to full-atom values): 32372 Å² total; per-residue (Å²): 57,65,58,76,87,58,64,64,75,38,46,50,85,42,37,27,48,32,36,45,49,30,50,86,40,16,23,74,52,34,30,42,89,86,39,58,50,36,37,48,54,44,16,32,50,15,42,29,29,60,76,60,58,40,41,37,62,35,30,24,42,46,36,27,35,38,39,36,33,34,32,23,59,79,45,46,52,65,60,32,50,40,54,25,51,51,49,40,38,55,52,46,24,61,74,67,72,46,84,80,79,40,58,66,59,69,67,45,58,22,35,43,41,56,72,67,40,44,52,50,51,44,38,45,38,47,34,40,53,36,76,69,36,35,25,74,41,61,88,52,52,69,45,44,56,38,56,62,35,44,72,68,68,49,64,44,76,12,55,41,72,33,62,69,53,36,50,58,47,27,73,78,36,73,78,57,58,67,76,80,20,53,42,76,26,64,36,60,71,48,78,58,76,93,54,62,89,48,51,72,67,55,47,30,52,50,52,46,49,53,37,49,50,52,36,50,52,51,45,52,52,31,58,74,68,69,56,75,53,66,34,50,72,54,55,46,64,54,60,44,86,40,50,67,94,70,71,85,81,73,82,89,55,72,56,42,53,83,48,65,66,62,41,51,52,49,52,51,52,47,48,51,47,43,49,47,33,49,50,26,46,52,39,41,73,71,37,46,48,54,57,66,60,50,86,38,44,74,52,55,50,62,39,61,67,110,54,66,58,76,87,58,65,65,74,39,47,49,84,42,36,28,48,32,36,47,49,30,49,87,40,16,23,74,53,33,32,41,88,86,38,58,49,36,36,48,55,44,17,32,49,15,42,29,28,60,75,60,59,39,42,38,62,36,30,24,42,45,36,27,35,39,39,34,34,33,32,24,57,79,44,45,55,64,59,31,49,39,53,27,50,51,50,41,39,56,53,47,22,61,75,67,73,48,84,79,80,41,59,65,59,70,67,45,58,22,35,44,42,55,71,66,40,45,51,49,50,46,38,45,38,47,33,40,53,37,76,68,36,36,25,73,39,60,88,52,52,73,44,45,57,36,54,62,35,45,72,69,68,49,64,43,76,12,55,43,72,34,61,70,53,38,51,58,49,26,72,78,36,73,79,58,59,68,77,79,21,53,40,75,26,64,36,61,70,49,78,57,75,93,52,63,88,48,52,73,67,55,47,30,51,50,53,46,50,53,38,49,51,52,37,49,52,51,45,52,51,31,59,74,68,69,56,75,52,67,34,52,73,54,54,46,65,55,57,45,85,41,50,66,94,72,71,84,81,75,82,89,54,73,57,42,53,83,48,66,67,60,42,52,51,48,52,52,52,48,49,52,47,43,49,48,33,48,50,26,46,50,39,41,71,72,35,45,53,55,56,64,60,49,85,40,44,70,52,53,52,60,40,62,63,111

Secondary structure (DSSP, 8-state):
---GGG--B--TT-EEEEEEE-GGG--TTPPPTTSHHHHHHHHHHHHHHHHHT-EEEEEEE-SSEEEEEEE-TTS-HHHHHHHHHHHHHHHHHHHTT--S-S--SPPB-PEEESHHHHHHHHHHHHTHHHHTTS-SSGGG--S-BSHHHHHH-PPEEEEEE-HHHHHHHHHH-TT--GGGGEEEEEE-BPPPGGGTTS-HHHHHHHHHHHHHHHHHHHHHHHHHTT-----HHHHTTS-TT---SS-------SEEES-HHHHHHHHHHHHHHHHHHHHHHHHHHTT-S--PPPTTB--TT-----/---GGG--B--TT-EEEEEEE-GGG--TTPPPTTSHHHHHHHHHHHHHHHHHT-EEEEEEE-SSEEEEEEE-TTS-HHHHHHHHHHHHHHHHHHHTT--S-S--SPPB-PEEESHHHHHHHHHHHHTHHHHTTS-SSGGG--S-BSHHHHHH-PPEEEEEE-HHHHHHHHHH-TT--GGGGEEEEEE-BPPPGGGTTS-HHHHHHHHHHHHHHHHHHHHHHHHHTT-----HHHHHHS-TT---SS-------SEEES-HHHHHHHHHHHHHHHHHHHHHHHHHHTT-SS-PPPTTB--TT-----

Radius of gyration: 27.52 Å; Cα contacts (8 Å, |Δi|>4): 1059; chains: 2; bounding box: 70×80×67 Å

Foldseek 3Di:
DPDLLDFFFADLQWKWKKKFWWDVNFLLLFAAPVRPSQLQLQQLLLVLCVVQVKAWAKKDDDRTMIITIIGRNVLCVLVSCQSSLVSSQVSSCVVVVHDDGTTPDDMAIATEDDPVSSLVVRLCRLCVLLVVQADLASVQANHHICLVCLQPVDKDKHKDFDVVVVVVVCVVPVVDDSVVRMDIGTHGHDDRPVCPVPDSVVSSVVSNVSNVVVSVVSNVVCVVVVHHHCGNVNSNVDDRRDRDPDDDDDDRDNHDDPDPVVVVVVVVVVVVLSVLQVVLVVCVVVVNPPRDHDHSTDDPPVPRDD/DPDLVDFFFADLQWKWKKKFWWDVNFLLLFAAPVRPSQLQLQQLLLVLCVVQVKAWAKKDDDRTMIITIIGRNVLCVLVSCQSSLVSSQVSSCVVVVHDDHTTPDDMAIATEDDPVSSLVVRLCRLCVLLVVQADLASVQANHHICLVCLQPVDKDKHKDFDVVVVVVVCVVPVVDDSVVRMDIGIHGHDDRPVCPVDDSVVSSVVSNVSNVVVSVVSNVVCVVVVHHHCGNVNSNVDDRRDRDPDDDDDDRDNHDDPDPVVVVVVVVVVVVLSVLQVVLVVCVVVVNPPRDHDHSTDDPPVPRDD

pLDDT: mean 89.73, std 12.56, range [25.73, 98.81]

InterPro domains:
  IPR002686 Transposase IS200-like [PF01797] (36-98)
  IPR002686 Transposase IS200-like [SM01321] (11-128)
  IPR036515 Transposase IS200-like superfamily [G3DSA:3.30.70.1290] (4-163)
  IPR036515 Transposase IS200-like superfamily [SSF143422] (6-130)